Protein AF-A0A9W6WGM4-F1 (afdb_monomer_lite)

Structure (mmCIF, N/CA/C/O backbone):
data_AF-A0A9W6WGM4-F1
#
_entry.id   AF-A0A9W6WGM4-F1
#
loop_
_atom_site.group_PDB
_atom_site.id
_atom_site.type_symbol
_atom_site.label_atom_id
_atom_site.label_alt_id
_atom_site.label_comp_id
_atom_site.label_asym_id
_atom_site.label_entity_id
_atom_site.label_seq_id
_atom_site.pdbx_PDB_ins_code
_atom_site.Cartn_x
_atom_site.Cartn_y
_atom_site.Cartn_z
_atom_site.occupancy
_atom_site.B_iso_or_equiv
_atom_site.auth_seq_id
_atom_site.auth_comp_id
_atom_site.auth_asym_id
_atom_site.auth_atom_id
_atom_site.pdbx_PDB_model_num
ATOM 1 N N . MET A 1 1 ? 7.517 25.445 -75.782 1.00 37.94 1 MET A N 1
ATOM 2 C CA . MET A 1 1 ? 7.797 26.849 -75.406 1.00 37.94 1 MET A CA 1
ATOM 3 C C . MET A 1 1 ? 8.340 26.827 -73.985 1.00 37.94 1 MET A C 1
ATOM 5 O O . MET A 1 1 ? 7.766 26.127 -73.168 1.00 37.94 1 MET A O 1
ATOM 9 N N . GLN A 1 2 ? 9.594 27.258 -73.806 1.00 34.53 2 GLN A N 1
ATOM 10 C CA . GLN A 1 2 ? 9.963 28.416 -72.966 1.00 34.53 2 GLN A CA 1
ATOM 11 C C . GLN A 1 2 ? 9.514 28.254 -71.502 1.00 34.53 2 GLN A C 1
ATOM 13 O O . GLN A 1 2 ? 8.342 28.414 -71.200 1.00 34.53 2 GLN A O 1
ATOM 18 N N . VAL A 1 3 ? 10.370 27.723 -70.620 1.00 36.44 3 VAL A N 1
ATOM 19 C CA . VAL A 1 3 ? 11.540 28.388 -69.987 1.00 36.44 3 VAL A CA 1
ATOM 20 C C . VAL A 1 3 ? 11.105 29.544 -69.084 1.00 36.44 3 VAL A C 1
ATOM 22 O O . VAL A 1 3 ? 10.624 30.564 -69.564 1.00 36.44 3 VAL A O 1
ATOM 25 N N . GLY A 1 4 ? 11.353 29.383 -67.784 1.00 34.09 4 GLY A N 1
ATOM 26 C CA . GLY A 1 4 ? 11.115 30.383 -66.745 1.00 34.09 4 GLY A CA 1
ATOM 27 C C . GLY A 1 4 ? 11.904 30.028 -65.487 1.00 34.09 4 GLY A C 1
ATOM 28 O O . GLY A 1 4 ? 11.350 29.476 -64.543 1.00 34.09 4 GLY A O 1
ATOM 29 N N . ALA A 1 5 ? 13.215 30.278 -65.508 1.00 39.12 5 ALA A N 1
ATOM 30 C CA . ALA A 1 5 ? 14.060 30.138 -64.326 1.00 39.12 5 ALA A CA 1
ATOM 31 C C . ALA A 1 5 ? 13.786 31.285 -63.336 1.00 39.12 5 ALA A C 1
ATOM 33 O O . ALA A 1 5 ? 13.646 32.434 -63.754 1.00 39.12 5 ALA A O 1
ATOM 34 N N . GLY A 1 6 ? 13.747 30.975 -62.039 1.00 36.97 6 GLY A N 1
ATOM 35 C CA . GLY A 1 6 ? 13.643 31.939 -60.941 1.00 36.97 6 GLY A CA 1
ATOM 36 C C . GLY A 1 6 ? 14.731 31.650 -59.911 1.00 36.97 6 GLY A C 1
ATOM 37 O O . GLY A 1 6 ? 14.890 30.507 -59.490 1.00 36.97 6 GLY A O 1
ATOM 38 N N . SER A 1 7 ? 15.533 32.661 -59.587 1.00 37.78 7 SER A N 1
ATOM 39 C CA . SER A 1 7 ? 16.813 32.533 -58.884 1.00 37.78 7 SER A CA 1
ATOM 40 C C . SER A 1 7 ? 16.715 32.511 -57.355 1.00 37.78 7 SER A C 1
ATOM 42 O O . SER A 1 7 ? 15.720 32.916 -56.761 1.00 37.78 7 SER A O 1
ATOM 44 N N . CYS A 1 8 ? 17.813 32.075 -56.736 1.00 36.97 8 CYS A N 1
ATOM 45 C CA . CYS A 1 8 ? 18.046 31.992 -55.297 1.00 36.97 8 CYS A CA 1
ATOM 46 C C . CYS A 1 8 ? 17.839 33.315 -54.535 1.00 36.97 8 CYS A C 1
ATOM 48 O O . CYS A 1 8 ? 18.184 34.381 -55.041 1.00 36.97 8 CYS A O 1
ATOM 50 N N . SER A 1 9 ? 17.498 33.205 -53.248 1.00 34.62 9 SER A N 1
ATOM 51 C CA . SER A 1 9 ? 18.175 33.978 -52.197 1.00 34.62 9 SER A CA 1
ATOM 52 C C . SER A 1 9 ? 18.261 33.138 -50.925 1.00 34.62 9 SER A C 1
ATOM 54 O O . SER A 1 9 ? 17.257 32.569 -50.497 1.00 34.62 9 SER A O 1
ATOM 56 N N . LEU A 1 10 ? 19.454 33.044 -50.334 1.00 41.53 10 LEU A N 1
ATOM 57 C CA . LEU A 1 10 ? 19.576 32.681 -48.923 1.00 41.53 10 LEU A CA 1
ATOM 58 C C . LEU A 1 10 ? 19.237 33.919 -48.094 1.00 41.53 10 LEU A C 1
ATOM 60 O O . LEU A 1 10 ? 19.684 35.007 -48.444 1.00 41.53 10 LEU A O 1
ATOM 64 N N . ASP A 1 11 ? 18.566 33.727 -46.964 1.00 35.88 11 ASP A N 1
ATOM 65 C CA . ASP A 1 11 ? 18.700 34.624 -45.820 1.00 35.88 11 ASP A CA 1
ATOM 66 C C . ASP A 1 11 ? 18.815 33.784 -44.547 1.00 35.88 11 ASP A C 1
ATOM 68 O O . ASP A 1 11 ? 17.909 33.038 -44.174 1.00 35.88 11 ASP A O 1
ATOM 72 N N . CYS A 1 12 ? 19.974 33.884 -43.900 1.00 34.94 12 CYS A N 1
ATOM 73 C CA . CYS A 1 12 ? 20.249 33.253 -42.618 1.00 34.94 12 CYS A CA 1
ATOM 74 C C . CYS A 1 12 ? 20.005 34.268 -41.497 1.00 34.94 12 CYS A C 1
ATOM 76 O O . CYS A 1 12 ? 20.846 35.134 -41.260 1.00 34.94 12 CYS A O 1
ATOM 78 N N . SER A 1 13 ? 18.916 34.115 -40.747 1.00 34.50 13 SER A N 1
ATOM 79 C CA . SER A 1 13 ? 18.720 34.786 -39.456 1.00 34.50 13 SER A CA 1
ATOM 80 C C . SER A 1 13 ? 18.367 33.759 -38.377 1.00 34.50 13 SER A C 1
ATOM 82 O O . SER A 1 13 ? 17.215 33.408 -38.137 1.00 34.50 13 SER A O 1
ATOM 84 N N . PHE A 1 14 ? 19.411 33.238 -37.728 1.00 33.09 14 PHE A N 1
ATOM 85 C CA . PHE A 1 14 ? 19.297 32.313 -36.602 1.00 33.09 14 PHE A CA 1
ATOM 86 C C . PHE A 1 14 ? 19.070 33.112 -35.312 1.00 33.09 14 PHE A C 1
ATOM 88 O O . PHE A 1 14 ? 20.026 33.505 -34.642 1.00 33.09 14 PHE A O 1
ATOM 95 N N . ASP A 1 15 ? 17.807 33.399 -34.990 1.00 36.34 15 ASP A N 1
ATOM 96 C CA . ASP A 1 15 ? 17.463 34.197 -33.810 1.00 36.34 15 ASP A CA 1
ATOM 97 C C . ASP A 1 15 ? 17.271 33.302 -32.574 1.00 36.34 15 ASP A C 1
ATOM 99 O O . ASP A 1 15 ? 16.251 32.636 -32.384 1.00 36.34 15 ASP A O 1
ATOM 103 N N . ALA A 1 16 ? 18.305 33.245 -31.735 1.00 43.31 16 ALA A N 1
ATOM 104 C CA . ALA A 1 16 ? 18.336 32.423 -30.534 1.00 43.31 16 ALA A CA 1
ATOM 105 C C . ALA A 1 16 ? 18.100 33.272 -29.277 1.00 43.31 16 ALA A C 1
ATOM 107 O O . ALA A 1 16 ? 19.033 33.913 -28.789 1.00 43.31 16 ALA A O 1
ATOM 108 N N . ARG A 1 17 ? 16.879 33.217 -28.718 1.00 38.62 17 ARG A N 1
ATOM 109 C CA . ARG A 1 17 ? 16.554 33.473 -27.292 1.00 38.62 17 ARG A CA 1
ATOM 110 C C . ARG A 1 17 ? 15.105 33.098 -26.961 1.00 38.62 17 ARG A C 1
ATOM 112 O O . ARG A 1 17 ? 14.220 33.944 -26.880 1.00 38.62 17 ARG A O 1
ATOM 119 N N . GLY A 1 18 ? 14.884 31.824 -26.654 1.00 34.69 18 GLY A N 1
ATOM 120 C CA . GLY A 1 18 ? 13.835 31.459 -25.705 1.00 34.69 18 GLY A CA 1
ATOM 121 C C . GLY A 1 18 ? 14.418 31.493 -24.295 1.00 34.69 18 GLY A C 1
ATOM 122 O O . GLY A 1 18 ? 15.347 30.741 -24.023 1.00 34.69 18 GLY A O 1
ATOM 123 N N . LEU A 1 19 ? 13.891 32.332 -23.400 1.00 38.50 19 LEU A N 1
ATOM 124 C CA . LEU A 1 19 ? 14.007 32.111 -21.956 1.00 38.50 19 LEU A CA 1
ATOM 125 C C . LEU A 1 19 ? 12.782 32.682 -21.232 1.00 38.50 19 LEU A C 1
ATOM 127 O O . LEU A 1 19 ? 12.531 33.883 -21.191 1.00 38.50 19 LEU A O 1
ATOM 131 N N . THR A 1 20 ? 12.018 31.746 -20.690 1.00 41.00 20 THR A N 1
ATOM 132 C CA . THR A 1 20 ? 10.808 31.876 -19.879 1.00 41.00 20 THR A CA 1
ATOM 133 C C . THR A 1 20 ? 10.851 32.958 -18.801 1.00 41.00 20 THR A C 1
ATOM 135 O O . THR A 1 20 ? 11.734 32.957 -17.944 1.00 41.00 20 THR A O 1
ATOM 138 N N . ALA A 1 21 ? 9.781 33.750 -18.731 1.00 38.34 21 ALA A N 1
ATOM 139 C CA . ALA A 1 21 ? 9.345 34.413 -17.509 1.00 38.34 21 ALA A CA 1
ATOM 140 C C . ALA A 1 21 ? 8.042 33.759 -17.025 1.00 38.34 21 ALA A C 1
ATOM 142 O O . ALA A 1 21 ? 7.057 33.799 -17.754 1.00 38.34 21 ALA A O 1
ATOM 143 N N . PHE A 1 22 ? 8.010 33.199 -15.808 1.00 36.47 22 PHE A N 1
ATOM 144 C CA . PHE A 1 22 ? 6.754 32.989 -15.073 1.00 36.47 22 PHE A CA 1
ATOM 145 C C . PHE A 1 22 ? 6.957 32.997 -13.545 1.00 36.47 22 PHE A C 1
ATOM 147 O O . PHE A 1 22 ? 7.403 32.033 -12.936 1.00 36.47 22 PHE A O 1
ATOM 154 N N . LEU A 1 23 ? 6.628 34.161 -12.980 1.00 35.00 23 LEU A N 1
ATOM 155 C CA . LEU A 1 23 ? 6.054 34.467 -11.663 1.00 35.00 23 LEU A CA 1
ATOM 156 C C . LEU A 1 23 ? 6.440 33.667 -10.399 1.00 35.00 23 LEU A C 1
ATOM 158 O O . LEU A 1 23 ? 6.107 32.503 -10.199 1.00 35.00 23 LEU A O 1
ATOM 162 N N . SER A 1 24 ? 6.964 34.439 -9.446 1.00 33.91 24 SER A N 1
ATOM 163 C CA . SER A 1 24 ? 7.017 34.154 -8.012 1.00 33.91 24 SER A CA 1
ATOM 164 C C . SER A 1 24 ? 5.647 34.316 -7.338 1.00 33.91 24 SER A C 1
ATOM 166 O O . SER A 1 24 ? 5.028 35.365 -7.499 1.00 33.91 24 SER A O 1
ATOM 168 N N . VAL A 1 25 ? 5.244 33.347 -6.501 1.00 35.28 25 VAL A N 1
ATOM 169 C CA . VAL A 1 25 ? 4.444 33.574 -5.277 1.00 35.28 25 VAL A CA 1
ATOM 170 C C . VAL A 1 25 ? 4.810 32.511 -4.231 1.00 35.28 25 VAL A C 1
ATOM 172 O O . VAL A 1 25 ? 4.532 31.329 -4.429 1.00 35.28 25 VAL A O 1
ATOM 175 N N . LYS A 1 26 ? 5.350 32.918 -3.075 1.00 41.78 26 LYS A N 1
ATOM 176 C CA . LYS A 1 26 ? 5.176 32.196 -1.800 1.00 41.78 26 LYS A CA 1
ATOM 177 C C . LYS A 1 26 ? 4.883 33.203 -0.688 1.00 41.78 26 LYS A C 1
ATOM 179 O O . LYS A 1 26 ? 5.405 34.311 -0.699 1.00 41.78 26 LYS A O 1
ATOM 184 N N . PHE A 1 27 ? 3.971 32.813 0.196 1.00 37.50 27 PHE A N 1
ATOM 185 C CA . PHE A 1 27 ? 3.223 33.675 1.112 1.00 37.50 27 PHE A CA 1
ATOM 186 C C . PHE A 1 27 ? 3.645 33.420 2.569 1.00 37.50 27 PHE A C 1
ATOM 188 O O . PHE A 1 27 ? 4.045 32.304 2.902 1.00 37.50 27 PHE A O 1
ATOM 195 N N . ASP A 1 28 ? 3.553 34.443 3.421 1.00 35.06 28 ASP A N 1
ATOM 196 C CA . ASP A 1 28 ? 4.115 34.456 4.780 1.00 35.06 28 ASP A CA 1
ATOM 197 C C . ASP A 1 28 ? 3.104 34.079 5.887 1.00 35.06 28 ASP A C 1
ATOM 199 O O . ASP A 1 28 ? 2.043 34.689 6.000 1.00 35.06 28 ASP A O 1
ATOM 203 N N . GLY A 1 29 ? 3.511 33.153 6.770 1.00 35.09 29 GLY A N 1
ATOM 204 C CA . GLY A 1 29 ? 3.007 32.955 8.147 1.00 35.09 29 GLY A CA 1
ATOM 205 C C . GLY A 1 29 ? 1.535 32.533 8.370 1.00 35.09 29 GLY A C 1
ATOM 206 O O . GLY A 1 29 ? 0.768 32.396 7.420 1.00 35.09 29 GLY A O 1
ATOM 207 N N . PRO A 1 30 ? 1.100 32.337 9.642 1.00 51.28 30 PRO A N 1
ATOM 208 C CA . PRO A 1 30 ? 1.858 32.319 10.907 1.00 51.28 30 PRO A CA 1
ATOM 209 C C . PRO A 1 30 ? 1.756 30.972 11.683 1.00 51.28 30 PRO A C 1
ATOM 211 O O . PRO A 1 30 ? 0.938 30.114 11.368 1.00 51.28 30 PRO A O 1
ATOM 214 N N . GLY A 1 31 ? 2.554 30.786 12.746 1.00 36.81 31 GLY A N 1
ATOM 215 C CA . GLY A 1 31 ? 2.477 29.610 13.647 1.00 36.81 31 GLY A CA 1
ATOM 216 C C . GLY A 1 31 ? 1.894 29.911 15.041 1.00 36.81 31 GLY A C 1
ATOM 217 O O . GLY A 1 31 ? 1.611 31.072 15.343 1.00 36.81 31 GLY A O 1
ATOM 218 N N . PRO A 1 32 ? 1.777 28.900 15.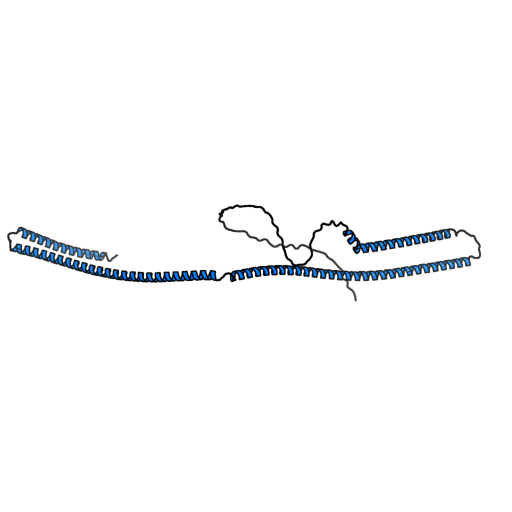934 1.00 50.97 32 PRO A N 1
ATOM 219 C CA . PRO A 1 32 ? 1.916 29.177 17.374 1.00 50.97 32 PRO A CA 1
ATOM 220 C C . PRO A 1 32 ? 2.659 28.117 18.238 1.00 50.97 32 PRO A C 1
ATOM 222 O O . PRO A 1 32 ? 2.330 26.939 18.267 1.00 50.97 32 PRO A O 1
ATOM 225 N N . ARG A 1 33 ? 3.618 28.623 19.029 1.00 41.62 33 ARG A N 1
ATOM 226 C CA . ARG A 1 33 ? 4.023 28.292 20.426 1.00 41.62 33 ARG A CA 1
ATOM 227 C C . ARG A 1 33 ? 3.918 26.856 21.024 1.00 41.62 33 ARG A C 1
ATOM 229 O O . ARG A 1 33 ? 2.893 26.475 21.569 1.00 41.62 33 ARG A O 1
ATOM 236 N N . ALA A 1 34 ? 5.104 26.254 21.200 1.00 39.22 34 ALA A N 1
ATOM 237 C CA . ALA A 1 34 ? 5.797 25.960 22.483 1.00 39.22 34 ALA A CA 1
ATOM 238 C C . ALA A 1 34 ? 5.237 24.993 23.568 1.00 39.22 34 ALA A C 1
ATOM 240 O O . ALA A 1 34 ? 4.218 25.259 24.194 1.00 39.22 34 ALA A O 1
ATOM 241 N N . THR A 1 35 ? 6.061 23.991 23.935 1.00 38.41 35 THR A N 1
ATOM 242 C CA . THR A 1 35 ? 6.507 23.517 25.292 1.00 38.41 35 THR A CA 1
ATOM 243 C C . THR A 1 35 ? 7.120 22.101 25.149 1.00 38.41 35 THR A C 1
ATOM 245 O O . THR A 1 35 ? 6.813 21.427 24.176 1.00 38.41 35 THR A O 1
ATOM 248 N N . ARG A 1 36 ? 7.963 21.529 26.029 1.00 33.53 36 ARG A N 1
ATOM 249 C CA . ARG A 1 36 ? 9.027 22.010 26.948 1.00 33.53 36 ARG A CA 1
ATOM 250 C C . ARG A 1 36 ? 9.904 20.782 27.304 1.00 33.53 36 ARG A C 1
ATOM 252 O O . ARG A 1 36 ? 9.366 19.700 27.496 1.00 33.53 36 ARG A O 1
ATOM 259 N N . ASN A 1 37 ? 11.225 20.944 27.417 1.00 37.91 37 ASN A N 1
ATOM 260 C CA . ASN A 1 37 ? 12.177 19.848 27.692 1.00 37.91 37 ASN A CA 1
ATOM 261 C C . ASN A 1 37 ? 11.974 19.145 29.049 1.00 37.91 37 ASN A C 1
ATOM 263 O O . ASN A 1 37 ? 11.776 19.832 30.052 1.00 37.91 37 ASN A O 1
ATOM 267 N N . THR A 1 38 ? 12.300 17.848 29.110 1.00 34.69 38 THR A N 1
ATOM 268 C CA . THR A 1 38 ? 13.131 17.270 30.187 1.00 34.69 38 THR A CA 1
ATOM 269 C C . THR A 1 38 ? 14.083 16.208 29.633 1.00 34.69 38 THR A C 1
ATOM 271 O O . THR A 1 38 ? 13.766 15.474 28.702 1.00 34.69 38 THR A O 1
ATOM 274 N N . SER A 1 39 ? 15.278 16.148 30.212 1.00 39.56 39 SER A N 1
ATOM 275 C CA . SER A 1 39 ? 16.345 15.194 29.912 1.00 39.56 39 SER A CA 1
ATOM 276 C C . SER A 1 39 ? 16.592 14.288 31.118 1.00 39.56 39 SER A C 1
ATOM 278 O O . SER A 1 39 ? 16.436 14.733 32.257 1.00 39.56 39 SER A O 1
ATOM 280 N N . ARG A 1 40 ? 17.072 13.054 30.901 1.00 31.20 40 ARG A N 1
ATOM 281 C CA . ARG A 1 40 ? 17.929 12.381 31.889 1.00 31.20 40 ARG A CA 1
ATOM 282 C C . ARG A 1 40 ? 18.872 11.358 31.248 1.00 31.20 40 ARG A C 1
ATOM 284 O O . ARG A 1 40 ? 18.498 10.625 30.344 1.00 31.20 40 ARG A O 1
ATOM 291 N N . SER A 1 41 ? 20.105 11.381 31.741 1.00 32.50 41 SER A N 1
ATOM 292 C CA . SER A 1 41 ? 21.218 10.482 31.426 1.00 32.50 41 SER A CA 1
ATOM 293 C C . SER A 1 41 ? 21.115 9.171 32.206 1.00 32.50 41 SER A C 1
ATOM 295 O O . SER A 1 41 ? 20.671 9.208 33.352 1.00 32.50 41 SER A O 1
ATOM 297 N N . GLU A 1 42 ? 21.664 8.079 31.666 1.00 34.34 42 GLU A N 1
ATOM 298 C CA . GLU A 1 42 ? 22.465 7.171 32.495 1.00 34.34 42 GLU A CA 1
ATOM 299 C C . GLU A 1 42 ? 23.579 6.467 31.697 1.00 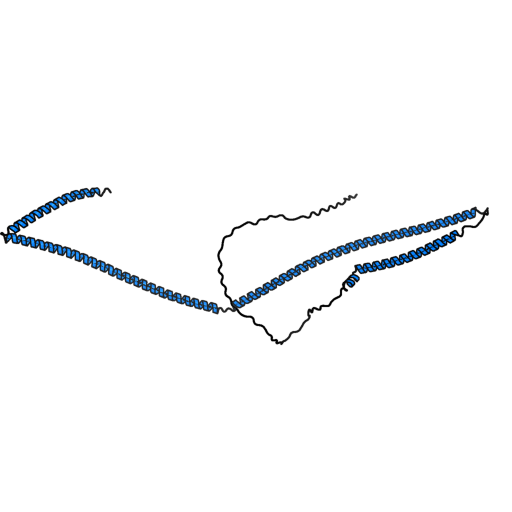34.34 42 GLU A C 1
ATOM 301 O O . GLU A 1 42 ? 23.487 6.278 30.485 1.00 34.34 42 GLU A O 1
ATOM 306 N N . GLN A 1 43 ? 24.687 6.166 32.381 1.00 34.38 43 GLN A N 1
ATOM 307 C CA . GLN A 1 43 ? 25.959 5.697 31.813 1.00 34.38 43 GLN A CA 1
ATOM 308 C C . GLN A 1 43 ? 26.280 4.282 32.295 1.00 34.38 43 GLN A C 1
ATOM 310 O O . GLN A 1 43 ? 26.160 4.052 33.492 1.00 34.38 43 GLN A O 1
ATOM 315 N N . HIS A 1 44 ? 26.881 3.434 31.453 1.00 33.50 44 HIS A N 1
ATOM 316 C CA . HIS A 1 44 ? 27.794 2.324 31.817 1.00 33.50 44 HIS A CA 1
ATOM 317 C C . HIS A 1 44 ? 28.641 2.014 30.547 1.00 33.50 44 HIS A C 1
ATOM 319 O O . HIS A 1 44 ? 28.071 1.904 29.470 1.00 33.50 44 HIS A O 1
ATOM 325 N N . LYS A 1 45 ? 29.992 2.089 30.496 1.00 35.56 45 LYS A N 1
ATOM 326 C CA . LYS A 1 45 ? 31.033 1.235 31.142 1.00 35.56 45 LYS A CA 1
ATOM 327 C C . LYS A 1 45 ? 30.674 -0.260 31.016 1.00 35.56 45 LYS A C 1
ATOM 329 O O . LYS A 1 45 ? 29.615 -0.626 31.481 1.00 35.56 45 LYS A O 1
ATOM 334 N N . GLN A 1 46 ? 31.450 -1.207 30.483 1.00 34.00 46 GLN A N 1
ATOM 335 C CA . GLN A 1 46 ? 32.867 -1.362 30.086 1.00 34.00 46 GLN A CA 1
ATOM 336 C C . GLN A 1 46 ? 32.934 -2.552 29.072 1.00 34.00 46 GLN A C 1
ATOM 338 O O . GLN A 1 46 ? 31.914 -3.198 28.867 1.00 34.00 46 GLN A O 1
ATOM 343 N N . SER A 1 47 ? 34.025 -2.966 28.405 1.00 33.03 47 SER A N 1
ATOM 344 C CA . SER A 1 47 ? 35.450 -2.571 28.350 1.00 33.03 47 SER A CA 1
ATOM 345 C C . SER A 1 47 ? 36.085 -3.097 27.040 1.00 33.03 47 SER A C 1
ATOM 347 O O . SER A 1 47 ? 35.517 -3.974 26.395 1.00 33.03 47 SER A O 1
ATOM 349 N N . ALA A 1 48 ? 37.292 -2.645 26.673 1.00 36.25 48 ALA A N 1
ATOM 350 C CA . ALA A 1 48 ? 38.062 -3.214 25.553 1.00 36.25 48 ALA A CA 1
ATOM 351 C C . ALA A 1 48 ? 38.856 -4.478 25.953 1.00 36.25 48 ALA A C 1
ATOM 353 O O . ALA A 1 48 ? 39.434 -4.520 27.041 1.00 36.25 48 ALA A O 1
ATOM 354 N N . LYS A 1 49 ? 38.994 -5.464 25.048 1.00 39.22 49 LYS A N 1
ATOM 355 C CA . LYS A 1 49 ? 40.060 -6.484 25.125 1.00 39.22 49 LYS A CA 1
ATOM 356 C C . LYS A 1 49 ? 40.456 -7.016 23.740 1.00 39.22 49 LYS A C 1
ATOM 358 O O . LYS A 1 49 ? 39.624 -7.121 22.847 1.00 39.22 49 LYS A O 1
ATOM 363 N N . ARG A 1 50 ? 41.752 -7.299 23.569 1.00 32.59 50 ARG A N 1
ATOM 364 C CA . ARG A 1 50 ? 42.381 -7.758 22.318 1.00 32.59 50 ARG A CA 1
ATOM 365 C C . ARG A 1 50 ? 42.161 -9.260 22.047 1.00 32.59 50 ARG A C 1
ATOM 367 O O . ARG A 1 50 ? 41.984 -10.038 22.979 1.00 32.59 50 ARG A O 1
ATOM 374 N N . GLN A 1 51 ? 42.275 -9.596 20.759 1.00 32.72 51 GLN A N 1
ATOM 375 C CA . GLN A 1 51 ? 42.685 -10.866 20.119 1.00 32.72 51 GLN A CA 1
ATOM 376 C C . GLN A 1 51 ? 43.708 -11.726 20.919 1.00 32.72 51 GLN A C 1
ATOM 378 O O . GLN A 1 51 ? 44.423 -11.140 21.739 1.00 32.72 51 GLN A O 1
ATOM 383 N N . PRO A 1 52 ? 43.852 -13.062 20.667 1.00 41.41 52 PRO A N 1
ATOM 384 C CA . PRO A 1 52 ? 44.184 -13.575 19.317 1.00 41.41 52 PRO A CA 1
ATOM 385 C C . PRO A 1 52 ? 43.700 -14.985 18.867 1.00 41.41 52 PRO A C 1
ATOM 387 O O . PRO A 1 52 ? 43.299 -15.825 19.660 1.00 41.41 52 PRO A O 1
ATOM 390 N N . SER A 1 53 ? 43.812 -15.193 17.544 1.00 30.16 53 SER A N 1
ATOM 391 C CA . SER A 1 53 ? 44.140 -16.423 16.778 1.00 30.16 53 SER A CA 1
ATOM 392 C C . SER A 1 53 ? 43.679 -17.829 17.222 1.00 30.16 53 SER A C 1
ATOM 394 O O . SER A 1 53 ? 44.146 -18.341 18.235 1.00 30.16 53 SER A O 1
ATOM 396 N N . SER A 1 54 ? 43.035 -18.561 16.298 1.00 29.94 54 SER A N 1
ATOM 397 C CA . SER A 1 54 ? 43.503 -19.900 15.873 1.00 29.94 54 SER A CA 1
ATOM 398 C C . SER A 1 54 ? 42.903 -20.309 14.521 1.00 29.94 54 SER A C 1
ATOM 400 O O . SER A 1 54 ? 41.708 -20.145 14.298 1.00 29.94 54 SER A O 1
ATOM 402 N N . ASN A 1 55 ? 43.726 -20.896 13.648 1.00 31.36 55 ASN A N 1
ATOM 403 C CA . ASN A 1 55 ? 43.273 -21.626 12.460 1.00 31.36 55 ASN A CA 1
ATOM 404 C C . ASN A 1 55 ? 42.624 -22.960 12.865 1.00 31.36 55 ASN A C 1
ATOM 406 O O . ASN A 1 55 ? 43.076 -23.571 13.834 1.00 31.36 55 ASN A O 1
ATOM 410 N N . GLN A 1 56 ? 41.718 -23.490 12.037 1.00 34.56 56 GLN A N 1
ATOM 411 C CA . GLN A 1 56 ? 41.885 -24.846 11.496 1.00 34.56 56 GLN A CA 1
ATOM 412 C C . GLN A 1 56 ? 41.071 -25.058 10.213 1.00 34.56 56 GLN A C 1
ATOM 414 O O . GLN A 1 56 ? 40.035 -24.440 9.998 1.00 34.56 56 GLN A O 1
ATOM 419 N N . ASN A 1 57 ? 41.632 -25.891 9.340 1.00 29.72 57 ASN A N 1
ATOM 420 C CA . ASN A 1 57 ? 41.197 -26.155 7.970 1.00 29.72 57 ASN A CA 1
ATOM 421 C C . ASN A 1 57 ? 40.487 -27.526 7.887 1.00 29.72 57 ASN A C 1
ATOM 423 O O . ASN A 1 57 ? 40.499 -28.264 8.870 1.00 29.72 57 ASN A O 1
ATOM 427 N N . VAL A 1 58 ? 40.033 -27.889 6.676 1.00 34.34 58 VAL A N 1
ATOM 428 C CA . VAL A 1 58 ? 39.431 -29.174 6.217 1.00 34.34 58 VAL A CA 1
ATOM 429 C C . VAL A 1 58 ? 37.889 -29.146 6.147 1.00 34.34 58 VAL A C 1
ATOM 431 O O . VAL A 1 58 ? 37.233 -28.951 7.160 1.00 34.34 58 VAL A O 1
ATOM 434 N N . GLY A 1 59 ? 37.222 -29.378 5.007 1.00 30.36 59 GLY A N 1
ATOM 435 C CA . GLY A 1 59 ? 37.694 -29.498 3.617 1.00 30.36 59 GLY A CA 1
ATOM 436 C C . GLY A 1 59 ? 37.096 -30.688 2.856 1.00 30.36 59 GLY A C 1
ATOM 437 O O . GLY A 1 59 ? 37.504 -31.815 3.104 1.00 30.36 59 GLY A O 1
ATOM 438 N N . GLN A 1 60 ? 36.182 -30.416 1.914 1.00 33.25 60 GLN A N 1
ATOM 439 C CA . GLN A 1 60 ? 35.810 -31.208 0.720 1.00 33.25 60 GLN A CA 1
ATOM 440 C C . GLN A 1 60 ? 34.610 -30.522 0.020 1.00 33.25 60 GLN A C 1
ATOM 442 O O . GLN A 1 60 ? 33.803 -29.906 0.706 1.00 33.25 60 GLN A O 1
ATOM 447 N N . ALA A 1 61 ? 34.338 -30.646 -1.284 1.00 31.56 61 ALA A N 1
ATOM 448 C CA . ALA A 1 61 ? 35.189 -30.697 -2.484 1.00 31.56 61 ALA A CA 1
ATOM 449 C C . ALA A 1 61 ? 34.256 -30.736 -3.717 1.00 31.56 61 ALA A C 1
ATOM 451 O O . ALA A 1 61 ? 33.640 -31.771 -3.958 1.00 31.56 61 ALA A O 1
ATOM 452 N N . VAL A 1 62 ? 34.170 -29.662 -4.512 1.00 35.41 62 VAL A N 1
ATOM 453 C CA . VAL A 1 62 ? 33.631 -29.713 -5.887 1.00 35.41 62 VAL A CA 1
ATOM 454 C C . VAL A 1 62 ? 34.467 -28.798 -6.788 1.00 35.41 62 VAL A C 1
ATOM 456 O O . VAL A 1 62 ? 34.766 -27.663 -6.433 1.00 35.41 62 VAL A O 1
ATOM 459 N N . VAL A 1 63 ? 34.860 -29.365 -7.924 1.00 33.56 63 VAL A N 1
ATOM 460 C CA . VAL A 1 63 ? 35.604 -28.803 -9.064 1.00 33.56 63 VAL A CA 1
ATOM 461 C C . VAL A 1 63 ? 34.570 -28.520 -10.176 1.00 33.56 63 VAL A C 1
ATOM 463 O O . VAL A 1 63 ? 33.562 -29.220 -10.213 1.00 33.56 63 VAL A O 1
ATOM 466 N N . THR A 1 64 ? 34.711 -27.586 -11.118 1.00 32.16 64 THR A N 1
ATOM 467 C CA . THR A 1 64 ? 35.804 -26.635 -11.420 1.00 32.16 64 THR A CA 1
ATOM 468 C C . THR A 1 64 ? 35.370 -25.180 -11.060 1.00 32.16 64 THR A C 1
ATOM 470 O O . THR A 1 64 ? 34.642 -25.039 -10.083 1.00 32.16 64 THR A O 1
ATOM 473 N N . GLU A 1 65 ? 35.754 -24.033 -11.656 1.00 31.34 65 GLU A N 1
ATOM 474 C CA . GLU A 1 65 ? 36.507 -23.686 -12.884 1.00 31.34 65 GLU A CA 1
ATOM 475 C C . GLU A 1 65 ? 37.344 -22.387 -12.727 1.00 31.34 65 GLU A C 1
ATOM 477 O O . GLU A 1 65 ? 37.583 -21.894 -11.628 1.00 31.34 65 GLU A O 1
ATOM 482 N N . THR A 1 66 ? 37.842 -21.880 -13.852 1.00 31.30 66 THR A N 1
ATOM 483 C CA . THR A 1 66 ? 38.760 -20.747 -14.082 1.00 31.30 66 THR A CA 1
ATOM 484 C C . THR A 1 66 ? 38.022 -19.419 -14.369 1.00 31.30 66 THR A C 1
ATOM 486 O O . THR A 1 66 ? 36.891 -19.459 -14.836 1.00 31.30 66 THR A O 1
ATOM 489 N N . ALA A 1 67 ? 38.586 -18.211 -14.220 1.00 34.59 67 ALA A N 1
ATOM 490 C CA . ALA A 1 67 ? 39.994 -17.817 -14.081 1.00 34.59 67 ALA A CA 1
ATOM 491 C C . ALA A 1 67 ? 40.179 -16.585 -13.164 1.00 34.59 67 ALA A C 1
ATOM 493 O O . ALA A 1 67 ? 39.253 -15.808 -12.938 1.00 34.59 67 ALA A O 1
ATOM 494 N N . HIS A 1 68 ? 41.403 -16.402 -12.663 1.00 33.12 68 HIS A N 1
ATOM 495 C CA . HIS A 1 68 ? 41.778 -15.333 -11.735 1.00 33.12 68 HIS A CA 1
ATOM 496 C C . HIS A 1 68 ? 41.991 -13.991 -12.456 1.00 33.12 68 HIS A C 1
ATOM 498 O O . HIS A 1 68 ? 42.713 -13.926 -13.449 1.00 33.12 68 HIS A O 1
ATOM 504 N N . VAL A 1 69 ? 41.456 -12.904 -11.893 1.00 39.75 69 VAL A N 1
ATOM 505 C CA . VAL A 1 69 ? 42.036 -11.566 -12.086 1.00 39.75 69 VAL A CA 1
ATOM 506 C C . VAL A 1 69 ? 43.316 -11.514 -11.257 1.00 39.75 69 VAL A C 1
ATOM 508 O O . VAL A 1 69 ? 43.246 -11.672 -10.036 1.00 39.75 69 VAL A O 1
ATOM 511 N N . GLU A 1 70 ? 44.462 -11.297 -11.897 1.00 33.31 70 GLU A N 1
ATOM 512 C CA . GLU A 1 70 ? 45.731 -11.037 -11.217 1.00 33.31 70 GLU A CA 1
ATOM 513 C C . GLU A 1 70 ? 46.368 -9.764 -11.788 1.00 33.31 70 GLU A C 1
ATOM 515 O O . GLU A 1 70 ? 46.682 -9.660 -12.973 1.00 33.31 70 GLU A O 1
ATOM 520 N N . THR A 1 71 ? 46.493 -8.753 -10.931 1.00 44.28 71 THR A N 1
ATOM 521 C CA . THR A 1 71 ? 46.975 -7.419 -11.290 1.00 44.28 71 THR A CA 1
ATOM 522 C C . THR A 1 71 ? 48.496 -7.426 -11.433 1.00 44.28 71 THR A C 1
ATOM 524 O O . THR A 1 71 ? 49.209 -7.203 -10.454 1.00 44.28 71 THR A O 1
ATOM 527 N N . GLN A 1 72 ? 49.009 -7.637 -12.647 1.00 33.72 72 GLN A N 1
ATOM 528 C CA . GLN A 1 72 ? 50.413 -7.352 -12.950 1.00 33.72 72 GLN A CA 1
ATOM 529 C C . GLN A 1 72 ? 50.612 -5.892 -13.360 1.00 33.72 72 GLN A C 1
ATOM 531 O O . GLN A 1 72 ? 50.024 -5.391 -14.316 1.00 33.72 72 GLN A O 1
ATOM 536 N N . VAL A 1 73 ? 51.493 -5.219 -12.621 1.00 47.56 73 VAL A N 1
ATOM 537 C CA . VAL A 1 73 ? 52.078 -3.936 -13.008 1.00 47.56 73 VAL A CA 1
ATOM 538 C C . VAL A 1 73 ? 53.256 -4.232 -13.934 1.00 47.56 73 VAL A C 1
ATOM 540 O O . VAL A 1 73 ? 54.358 -4.495 -13.458 1.00 47.56 73 VAL A O 1
ATOM 543 N N . GLU A 1 74 ? 53.036 -4.171 -15.246 1.00 34.88 74 GLU A N 1
ATOM 544 C CA . GLU A 1 74 ? 54.122 -4.105 -16.229 1.00 34.88 74 GLU A CA 1
ATOM 545 C C . GLU A 1 74 ? 54.155 -2.733 -16.908 1.00 34.88 74 GLU A C 1
ATOM 547 O O . GLU A 1 74 ? 53.141 -2.188 -17.342 1.00 34.88 74 GLU A O 1
ATOM 552 N N . ALA A 1 75 ? 55.353 -2.153 -16.977 1.00 46.44 75 ALA A N 1
ATOM 553 C CA . ALA A 1 75 ? 55.584 -0.847 -17.575 1.00 46.44 75 ALA A CA 1
ATOM 554 C C . ALA A 1 75 ? 55.657 -0.961 -19.107 1.00 46.44 75 ALA A C 1
ATOM 556 O O . ALA A 1 75 ? 56.742 -1.038 -19.687 1.00 46.44 75 ALA A O 1
ATOM 557 N N . SER A 1 76 ? 54.503 -0.951 -19.775 1.00 35.31 76 SER A N 1
ATOM 558 C CA . SER A 1 76 ? 54.432 -0.893 -21.236 1.00 35.31 76 SER A CA 1
ATOM 559 C C . SER A 1 76 ? 54.873 0.483 -21.753 1.00 35.31 76 SER A C 1
ATOM 561 O O . SER A 1 76 ? 54.201 1.497 -21.562 1.00 35.31 76 SER A O 1
ATOM 563 N N . THR A 1 77 ? 56.027 0.495 -22.417 1.00 43.47 77 THR A N 1
ATOM 564 C CA . THR A 1 77 ? 56.654 1.638 -23.099 1.00 43.47 77 THR A CA 1
ATOM 565 C C . THR A 1 77 ? 55.736 2.336 -24.119 1.00 43.47 77 THR A C 1
ATOM 567 O O . THR A 1 77 ? 54.918 1.659 -24.743 1.00 43.47 77 THR A O 1
ATOM 570 N N . PRO A 1 78 ? 55.926 3.643 -24.402 1.00 42.12 78 PRO A N 1
ATOM 571 C CA . PRO A 1 78 ? 55.121 4.399 -25.369 1.00 42.12 78 PRO A CA 1
ATOM 572 C C . PRO A 1 78 ? 55.538 4.105 -26.825 1.00 42.12 78 PRO A C 1
ATOM 574 O O . PRO A 1 78 ? 56.046 4.972 -27.531 1.00 42.12 78 PRO A O 1
ATOM 577 N N . SER A 1 79 ? 55.376 2.855 -27.266 1.00 48.25 79 SER A N 1
ATOM 578 C CA . SER A 1 79 ? 55.780 2.378 -28.599 1.00 48.25 79 SER A CA 1
ATOM 579 C C . SER A 1 79 ? 54.624 1.865 -29.469 1.00 48.25 79 SER A C 1
ATOM 581 O O . SER A 1 79 ? 54.809 1.733 -30.677 1.00 48.25 79 SER A O 1
ATOM 583 N N . SER A 1 80 ? 53.431 1.635 -28.903 1.00 49.44 80 SER A N 1
ATOM 584 C CA . SER A 1 80 ? 52.250 1.168 -29.660 1.00 49.44 80 SER A CA 1
ATOM 585 C C . SER A 1 80 ? 51.690 2.235 -30.613 1.00 49.44 80 SER A C 1
ATOM 587 O O . SER A 1 80 ? 51.360 1.939 -31.760 1.00 49.44 80 SER A O 1
ATOM 589 N N . ASP A 1 81 ? 51.674 3.493 -30.163 1.00 55.44 81 ASP A N 1
ATOM 590 C CA . ASP A 1 81 ? 51.058 4.644 -30.847 1.00 55.44 81 ASP A CA 1
ATOM 591 C C . ASP A 1 81 ? 51.655 4.893 -32.252 1.00 55.44 81 ASP A C 1
ATOM 593 O O . ASP A 1 81 ? 50.973 5.258 -33.208 1.00 55.44 81 ASP A O 1
ATOM 597 N N . VAL A 1 82 ? 52.954 4.615 -32.419 1.00 58.38 82 VAL A N 1
ATOM 598 C CA . VAL A 1 82 ? 53.668 4.793 -33.696 1.00 58.38 82 VAL A CA 1
ATOM 599 C C . VAL A 1 82 ? 53.327 3.686 -34.704 1.00 58.38 82 VAL A C 1
ATOM 601 O O . VAL A 1 82 ? 53.351 3.925 -35.913 1.00 58.38 82 VAL A O 1
ATOM 604 N N . VAL A 1 83 ? 52.994 2.478 -34.237 1.00 59.47 83 VAL A N 1
ATOM 605 C CA . VAL A 1 83 ? 52.693 1.322 -35.101 1.00 59.47 83 VAL A CA 1
ATOM 606 C C . VAL A 1 83 ? 51.259 1.393 -35.634 1.00 59.47 83 VAL A C 1
ATOM 608 O O . VAL A 1 83 ? 51.041 1.167 -36.829 1.00 59.47 83 VAL A O 1
ATOM 611 N N . GLU A 1 84 ? 50.292 1.788 -34.801 1.00 58.16 84 GLU A N 1
ATOM 612 C CA . GLU A 1 84 ? 48.920 2.065 -35.257 1.00 58.16 84 GLU A CA 1
ATOM 613 C C . GLU A 1 84 ? 48.887 3.246 -36.237 1.00 58.16 84 GLU A C 1
ATOM 615 O O . GLU A 1 84 ? 48.310 3.140 -37.321 1.00 58.16 84 GLU A O 1
ATOM 620 N N . LEU A 1 85 ? 49.619 4.331 -35.959 1.00 60.16 85 LEU A N 1
ATOM 621 C CA . LEU A 1 85 ? 49.705 5.458 -36.891 1.00 60.16 85 LEU A CA 1
ATOM 622 C C . LEU A 1 85 ? 50.389 5.076 -38.220 1.00 60.16 85 LEU A C 1
ATOM 624 O O . LEU A 1 85 ? 49.979 5.535 -39.285 1.00 60.16 85 LEU A O 1
ATOM 628 N N . ALA A 1 86 ? 51.397 4.195 -38.198 1.00 60.41 86 ALA A N 1
ATOM 629 C CA . ALA A 1 86 ? 52.073 3.716 -39.408 1.00 60.41 86 ALA A CA 1
ATOM 630 C C . ALA A 1 86 ? 51.225 2.758 -40.268 1.00 60.41 86 ALA A C 1
ATOM 632 O O . ALA A 1 86 ? 51.502 2.632 -41.469 1.00 60.41 86 ALA A O 1
ATOM 633 N N . SER A 1 87 ? 50.228 2.098 -39.666 1.00 63.88 87 SER A N 1
ATOM 634 C CA . SER A 1 87 ? 49.256 1.218 -40.330 1.00 63.88 87 SER A CA 1
ATOM 635 C C . SER A 1 87 ? 47.945 1.923 -40.705 1.00 63.88 87 SER A C 1
ATOM 637 O O . SER A 1 87 ? 47.178 1.379 -41.498 1.00 63.88 87 SER A O 1
ATOM 639 N N . HIS A 1 88 ? 47.723 3.153 -40.229 1.00 76.25 88 HIS A N 1
ATOM 640 C CA . HIS A 1 88 ? 46.553 3.961 -40.561 1.00 76.25 88 HIS A CA 1
ATOM 641 C C . HIS A 1 88 ? 46.395 4.142 -42.090 1.00 76.25 88 HIS A C 1
ATOM 643 O O . HIS A 1 88 ? 47.357 4.534 -42.764 1.00 76.25 88 HIS A O 1
ATOM 649 N N . PRO A 1 89 ? 45.196 3.924 -42.672 1.00 75.19 89 PRO A N 1
ATOM 650 C CA . PRO A 1 89 ? 45.006 3.905 -44.127 1.00 75.19 89 PRO A CA 1
ATOM 651 C C . PRO A 1 89 ? 45.389 5.229 -44.806 1.00 75.19 89 PRO A C 1
ATOM 653 O O . PRO A 1 89 ? 45.940 5.223 -45.905 1.00 75.19 89 PRO A O 1
ATOM 656 N N . LEU A 1 90 ? 45.197 6.364 -44.125 1.00 80.44 90 LEU A N 1
ATOM 657 C CA . LEU A 1 90 ? 45.619 7.679 -44.625 1.00 80.44 90 LEU A CA 1
ATOM 658 C C . LEU A 1 90 ? 47.153 7.802 -44.749 1.00 80.44 90 LEU A C 1
ATOM 660 O O . LEU A 1 90 ? 47.655 8.444 -45.668 1.00 80.44 90 LEU A O 1
ATOM 664 N N . VAL A 1 91 ? 47.908 7.169 -43.843 1.00 81.06 91 VAL A N 1
ATOM 665 C CA . VAL A 1 91 ? 49.382 7.172 -43.853 1.00 81.06 91 VAL A CA 1
ATOM 666 C C . VAL A 1 91 ? 49.918 6.224 -44.926 1.00 81.06 91 VAL A C 1
ATOM 668 O O . VAL A 1 91 ? 50.936 6.521 -45.550 1.00 81.06 91 VAL A O 1
ATOM 671 N N . GLN A 1 92 ? 49.214 5.124 -45.210 1.00 79.38 92 GLN A N 1
ATOM 672 C CA . GLN A 1 92 ? 49.512 4.284 -46.372 1.00 79.38 92 GLN A CA 1
ATOM 673 C C . GLN A 1 92 ? 49.268 5.036 -47.690 1.00 79.38 92 GLN A C 1
ATOM 675 O O . GLN A 1 92 ? 50.155 5.042 -48.540 1.00 79.38 92 GLN A O 1
ATOM 680 N N . GLN A 1 93 ? 48.140 5.744 -47.829 1.00 80.12 93 GLN A N 1
ATOM 681 C CA . GLN A 1 93 ? 47.847 6.573 -49.010 1.00 80.12 93 GLN A CA 1
ATOM 682 C C . GLN A 1 93 ? 48.864 7.711 -49.211 1.00 80.12 93 GLN A C 1
ATOM 684 O O . GLN A 1 93 ? 49.282 7.978 -50.338 1.00 80.12 93 GLN A O 1
ATOM 689 N N . LEU A 1 94 ? 49.318 8.353 -48.129 1.00 84.38 94 LEU A N 1
ATOM 690 C CA . LEU A 1 94 ? 50.394 9.350 -48.181 1.00 84.38 94 LEU A CA 1
ATOM 691 C C . LEU A 1 94 ? 51.729 8.744 -48.637 1.00 84.38 94 LEU A C 1
ATOM 693 O O . LEU A 1 94 ? 52.420 9.356 -49.448 1.00 84.38 94 LEU A O 1
ATOM 697 N N . LYS A 1 95 ? 52.080 7.536 -48.172 1.00 85.31 95 LYS A N 1
ATOM 698 C CA . LYS A 1 95 ? 53.286 6.818 -48.620 1.00 85.31 95 LYS A CA 1
ATOM 699 C C . LYS A 1 95 ? 53.213 6.430 -50.098 1.00 85.31 95 LYS A C 1
ATOM 701 O O . LYS A 1 95 ? 54.191 6.630 -50.810 1.00 85.31 95 LYS A O 1
ATOM 706 N N . THR A 1 96 ? 52.076 5.921 -50.584 1.00 85.31 96 THR A N 1
ATOM 707 C CA . THR A 1 96 ? 51.925 5.600 -52.015 1.00 85.31 96 THR A CA 1
ATOM 708 C C . THR A 1 96 ? 52.003 6.858 -52.874 1.00 85.31 96 THR A C 1
ATOM 710 O O . THR A 1 96 ? 52.759 6.882 -53.837 1.00 85.31 96 THR A O 1
ATOM 713 N N . HIS A 1 97 ? 51.328 7.941 -52.475 1.00 85.56 97 HIS A N 1
ATOM 714 C CA . HIS A 1 97 ? 51.364 9.205 -53.214 1.00 85.56 97 HIS A CA 1
ATOM 715 C C . HIS A 1 97 ? 52.755 9.871 -53.194 1.00 85.56 97 HIS A C 1
ATOM 717 O O . HIS A 1 97 ? 53.127 10.540 -54.156 1.00 85.56 97 HIS A O 1
ATOM 723 N N . LEU A 1 98 ? 53.545 9.703 -52.126 1.00 89.12 98 LEU A N 1
ATOM 724 C CA . LEU A 1 98 ? 54.950 10.129 -52.103 1.00 89.12 98 LEU A CA 1
ATOM 725 C C . LEU A 1 98 ? 55.801 9.316 -53.085 1.00 89.12 98 LEU A C 1
ATOM 727 O O . LEU A 1 98 ? 56.493 9.915 -53.903 1.00 89.12 98 LEU A O 1
ATOM 731 N N . ASN A 1 99 ? 55.688 7.985 -53.077 1.00 86.88 99 ASN A N 1
ATOM 732 C CA . ASN A 1 99 ? 56.409 7.127 -54.022 1.00 86.88 99 ASN A CA 1
ATOM 733 C C . ASN A 1 99 ? 56.045 7.448 -55.486 1.00 86.88 99 ASN A C 1
ATOM 735 O O . ASN A 1 99 ? 56.927 7.526 -56.340 1.00 86.88 99 ASN A O 1
ATOM 739 N N . ASP A 1 100 ? 54.763 7.684 -55.783 1.00 86.31 100 ASP A N 1
ATOM 740 C CA . ASP A 1 100 ? 54.302 8.059 -57.127 1.00 86.31 100 ASP A CA 1
ATOM 741 C C . ASP A 1 100 ? 54.871 9.421 -57.571 1.00 86.31 100 ASP A C 1
ATOM 743 O O . ASP A 1 100 ? 55.241 9.598 -58.736 1.00 86.31 100 ASP A O 1
ATOM 747 N N . LEU A 1 101 ? 55.000 10.380 -56.642 1.00 86.50 101 LEU A N 1
ATOM 748 C CA . LEU A 1 101 ? 55.665 11.662 -56.893 1.00 86.50 101 LEU A CA 1
ATOM 749 C C . LEU A 1 101 ? 57.176 11.503 -57.101 1.00 86.50 101 LEU A C 1
ATOM 751 O O . LEU A 1 101 ? 57.720 12.156 -57.988 1.00 86.50 101 LEU A O 1
ATOM 755 N N . GLU A 1 102 ? 57.856 10.641 -56.344 1.00 88.69 102 GLU A N 1
ATOM 756 C CA . GLU A 1 102 ? 59.285 10.350 -56.526 1.00 88.69 102 GLU A CA 1
ATOM 757 C C . GLU A 1 102 ? 59.559 9.713 -57.898 1.00 88.69 102 GLU A C 1
ATOM 759 O O . GLU A 1 102 ? 60.439 10.172 -58.629 1.00 88.69 102 GLU A O 1
ATOM 764 N N . VAL A 1 103 ? 58.745 8.736 -58.312 1.00 87.50 103 VAL A N 1
ATOM 765 C CA . VAL A 1 103 ? 58.804 8.138 -59.659 1.00 87.50 103 VAL A CA 1
ATOM 766 C C . VAL A 1 103 ? 58.487 9.176 -60.745 1.00 87.50 103 VAL A C 1
ATOM 768 O O . VAL A 1 103 ? 59.139 9.203 -61.792 1.00 87.50 103 VAL A O 1
ATOM 771 N N . GLY A 1 104 ? 57.519 10.066 -60.501 1.00 88.56 104 GLY A N 1
ATOM 772 C CA . GLY A 1 104 ? 57.194 11.178 -61.395 1.00 88.56 104 GLY A CA 1
ATOM 773 C C . GLY A 1 104 ? 58.341 12.182 -61.553 1.00 88.56 104 GLY A C 1
ATOM 774 O O . GLY A 1 104 ? 58.635 12.603 -62.674 1.00 88.56 104 GLY A O 1
ATOM 775 N N . LEU A 1 105 ? 59.022 12.527 -60.457 1.00 87.44 105 LEU A N 1
ATOM 776 C CA . LEU A 1 105 ? 60.194 13.406 -60.447 1.00 87.44 105 LEU A CA 1
ATOM 777 C C . LEU A 1 105 ? 61.390 12.771 -61.157 1.00 87.44 105 LEU A C 1
ATOM 779 O O . LEU A 1 105 ? 62.064 13.459 -61.920 1.00 87.44 105 LEU A O 1
ATOM 783 N N . GLU A 1 106 ? 61.633 11.475 -60.967 1.00 85.69 106 GLU A N 1
ATOM 784 C CA . GLU A 1 106 ? 62.726 10.769 -61.641 1.00 85.69 106 GLU A CA 1
ATOM 785 C C . GLU A 1 106 ? 62.469 10.643 -63.154 1.00 85.69 106 GLU A C 1
ATOM 787 O O . GLU A 1 106 ? 63.360 10.920 -63.958 1.00 85.69 106 GLU A O 1
ATOM 792 N N . ARG A 1 107 ? 61.223 10.371 -63.578 1.00 88.94 107 ARG A N 1
ATOM 793 C CA . ARG A 1 107 ? 60.838 10.446 -65.001 1.00 88.94 107 ARG A CA 1
ATOM 794 C C . ARG A 1 107 ? 61.028 11.858 -65.567 1.00 88.94 107 ARG A C 1
ATOM 796 O O . ARG A 1 107 ? 61.610 12.000 -66.639 1.00 88.94 107 ARG A O 1
ATOM 803 N N . LEU A 1 108 ? 60.574 12.897 -64.861 1.00 84.75 108 LEU A N 1
ATOM 804 C CA . LEU A 1 108 ? 60.762 14.294 -65.278 1.00 84.75 108 LEU A CA 1
ATOM 805 C C . LEU A 1 108 ? 62.242 14.685 -65.340 1.00 84.75 108 LEU A C 1
ATOM 807 O O . LEU A 1 108 ? 62.630 15.480 -66.195 1.00 84.75 108 LEU A O 1
ATOM 811 N N . ARG A 1 109 ? 63.082 14.136 -64.459 1.00 86.81 109 ARG A N 1
ATOM 812 C CA . ARG A 1 109 ? 64.532 14.337 -64.486 1.00 86.81 109 ARG A CA 1
ATOM 813 C C . ARG A 1 109 ? 65.142 13.726 -65.743 1.00 86.81 109 ARG A C 1
ATOM 815 O O . ARG A 1 109 ? 65.883 14.418 -66.433 1.00 86.81 109 ARG A O 1
ATOM 822 N N . GLN A 1 110 ? 64.787 12.484 -66.065 1.00 86.25 110 GLN A N 1
ATOM 823 C CA . GLN A 1 110 ? 65.235 11.798 -67.281 1.00 86.25 110 GLN A CA 1
ATOM 824 C C . GLN A 1 110 ? 64.765 12.524 -68.551 1.00 86.25 110 GLN A C 1
ATOM 826 O O . GLN A 1 110 ? 65.556 12.713 -69.469 1.00 86.25 110 GLN A O 1
ATOM 831 N N . GLU A 1 111 ? 63.521 13.012 -68.581 1.00 84.12 111 GLU A N 1
ATOM 832 C CA . GLU A 1 111 ? 62.986 13.818 -69.687 1.00 84.12 111 GLU A CA 1
ATOM 833 C C . GLU A 1 111 ? 63.731 15.159 -69.838 1.00 84.12 111 GLU A C 1
ATOM 835 O O . GLU A 1 111 ? 64.089 15.540 -70.950 1.00 84.12 111 GLU A O 1
ATOM 840 N N . ASN A 1 112 ? 64.052 15.849 -68.736 1.00 86.88 112 ASN A N 1
ATOM 841 C CA . ASN A 1 112 ? 64.866 17.072 -68.774 1.00 86.88 112 ASN A CA 1
ATOM 842 C C . ASN A 1 112 ? 66.314 16.814 -69.222 1.00 86.88 112 ASN A C 1
ATOM 844 O O . ASN A 1 112 ? 66.892 17.650 -69.915 1.00 86.88 112 ASN A O 1
ATOM 848 N N . GLU A 1 113 ? 66.906 15.682 -68.842 1.00 88.75 113 GLU A N 1
ATOM 849 C CA . GLU A 1 113 ? 68.244 15.286 -69.291 1.00 88.75 113 GLU A CA 1
ATOM 850 C C . GLU A 1 113 ? 68.244 14.996 -70.802 1.00 88.75 113 GLU A C 1
ATOM 852 O O . GLU A 1 113 ? 69.104 15.487 -71.535 1.00 88.75 113 GLU A O 1
ATOM 857 N N . LEU A 1 114 ? 67.213 14.300 -71.292 1.00 85.12 114 LEU A N 1
ATOM 858 C CA . LEU A 1 114 ? 67.013 14.020 -72.714 1.00 85.12 114 LEU A CA 1
ATOM 859 C C . LEU A 1 114 ? 66.827 15.328 -73.507 1.00 85.12 114 LEU A C 1
ATOM 861 O O . LEU A 1 114 ? 67.565 15.573 -74.461 1.00 85.12 114 LEU A O 1
ATOM 865 N N . LEU A 1 115 ? 65.961 16.237 -73.041 1.00 81.75 115 LEU A N 1
ATOM 866 C CA . LEU A 1 115 ? 65.775 17.570 -73.634 1.00 81.75 115 LEU A CA 1
ATOM 867 C C . LEU A 1 115 ? 67.060 18.417 -73.636 1.00 81.75 115 LEU A C 1
ATOM 869 O O . LEU A 1 115 ? 67.272 19.191 -74.568 1.00 81.75 115 LEU A O 1
ATOM 873 N N . ARG A 1 116 ? 67.944 18.278 -72.636 1.00 84.50 116 ARG A N 1
ATOM 874 C CA . ARG A 1 116 ? 69.275 18.913 -72.665 1.00 84.50 116 ARG A CA 1
ATOM 875 C C . ARG A 1 116 ? 70.141 18.343 -73.781 1.00 84.50 116 ARG A C 1
ATOM 877 O O . ARG A 1 116 ? 70.705 19.129 -74.535 1.00 84.50 116 ARG A O 1
ATOM 884 N N . THR A 1 117 ? 70.203 17.019 -73.928 1.00 82.12 117 THR A N 1
ATOM 885 C CA . THR A 1 117 ? 70.983 16.392 -75.010 1.00 82.12 117 THR A CA 1
ATOM 886 C C . THR A 1 117 ? 70.433 16.717 -76.404 1.00 82.12 117 THR A C 1
ATOM 888 O O . THR A 1 117 ? 71.213 16.987 -77.316 1.00 82.12 117 THR A O 1
ATOM 891 N N . GLU A 1 118 ? 69.110 16.810 -76.577 1.00 83.38 118 GLU A N 1
ATOM 892 C CA . GLU A 1 118 ? 68.491 17.285 -77.825 1.00 83.38 118 GLU A CA 1
ATOM 893 C C . GLU A 1 118 ? 68.792 18.767 -78.098 1.00 83.38 118 GLU A C 1
ATOM 895 O O . GLU A 1 118 ? 69.072 19.145 -79.239 1.00 83.38 118 GLU A O 1
ATOM 900 N N . LEU A 1 119 ? 68.779 19.623 -77.068 1.00 81.62 119 LEU A N 1
ATOM 901 C CA . LEU A 1 119 ? 69.159 21.033 -77.194 1.00 81.62 119 LEU A CA 1
ATOM 902 C C . LEU A 1 119 ? 70.645 21.207 -77.529 1.00 81.62 119 LEU A C 1
ATOM 904 O O . LEU A 1 119 ? 70.978 22.100 -78.308 1.00 81.62 119 LEU A O 1
ATOM 908 N N . GLU A 1 120 ? 71.521 20.366 -76.982 1.00 80.88 120 GLU A N 1
ATOM 909 C CA . GLU A 1 120 ? 72.954 20.350 -77.284 1.00 80.88 120 GLU A CA 1
ATOM 910 C C . GLU A 1 120 ? 73.199 19.908 -78.735 1.00 80.88 120 GLU A C 1
ATOM 912 O O . GLU A 1 120 ? 73.807 20.660 -79.498 1.00 80.88 120 GLU A O 1
ATOM 917 N N . GLN A 1 121 ? 72.575 18.811 -79.187 1.00 75.44 121 GLN A N 1
ATOM 918 C CA . GLN A 1 121 ? 72.587 18.403 -80.602 1.00 75.44 121 GLN A CA 1
ATOM 919 C C . GLN A 1 121 ? 72.027 19.489 -81.536 1.00 75.44 121 GLN A C 1
ATOM 921 O O . GLN A 1 121 ? 72.584 19.739 -82.608 1.00 75.44 121 GLN A O 1
ATOM 926 N N . CYS A 1 122 ? 70.959 20.191 -81.140 1.00 70.06 122 CYS A N 1
ATOM 927 C CA . CYS A 1 122 ? 70.414 21.316 -81.906 1.00 70.06 122 CYS A CA 1
ATOM 928 C C . CYS A 1 122 ? 71.342 22.544 -81.919 1.00 70.06 122 CYS A C 1
ATOM 930 O O . CYS A 1 122 ? 71.327 23.313 -82.886 1.00 70.06 122 CYS A O 1
ATOM 932 N N . GLN A 1 123 ? 72.137 22.767 -80.867 1.00 68.00 123 GLN A N 1
ATOM 933 C CA . GLN A 1 123 ? 73.155 23.818 -80.850 1.00 68.00 123 GLN A CA 1
ATOM 934 C C . GLN A 1 123 ? 74.360 23.454 -81.712 1.00 68.00 123 GLN A C 1
ATOM 936 O O . GLN A 1 123 ? 74.844 24.320 -82.437 1.00 68.00 123 GLN A O 1
ATOM 941 N N . ASP A 1 124 ? 74.815 22.205 -81.689 1.00 64.19 124 ASP A N 1
ATOM 942 C CA . ASP A 1 124 ? 75.939 21.755 -82.512 1.00 64.19 124 ASP A CA 1
ATOM 943 C C . ASP A 1 124 ? 75.563 21.717 -83.996 1.00 64.19 124 ASP A C 1
ATOM 945 O O . ASP A 1 124 ? 76.277 22.299 -84.812 1.00 64.19 124 ASP A O 1
ATOM 949 N N . SER A 1 125 ? 74.352 21.257 -84.329 1.00 60.25 125 SER A N 1
ATOM 950 C CA . SER A 1 125 ? 73.766 21.407 -85.674 1.00 60.25 125 SER A CA 1
ATOM 951 C C . SER A 1 125 ? 73.740 22.876 -86.139 1.00 60.25 125 SER A C 1
ATOM 953 O O . SER A 1 125 ? 73.989 23.179 -87.306 1.00 60.25 125 SER A O 1
ATOM 955 N N . LYS A 1 126 ? 73.483 23.826 -85.224 1.00 58.19 126 LYS A N 1
ATOM 956 C CA . LYS A 1 126 ? 73.548 25.273 -85.510 1.00 58.19 126 LYS A CA 1
ATOM 957 C C . LYS A 1 126 ? 74.975 25.819 -85.616 1.00 58.19 126 LYS A C 1
ATOM 959 O O . LYS A 1 126 ? 75.168 26.802 -86.330 1.00 58.19 126 LYS A O 1
ATOM 964 N N . LYS A 1 127 ? 75.966 25.237 -84.933 1.00 54.50 127 LYS A N 1
ATOM 965 C CA . LYS A 1 127 ? 77.390 25.603 -85.079 1.00 54.50 127 LYS A CA 1
ATOM 966 C C . LYS A 1 127 ? 77.930 25.109 -86.422 1.00 54.50 127 LYS A C 1
ATOM 968 O O . LYS A 1 127 ? 78.594 25.876 -87.115 1.00 54.50 127 LYS A O 1
ATOM 973 N N . GLU A 1 128 ? 77.571 23.895 -86.834 1.00 53.72 128 GLU A N 1
ATOM 974 C CA . GLU A 1 128 ? 77.908 23.349 -88.153 1.00 53.72 128 GLU A CA 1
ATOM 975 C C . GLU A 1 128 ? 77.271 24.174 -89.281 1.00 53.72 128 GLU A C 1
ATOM 977 O O . GLU A 1 128 ? 77.980 24.632 -90.178 1.00 53.72 128 GLU A O 1
ATOM 982 N N . GLN A 1 129 ? 75.979 24.513 -89.182 1.00 50.66 129 GLN A N 1
ATOM 983 C CA . GLN A 1 129 ? 75.319 25.405 -90.150 1.00 50.66 129 GLN A CA 1
ATOM 984 C C . GLN A 1 129 ? 75.889 26.836 -90.186 1.00 50.66 129 GLN A C 1
ATOM 986 O O . GLN A 1 129 ? 75.712 27.531 -91.185 1.00 50.66 129 GLN A O 1
ATOM 991 N N . LYS A 1 130 ? 76.605 27.289 -89.147 1.00 47.91 130 LYS A N 1
ATOM 992 C CA . LYS A 1 130 ? 77.259 28.610 -89.130 1.00 47.91 130 LYS A CA 1
ATOM 993 C C . LYS A 1 130 ? 78.660 28.610 -89.763 1.00 47.91 130 LYS A C 1
ATOM 995 O O . LYS A 1 130 ? 79.179 29.684 -90.054 1.00 47.91 130 LYS A O 1
ATOM 1000 N N . ASN A 1 131 ? 79.241 27.435 -90.019 1.00 43.12 131 ASN A N 1
ATOM 1001 C CA . ASN A 1 131 ? 80.580 27.275 -90.600 1.00 43.12 131 ASN A CA 1
ATOM 1002 C C . ASN A 1 131 ? 80.578 26.962 -92.114 1.00 43.12 131 ASN A C 1
ATOM 1004 O O . ASN A 1 131 ? 81.647 26.861 -92.710 1.00 43.12 131 ASN A O 1
ATOM 1008 N N . VAL A 1 132 ? 79.408 26.840 -92.758 1.00 47.62 132 VAL A N 1
ATOM 1009 C CA . VAL A 1 132 ? 79.262 26.470 -94.189 1.00 47.62 132 VAL A CA 1
ATOM 1010 C C . VAL A 1 132 ? 78.667 27.629 -95.015 1.00 47.62 132 VAL A C 1
ATOM 1012 O O . VAL A 1 132 ? 77.836 27.434 -95.894 1.00 47.62 132 VAL A O 1
ATOM 1015 N N . ALA A 1 133 ? 79.070 28.873 -94.724 1.00 40.22 133 ALA A N 1
ATOM 1016 C CA . ALA A 1 133 ? 78.483 30.078 -95.332 1.00 40.22 133 ALA A CA 1
ATOM 1017 C C . ALA A 1 133 ? 79.503 31.129 -95.837 1.00 40.22 133 ALA A C 1
ATOM 1019 O O . ALA A 1 133 ? 79.234 32.325 -95.762 1.00 40.22 133 ALA A O 1
ATOM 1020 N N . THR A 1 134 ? 80.650 30.707 -96.392 1.00 40.78 134 THR A N 1
ATOM 1021 C CA . THR A 1 134 ? 81.598 31.592 -97.118 1.00 40.78 134 THR A CA 1
ATOM 1022 C C . THR A 1 134 ? 82.385 30.865 -98.230 1.00 40.78 134 THR A C 1
ATOM 1024 O O . THR A 1 134 ? 83.514 30.433 -98.019 1.00 40.78 134 THR A O 1
ATOM 1027 N N . SER A 1 135 ? 81.797 30.729 -99.431 1.00 34.53 135 SER A N 1
ATOM 1028 C CA . SER A 1 135 ? 82.429 30.324 -100.721 1.00 34.53 135 SER A CA 1
ATOM 1029 C C . SER A 1 135 ? 81.304 30.039 -101.741 1.00 34.53 135 SER A C 1
ATOM 1031 O O . SER A 1 135 ? 80.407 29.282 -101.392 1.00 34.53 135 SER A O 1
ATOM 1033 N N . LYS A 1 136 ? 81.253 30.522 -102.993 1.00 37.81 136 LYS A N 1
ATOM 1034 C CA . LYS A 1 136 ? 82.182 31.305 -103.834 1.00 37.81 136 LYS A CA 1
ATOM 1035 C C . LYS A 1 136 ? 81.420 32.004 -104.981 1.00 37.81 136 LYS A C 1
ATOM 1037 O O . LYS A 1 136 ? 80.373 31.526 -105.398 1.00 37.81 136 LYS A O 1
ATOM 1042 N N . GLU A 1 137 ? 82.033 33.087 -105.450 1.00 35.50 137 GLU A N 1
ATOM 1043 C CA . GLU A 1 137 ? 82.121 33.674 -106.804 1.00 35.50 137 GLU A CA 1
ATOM 1044 C C . GLU A 1 137 ? 81.141 33.319 -107.945 1.00 35.50 137 GLU A C 1
ATOM 1046 O O . GLU A 1 137 ? 80.800 32.175 -108.240 1.00 35.50 137 GLU A O 1
ATOM 1051 N N . ASP A 1 138 ? 80.844 34.394 -108.676 1.00 40.41 138 ASP A N 1
ATOM 1052 C CA . ASP A 1 138 ? 80.272 34.529 -110.012 1.00 40.41 138 ASP A CA 1
ATOM 1053 C C . ASP A 1 138 ? 80.534 33.398 -111.024 1.00 40.41 138 ASP A C 1
ATOM 1055 O O . ASP A 1 138 ? 81.669 33.066 -111.371 1.00 40.41 138 ASP A O 1
ATOM 1059 N N . THR A 1 139 ? 79.468 32.952 -111.696 1.00 41.91 139 THR A N 1
ATOM 1060 C CA . THR A 1 139 ? 79.528 32.729 -113.153 1.00 41.91 139 THR A CA 1
ATOM 1061 C C . THR A 1 139 ? 78.142 32.883 -113.772 1.00 41.91 139 THR A C 1
ATOM 1063 O O . THR A 1 139 ? 77.187 32.208 -113.382 1.00 41.91 139 THR A O 1
ATOM 1066 N N . ASN A 1 140 ? 78.029 33.796 -114.735 1.00 51.81 140 ASN A N 1
ATOM 1067 C CA . ASN A 1 140 ? 76.773 34.114 -115.408 1.00 51.81 140 ASN A CA 1
ATOM 1068 C C . ASN A 1 140 ? 76.395 33.024 -116.437 1.00 51.81 140 ASN A C 1
ATOM 1070 O O . ASN A 1 140 ? 77.265 32.286 -116.896 1.00 51.81 140 ASN A O 1
ATOM 1074 N N . ASN A 1 141 ? 75.117 32.963 -116.832 1.00 48.06 141 ASN A N 1
ATOM 1075 C CA . ASN A 1 141 ? 74.528 32.004 -117.795 1.00 48.06 141 ASN A CA 1
ATOM 1076 C C . ASN A 1 141 ? 74.179 30.585 -117.286 1.00 48.06 141 ASN A C 1
ATOM 1078 O O . ASN A 1 141 ? 74.178 29.646 -118.076 1.00 48.06 141 ASN A O 1
ATOM 1082 N N . ASN A 1 142 ? 73.795 30.415 -116.012 1.00 53.50 142 ASN A N 1
ATOM 1083 C CA . ASN A 1 142 ? 72.933 29.278 -115.621 1.00 53.50 142 ASN A CA 1
ATOM 1084 C C . ASN A 1 142 ? 72.015 29.569 -114.408 1.00 53.50 142 ASN A C 1
ATOM 1086 O O . ASN A 1 142 ? 71.820 28.736 -113.525 1.00 53.50 142 ASN A O 1
ATOM 1090 N N . VAL A 1 143 ? 71.508 30.806 -114.326 1.00 56.00 143 VAL A N 1
ATOM 1091 C CA . VAL A 1 143 ? 70.782 31.333 -113.152 1.00 56.00 143 VAL A CA 1
ATOM 1092 C C . VAL A 1 143 ? 69.353 30.781 -113.057 1.00 56.00 143 VAL A C 1
ATOM 1094 O O . VAL A 1 143 ? 68.954 30.310 -112.000 1.00 56.00 143 VAL A O 1
ATOM 1097 N N . ALA A 1 144 ? 68.613 30.733 -114.170 1.00 60.97 144 ALA A N 1
ATOM 1098 C CA . ALA A 1 144 ? 67.200 30.338 -114.168 1.00 60.97 144 ALA A CA 1
ATOM 1099 C C . ALA A 1 144 ? 66.946 28.892 -113.688 1.00 60.97 144 ALA A C 1
ATOM 1101 O O . ALA A 1 144 ? 65.976 28.656 -112.971 1.00 60.97 144 ALA A O 1
ATOM 1102 N N . GLU A 1 145 ? 67.815 27.930 -114.028 1.00 61.66 145 GLU A N 1
ATOM 1103 C CA . GLU A 1 145 ? 67.696 26.550 -113.521 1.00 61.66 145 GLU A CA 1
ATOM 1104 C C . GLU A 1 145 ? 68.028 26.454 -112.025 1.00 61.66 145 GLU A C 1
ATOM 1106 O O . GLU A 1 145 ? 67.348 25.738 -111.290 1.00 61.66 145 GLU A O 1
ATOM 1111 N N . LYS A 1 146 ? 69.033 27.206 -111.549 1.00 67.00 146 LYS A N 1
ATOM 1112 C CA . LYS A 1 146 ? 69.391 27.253 -110.122 1.00 67.00 146 LYS A CA 1
ATOM 1113 C C . LYS A 1 146 ? 68.276 27.875 -109.284 1.00 67.00 146 LYS A C 1
ATOM 1115 O O . LYS A 1 146 ? 67.933 27.314 -108.247 1.00 67.00 146 LYS A O 1
ATOM 1120 N N . ASP A 1 147 ? 67.681 28.970 -109.747 1.00 71.75 147 ASP A N 1
ATOM 1121 C CA . ASP A 1 147 ? 66.560 29.627 -109.067 1.00 71.75 147 ASP A CA 1
ATOM 1122 C C . ASP A 1 147 ? 65.310 28.734 -109.067 1.00 71.75 147 ASP A C 1
ATOM 1124 O O . ASP A 1 147 ? 64.616 28.630 -108.054 1.00 71.75 147 ASP A O 1
ATOM 1128 N N . GLN A 1 148 ? 65.041 28.024 -110.170 1.00 77.81 148 GLN A N 1
ATOM 1129 C CA . GLN A 1 148 ? 63.936 27.065 -110.247 1.00 77.81 148 GLN A CA 1
ATOM 1130 C C . GLN A 1 148 ? 64.131 25.878 -109.290 1.00 77.81 148 GLN A C 1
ATOM 1132 O O . GLN A 1 148 ? 63.166 25.437 -108.661 1.00 77.81 148 GLN A O 1
ATOM 1137 N N . GLU A 1 149 ? 65.356 25.370 -109.145 1.00 80.00 149 GLU A N 1
ATOM 1138 C CA . GLU A 1 149 ? 65.654 24.283 -108.208 1.00 80.00 149 GLU A CA 1
ATOM 1139 C C . GLU A 1 149 ? 65.633 24.760 -106.747 1.00 80.00 149 GLU A C 1
ATOM 1141 O O . GLU A 1 149 ? 65.051 24.092 -105.895 1.00 80.00 149 GLU A O 1
ATOM 1146 N N . GLN A 1 150 ? 66.140 25.963 -106.451 1.00 82.38 150 GLN A N 1
ATOM 1147 C CA . GLN A 1 150 ? 65.983 26.588 -105.131 1.00 82.38 150 GLN A CA 1
ATOM 1148 C C . GLN A 1 150 ? 64.504 26.782 -104.768 1.00 82.38 150 GLN A C 1
ATOM 1150 O O . GLN A 1 150 ? 64.099 26.437 -103.659 1.00 82.38 150 GLN A O 1
ATOM 1155 N N . LEU A 1 151 ? 63.668 27.241 -105.707 1.00 85.56 151 LEU A N 1
ATOM 1156 C CA . LEU A 1 151 ? 62.219 27.342 -105.512 1.00 85.56 151 LEU A CA 1
ATOM 1157 C C . LEU A 1 151 ? 61.577 25.977 -105.226 1.00 85.56 151 LEU A C 1
ATOM 1159 O O . LEU A 1 151 ? 60.747 25.884 -104.321 1.00 85.56 151 LEU A O 1
ATOM 1163 N N . ARG A 1 152 ? 61.972 24.905 -105.928 1.00 86.62 152 ARG A N 1
ATOM 1164 C CA . ARG A 1 152 ? 61.496 23.537 -105.638 1.00 86.62 152 ARG A CA 1
ATOM 1165 C C . ARG A 1 152 ? 61.903 23.074 -104.242 1.00 86.62 152 ARG A C 1
ATOM 1167 O O . ARG A 1 152 ? 61.056 22.549 -103.523 1.00 86.62 152 ARG A O 1
ATOM 1174 N N . ILE A 1 153 ? 63.152 23.309 -103.837 1.00 87.69 153 ILE A N 1
ATOM 1175 C CA . ILE A 1 153 ? 63.655 22.981 -102.494 1.00 87.69 153 ILE A CA 1
ATOM 1176 C C . ILE A 1 153 ? 62.878 23.764 -101.424 1.00 87.69 153 ILE A C 1
ATOM 1178 O O . ILE A 1 153 ? 62.430 23.173 -100.442 1.00 87.69 153 ILE A O 1
ATOM 1182 N N . CYS A 1 154 ? 62.634 25.062 -101.626 1.00 90.31 154 CYS A N 1
ATOM 1183 C CA . CYS A 1 154 ? 61.830 25.884 -100.719 1.00 90.31 154 CYS A CA 1
ATOM 1184 C C . CYS A 1 154 ? 60.371 25.409 -100.626 1.00 90.31 154 CYS A C 1
ATOM 1186 O O . CYS A 1 154 ? 59.838 25.302 -99.523 1.00 90.31 154 CYS A O 1
ATOM 1188 N N . VAL A 1 155 ? 59.727 25.075 -101.750 1.00 91.56 155 VAL A N 1
ATOM 1189 C CA . VAL A 1 155 ? 58.356 24.533 -101.764 1.00 91.56 155 VAL A CA 1
ATOM 1190 C C . VAL A 1 155 ? 58.295 23.164 -101.078 1.00 91.56 155 VAL A C 1
ATOM 1192 O O . VAL A 1 155 ? 57.378 22.919 -100.295 1.00 91.56 155 VAL A O 1
ATOM 1195 N N . ALA A 1 156 ? 59.283 22.291 -101.295 1.00 92.12 156 ALA A N 1
ATOM 1196 C CA . ALA A 1 156 ? 59.379 21.001 -100.614 1.00 92.12 156 ALA A CA 1
ATOM 1197 C C . ALA A 1 156 ? 59.586 21.162 -99.095 1.00 92.12 156 ALA A C 1
ATOM 1199 O O . ALA A 1 156 ? 58.929 20.476 -98.311 1.00 92.12 156 ALA A O 1
ATOM 1200 N N . ALA A 1 157 ? 60.436 22.104 -98.672 1.00 91.44 157 ALA A N 1
ATOM 1201 C CA . ALA A 1 157 ? 60.663 22.420 -97.264 1.00 91.44 157 ALA A CA 1
ATOM 1202 C C . ALA A 1 157 ? 59.404 22.989 -96.585 1.00 91.44 157 ALA A C 1
ATOM 1204 O O . ALA A 1 157 ? 59.044 22.539 -95.497 1.00 91.44 157 ALA A O 1
ATOM 1205 N N . LEU A 1 158 ? 58.690 23.910 -97.244 1.00 94.38 158 LEU A N 1
ATOM 1206 C CA . LEU A 1 158 ? 57.414 24.443 -96.754 1.00 94.38 158 LEU A CA 1
ATOM 1207 C C . LEU A 1 158 ? 56.342 23.351 -96.669 1.00 94.38 158 LEU A C 1
ATOM 1209 O O . LEU A 1 158 ? 55.659 23.254 -95.656 1.00 94.38 158 LEU A O 1
ATOM 1213 N N . HIS A 1 159 ? 56.236 22.474 -97.671 1.00 94.06 159 HIS A N 1
ATOM 1214 C CA . HIS A 1 159 ? 55.303 21.345 -97.639 1.00 94.06 159 HIS A CA 1
ATOM 1215 C C . HIS A 1 159 ? 55.613 20.368 -96.491 1.00 94.06 159 HIS A C 1
ATOM 1217 O O . HIS A 1 159 ? 54.701 19.898 -95.807 1.00 94.06 159 HIS A O 1
ATOM 1223 N N . GLN A 1 160 ? 56.895 20.098 -96.228 1.00 95.31 160 GLN A N 1
ATOM 1224 C CA . GLN A 1 160 ? 57.317 19.286 -95.087 1.00 95.31 160 GLN A CA 1
ATOM 1225 C C . GLN A 1 160 ? 57.015 19.980 -93.749 1.00 95.31 160 GLN A C 1
ATOM 1227 O O . GLN A 1 160 ? 56.549 19.329 -92.814 1.00 95.31 160 GLN A O 1
ATOM 1232 N N . GLN A 1 161 ? 57.206 21.300 -93.658 1.00 95.31 161 GLN A N 1
ATOM 1233 C CA . GLN A 1 161 ? 56.827 22.089 -92.485 1.00 95.31 161 GLN A CA 1
ATOM 1234 C C . GLN A 1 161 ? 55.310 22.043 -92.240 1.00 95.31 161 GLN A C 1
ATOM 1236 O O . GLN A 1 161 ? 54.895 21.836 -91.100 1.00 95.31 161 GLN A O 1
ATOM 1241 N N . THR A 1 162 ? 54.488 22.160 -93.290 1.00 95.38 162 THR A N 1
ATOM 1242 C CA . THR A 1 162 ? 53.025 22.023 -93.205 1.00 95.38 162 THR A CA 1
ATOM 1243 C C . THR A 1 162 ? 52.633 20.663 -92.630 1.00 95.38 162 THR A C 1
ATOM 1245 O O . THR A 1 162 ? 51.921 20.631 -91.631 1.00 95.38 162 THR A O 1
ATOM 1248 N N . LYS A 1 163 ? 53.186 19.555 -93.146 1.00 96.69 163 LYS A N 1
ATOM 1249 C CA . LYS A 1 163 ? 52.934 18.202 -92.606 1.00 96.69 163 LYS A CA 1
ATOM 1250 C C . LYS A 1 163 ? 53.299 18.063 -91.127 1.00 96.69 163 LYS A C 1
ATOM 1252 O O . LYS A 1 163 ? 52.569 17.431 -90.368 1.00 96.69 163 LYS A O 1
ATOM 1257 N N . VAL A 1 164 ? 54.420 18.647 -90.696 1.00 96.38 164 VAL A N 1
ATOM 1258 C CA . VAL A 1 164 ? 54.836 18.621 -89.281 1.00 96.38 164 VAL A CA 1
ATOM 1259 C C . VAL A 1 164 ? 53.868 19.421 -88.403 1.00 96.38 164 VAL A C 1
ATOM 1261 O O . VAL A 1 164 ? 53.564 18.996 -87.289 1.00 96.38 164 VAL A O 1
ATOM 1264 N N . VAL A 1 165 ? 53.359 20.558 -88.885 1.00 96.31 165 VAL A N 1
ATOM 1265 C CA . VAL A 1 165 ? 52.352 21.356 -88.166 1.00 96.31 165 VAL A CA 1
ATOM 1266 C C . VAL A 1 165 ? 51.003 20.631 -88.113 1.00 96.31 165 VAL A C 1
ATOM 1268 O O . VAL A 1 165 ? 50.403 20.581 -87.043 1.00 96.31 165 VAL A O 1
ATOM 1271 N N . GLU A 1 166 ? 50.561 20.011 -89.208 1.00 95.50 166 GLU A N 1
ATOM 1272 C CA . GLU A 1 166 ? 49.340 19.192 -89.263 1.00 95.50 166 GLU A CA 1
ATOM 1273 C C . GLU A 1 166 ? 49.408 18.003 -88.293 1.00 95.50 166 GLU A C 1
ATOM 1275 O O . GLU A 1 166 ? 48.494 17.815 -87.491 1.00 95.50 166 GLU A O 1
ATOM 1280 N N . ALA A 1 167 ? 50.518 17.256 -88.281 1.00 96.38 167 ALA A N 1
ATOM 1281 C CA . ALA A 1 167 ? 50.722 16.143 -87.352 1.00 96.38 167 ALA A CA 1
ATOM 1282 C C . ALA A 1 167 ? 50.742 16.602 -85.880 1.00 96.38 167 ALA A C 1
ATOM 1284 O O . ALA A 1 167 ? 50.142 15.963 -85.014 1.00 96.38 167 ALA A O 1
ATOM 1285 N N . ARG A 1 168 ? 51.381 17.744 -85.581 1.00 96.25 168 ARG A N 1
ATOM 1286 C CA . ARG A 1 168 ? 51.350 18.350 -84.236 1.00 96.25 168 ARG A CA 1
ATOM 1287 C C . ARG A 1 168 ? 49.941 18.788 -83.842 1.00 96.25 168 ARG A C 1
ATOM 1289 O O . ARG A 1 168 ? 49.548 18.575 -82.698 1.00 96.25 168 ARG A O 1
ATOM 1296 N N . TYR A 1 169 ? 49.181 19.375 -84.766 1.00 97.38 169 TYR A N 1
ATOM 1297 C CA . TYR A 1 169 ? 47.794 19.771 -84.528 1.00 97.38 169 TYR A CA 1
ATOM 1298 C C . TYR A 1 169 ? 46.916 18.555 -84.210 1.00 97.38 169 TYR A C 1
ATOM 1300 O O . TYR A 1 169 ? 46.252 18.552 -83.176 1.00 97.38 169 TYR A O 1
ATOM 1308 N N . GLN A 1 170 ? 46.987 17.498 -85.026 1.00 97.00 170 GLN A N 1
ATOM 1309 C CA . GLN A 1 170 ? 46.262 16.241 -84.800 1.00 97.00 170 GLN A CA 1
ATOM 1310 C C . GLN A 1 170 ? 46.607 15.627 -83.436 1.00 97.00 170 GLN A C 1
ATOM 1312 O O . GLN A 1 170 ? 45.702 15.317 -82.664 1.00 97.00 170 GLN A O 1
ATOM 1317 N N . HIS A 1 171 ? 47.895 15.556 -83.079 1.00 96.62 171 HIS A N 1
ATOM 1318 C CA . HIS A 1 171 ? 48.327 15.069 -81.766 1.00 96.62 171 HIS A CA 1
ATOM 1319 C C . HIS A 1 171 ? 47.772 15.914 -80.601 1.00 96.62 171 HIS A C 1
ATOM 1321 O O . HIS A 1 171 ? 47.331 15.372 -79.585 1.00 96.62 171 HIS A O 1
ATOM 1327 N N . HIS A 1 172 ? 47.763 17.246 -80.727 1.00 97.19 172 HIS A N 1
ATOM 1328 C CA . HIS A 1 172 ? 47.167 18.121 -79.715 1.00 97.19 172 HIS A CA 1
ATOM 1329 C C . HIS A 1 172 ? 45.645 17.954 -79.616 1.00 97.19 172 HIS A C 1
ATOM 1331 O O . HIS A 1 172 ? 45.108 17.980 -78.506 1.00 97.19 172 HIS A O 1
ATOM 1337 N N . GLU A 1 173 ? 44.955 17.748 -80.738 1.00 97.38 173 GLU A N 1
ATOM 1338 C CA . GLU A 1 173 ? 43.514 17.502 -80.770 1.00 97.38 173 GLU A CA 1
ATOM 1339 C C . GLU A 1 173 ? 43.165 16.153 -80.118 1.00 97.38 173 GLU A C 1
ATOM 1341 O O . GLU A 1 173 ? 42.299 16.090 -79.246 1.00 97.38 173 GLU A O 1
ATOM 1346 N N . GLU A 1 174 ? 43.895 15.085 -80.448 1.00 96.81 174 GLU A N 1
ATOM 1347 C CA . GLU A 1 174 ? 43.777 13.769 -79.808 1.00 96.81 174 GLU A CA 1
ATOM 1348 C C . GLU A 1 174 ? 44.034 13.840 -78.302 1.00 96.81 174 GLU A C 1
ATOM 1350 O O . GLU A 1 174 ? 43.235 13.330 -77.514 1.00 96.81 174 GLU A O 1
ATOM 1355 N N . LYS A 1 175 ? 45.093 14.544 -77.881 1.00 97.62 175 LYS A N 1
ATOM 1356 C CA . LYS A 1 175 ? 45.408 14.772 -76.464 1.00 97.62 175 LYS A CA 1
ATOM 1357 C C . LYS A 1 175 ? 44.293 15.536 -75.745 1.00 97.62 175 LYS A C 1
ATOM 1359 O O . LYS A 1 175 ? 43.967 15.201 -74.606 1.00 97.62 175 LYS A O 1
ATOM 1364 N N . ALA A 1 176 ? 43.680 16.527 -76.394 1.00 96.69 176 ALA A N 1
ATOM 1365 C CA . ALA A 1 176 ? 42.537 17.254 -75.846 1.00 96.69 176 ALA A CA 1
ATOM 1366 C C . ALA A 1 176 ? 41.288 16.362 -75.730 1.00 96.69 176 ALA A C 1
ATOM 1368 O O . ALA A 1 176 ? 40.644 16.359 -74.677 1.00 96.69 176 ALA A O 1
ATOM 1369 N N . ARG A 1 177 ? 40.982 15.553 -76.758 1.00 97.69 177 ARG A N 1
ATOM 1370 C CA . ARG A 1 177 ? 39.873 14.582 -76.743 1.00 97.69 177 ARG A CA 1
ATOM 1371 C C . ARG A 1 177 ? 40.057 13.532 -75.638 1.00 97.69 177 ARG A C 1
ATOM 1373 O O . ARG A 1 177 ? 39.131 13.314 -74.859 1.00 97.69 177 ARG A O 1
ATOM 1380 N N . ALA A 1 178 ? 41.253 12.956 -75.502 1.00 97.62 178 ALA A N 1
ATOM 1381 C CA . ALA A 1 178 ? 41.580 11.997 -74.444 1.00 97.62 178 ALA A CA 1
ATOM 1382 C C . ALA A 1 178 ? 41.465 12.618 -73.040 1.00 97.62 178 ALA A C 1
ATOM 1384 O O . ALA A 1 178 ? 40.847 12.033 -72.152 1.00 97.62 178 ALA A O 1
ATOM 1385 N N . LYS A 1 179 ? 41.977 13.843 -72.842 1.00 97.81 179 LYS A N 1
ATOM 1386 C CA . LYS A 1 179 ? 41.849 14.563 -71.564 1.00 97.81 179 LYS A CA 1
ATOM 1387 C C . LYS A 1 179 ? 40.383 14.843 -71.207 1.00 97.81 179 LYS A C 1
ATOM 1389 O O . LYS A 1 179 ? 39.997 14.699 -70.052 1.00 97.81 179 LYS A O 1
ATOM 1394 N N . ALA A 1 180 ? 39.562 15.223 -72.188 1.00 97.50 180 ALA A N 1
ATOM 1395 C CA . ALA A 1 180 ? 38.134 15.461 -71.986 1.00 97.50 180 ALA A CA 1
ATOM 1396 C C . ALA A 1 180 ? 37.360 14.173 -71.648 1.00 97.50 180 ALA A C 1
ATOM 1398 O O . ALA A 1 180 ? 36.432 14.227 -70.843 1.00 97.50 180 ALA A O 1
ATOM 1399 N N . ALA A 1 181 ? 37.743 13.026 -72.220 1.00 97.75 181 ALA A N 1
ATOM 1400 C CA . ALA A 1 181 ? 37.181 11.725 -71.857 1.00 97.75 181 ALA A CA 1
ATOM 1401 C C . ALA A 1 181 ? 37.530 11.345 -70.406 1.00 97.75 181 ALA A C 1
ATOM 1403 O O . ALA A 1 181 ? 36.625 11.082 -69.618 1.00 97.75 181 ALA A O 1
ATOM 1404 N N . LEU A 1 182 ? 38.812 11.433 -70.027 1.00 97.69 182 LEU A N 1
ATOM 1405 C CA . LEU A 1 182 ? 39.276 11.136 -68.665 1.00 97.69 182 LEU A CA 1
ATOM 1406 C C . LEU A 1 182 ? 38.642 12.046 -67.603 1.00 97.69 182 LEU A C 1
ATOM 1408 O O . LEU A 1 182 ? 38.313 11.576 -66.517 1.00 97.69 182 LEU A O 1
ATOM 1412 N N . TYR A 1 183 ? 38.435 13.337 -67.893 1.00 98.12 183 TYR A N 1
ATOM 1413 C CA . TYR A 1 183 ? 37.717 14.210 -66.960 1.00 98.12 183 TYR A CA 1
ATOM 1414 C C . TYR A 1 183 ? 36.259 13.793 -66.781 1.00 98.12 183 TYR A C 1
ATOM 1416 O O . TYR A 1 183 ? 35.797 13.773 -65.648 1.00 98.12 183 TYR A O 1
ATOM 1424 N N . LYS A 1 184 ? 35.548 13.430 -67.858 1.00 98.00 184 LYS A N 1
ATOM 1425 C CA . LYS A 1 184 ? 34.159 12.956 -67.752 1.00 98.00 184 LYS A CA 1
ATOM 1426 C C . LYS A 1 184 ? 34.062 11.698 -66.894 1.00 98.00 184 LYS A C 1
ATOM 1428 O O . LYS A 1 184 ? 33.252 11.675 -65.980 1.00 98.00 184 LYS A O 1
ATOM 1433 N N . GLU A 1 185 ? 34.917 10.708 -67.150 1.00 97.88 185 GLU A N 1
ATOM 1434 C CA . GLU A 1 185 ? 34.973 9.457 -66.381 1.00 97.88 185 GLU A CA 1
ATOM 1435 C C . GLU A 1 185 ? 35.332 9.698 -64.904 1.00 97.88 185 GLU A C 1
ATOM 1437 O O . GLU A 1 185 ? 34.730 9.117 -64.003 1.00 97.88 185 GLU A O 1
ATOM 1442 N N . SER A 1 186 ? 36.279 10.605 -64.638 1.00 96.94 186 SER A N 1
ATOM 1443 C CA . SER A 1 186 ? 36.642 11.005 -63.275 1.00 96.94 186 SER A CA 1
ATOM 1444 C C . SER A 1 186 ? 35.481 11.700 -62.553 1.00 96.94 186 SER A C 1
ATOM 1446 O O . SER A 1 186 ? 35.193 11.373 -61.404 1.00 96.94 186 SER A O 1
ATOM 1448 N N . THR A 1 187 ? 34.761 12.605 -63.226 1.00 98.06 187 THR A N 1
ATOM 1449 C CA . THR A 1 187 ? 33.577 13.271 -62.666 1.00 98.06 187 THR A CA 1
ATOM 1450 C C . THR A 1 187 ? 32.454 12.278 -62.371 1.00 98.06 187 THR A C 1
ATOM 1452 O O . THR A 1 187 ? 31.971 12.272 -61.243 1.00 98.06 187 THR A O 1
ATOM 1455 N N . THR A 1 188 ? 32.093 11.388 -63.305 1.00 98.00 188 THR A N 1
ATOM 1456 C CA . THR A 1 188 ? 31.041 10.383 -63.053 1.00 98.00 188 THR A CA 1
ATOM 1457 C C . THR A 1 188 ? 31.424 9.449 -61.907 1.00 98.00 188 THR A C 1
ATOM 1459 O O . THR A 1 188 ? 30.606 9.178 -61.034 1.00 98.00 188 THR A O 1
ATOM 1462 N N . ARG A 1 189 ? 32.693 9.027 -61.830 1.00 98.00 189 ARG A N 1
ATOM 1463 C CA . ARG A 1 189 ? 33.182 8.193 -60.724 1.00 98.00 189 ARG A CA 1
ATOM 1464 C C . ARG A 1 189 ? 33.176 8.927 -59.377 1.00 98.00 189 ARG A C 1
ATOM 1466 O O . ARG A 1 189 ? 32.934 8.301 -58.349 1.00 98.00 189 ARG A O 1
ATOM 1473 N N . LEU A 1 190 ? 33.448 10.234 -59.352 1.00 97.81 190 LEU A N 1
ATOM 1474 C CA . LEU A 1 190 ? 33.344 11.048 -58.134 1.00 97.81 190 LEU A CA 1
ATOM 1475 C C . LEU A 1 190 ? 31.887 11.216 -57.684 1.00 97.81 190 LEU A C 1
ATOM 1477 O O . LEU A 1 190 ? 31.620 11.138 -56.487 1.00 97.81 190 LEU A O 1
ATOM 1481 N N . GLU A 1 191 ? 30.953 11.393 -58.618 1.00 97.94 191 GLU A N 1
ATOM 1482 C CA . GLU A 1 191 ? 29.512 11.435 -58.338 1.00 97.94 191 GLU A CA 1
ATOM 1483 C C . GLU A 1 191 ? 29.025 10.091 -57.764 1.00 97.94 191 GLU A C 1
ATOM 1485 O O . GLU A 1 191 ? 28.417 10.065 -56.693 1.00 97.94 191 GLU A O 1
ATOM 1490 N N . GLU A 1 192 ? 29.388 8.966 -58.391 1.00 97.94 192 GLU A N 1
ATOM 1491 C CA . GLU A 1 192 ? 29.107 7.611 -57.892 1.00 97.94 192 GLU A CA 1
ATOM 1492 C C . GLU A 1 192 ? 29.669 7.392 -56.477 1.00 97.94 192 GLU A C 1
ATOM 1494 O O . GLU A 1 192 ? 28.927 7.018 -55.566 1.00 97.94 192 GLU A O 1
ATOM 1499 N N . MET A 1 193 ? 30.953 7.693 -56.253 1.00 98.19 193 MET A N 1
ATOM 1500 C CA . MET A 1 193 ? 31.577 7.602 -54.926 1.00 98.19 193 MET A CA 1
ATOM 1501 C C . MET A 1 193 ? 30.882 8.500 -53.893 1.00 98.19 193 MET A C 1
ATOM 1503 O O . MET A 1 193 ? 30.720 8.093 -52.744 1.00 98.19 193 MET A O 1
ATOM 1507 N N . SER A 1 194 ? 30.437 9.699 -54.283 1.00 97.94 194 SER A N 1
ATOM 1508 C CA . SER A 1 194 ? 29.706 10.605 -53.393 1.00 97.94 194 SER A CA 1
ATOM 1509 C C . SER A 1 194 ? 28.347 10.034 -52.983 1.00 97.94 194 SER A C 1
ATOM 1511 O O . SER A 1 194 ? 27.964 10.186 -51.823 1.00 97.94 194 SER A O 1
ATOM 1513 N N . THR A 1 195 ? 27.627 9.364 -53.892 1.00 98.06 195 THR A N 1
ATOM 1514 C CA . THR A 1 195 ? 26.361 8.690 -53.546 1.00 98.06 195 THR A CA 1
ATOM 1515 C C . THR A 1 195 ? 26.590 7.513 -52.598 1.00 98.06 195 THR A C 1
ATOM 1517 O O . THR A 1 195 ? 25.936 7.430 -51.563 1.00 98.06 195 THR A O 1
ATOM 1520 N N . GLN A 1 196 ? 27.599 6.675 -52.860 1.00 97.94 196 GLN A N 1
ATOM 1521 C CA . GLN A 1 196 ? 27.932 5.533 -51.999 1.00 97.94 196 GLN A CA 1
ATOM 1522 C C . GLN A 1 196 ? 28.357 5.960 -50.586 1.00 97.94 196 GLN A C 1
ATOM 1524 O O . GLN A 1 196 ? 27.983 5.312 -49.608 1.00 97.94 196 GLN A O 1
ATOM 1529 N N . LEU A 1 197 ? 29.113 7.058 -50.456 1.00 97.88 197 LEU A N 1
ATOM 1530 C CA . LEU A 1 197 ? 29.484 7.618 -49.153 1.00 97.88 197 LEU A CA 1
ATOM 1531 C C . LEU A 1 197 ? 28.267 8.142 -48.380 1.00 97.88 197 LEU A C 1
ATOM 1533 O O . LEU A 1 197 ? 28.188 7.932 -47.170 1.00 97.88 197 LEU A O 1
ATOM 1537 N N . PHE A 1 198 ? 27.311 8.779 -49.063 1.00 98.44 198 PHE A N 1
ATOM 1538 C CA . PHE A 1 198 ? 26.066 9.238 -48.445 1.00 98.44 198 PHE A CA 1
ATOM 1539 C C . PHE A 1 198 ? 25.207 8.063 -47.952 1.00 98.44 198 PHE A C 1
ATOM 1541 O O . PHE A 1 198 ? 24.795 8.051 -46.791 1.00 98.44 198 PHE A O 1
ATOM 1548 N N . ASP A 1 199 ? 25.012 7.038 -48.786 1.00 98.19 199 ASP A N 1
ATOM 1549 C CA . ASP A 1 199 ? 24.248 5.837 -48.426 1.00 98.19 199 ASP A CA 1
ATOM 1550 C C . ASP A 1 199 ? 24.892 5.091 -47.245 1.00 98.19 199 ASP A C 1
ATOM 1552 O O . ASP A 1 199 ? 24.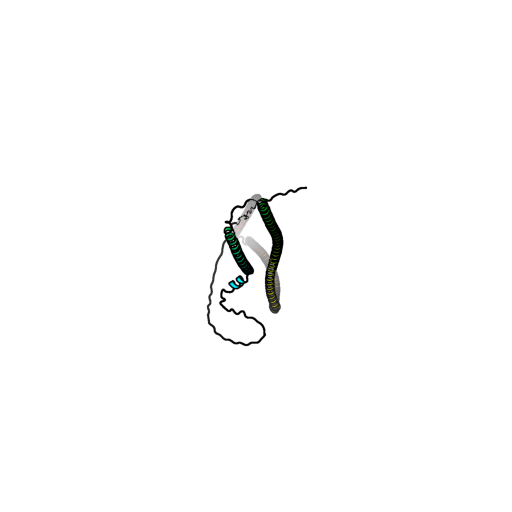204 4.675 -46.308 1.00 98.19 199 ASP A O 1
ATOM 1556 N N . ALA A 1 200 ? 26.224 4.962 -47.240 1.00 97.81 200 ALA A N 1
ATOM 1557 C CA . ALA A 1 200 ? 26.966 4.371 -46.128 1.00 97.81 200 ALA A CA 1
ATOM 1558 C C . ALA A 1 200 ? 26.820 5.193 -44.835 1.00 97.81 200 ALA A C 1
ATOM 1560 O O . ALA A 1 200 ? 26.588 4.627 -43.765 1.00 97.81 200 ALA A O 1
ATOM 1561 N N . GLN A 1 201 ? 26.889 6.526 -44.918 1.00 98.00 201 GLN A N 1
ATOM 1562 C CA . GLN A 1 201 ? 26.679 7.410 -43.770 1.00 98.00 201 GLN A CA 1
ATOM 1563 C C . GLN A 1 201 ? 25.249 7.297 -43.215 1.00 98.00 201 GLN A C 1
ATOM 1565 O O . GLN A 1 201 ? 25.067 7.256 -41.996 1.00 98.00 201 GLN A O 1
ATOM 1570 N N . GLN A 1 202 ? 24.237 7.180 -44.082 1.00 98.19 202 GLN A N 1
ATOM 1571 C CA . GLN A 1 202 ? 22.852 6.958 -43.664 1.00 98.19 202 GLN A CA 1
ATOM 1572 C C . GLN A 1 202 ? 22.683 5.600 -42.963 1.00 98.19 202 GLN A C 1
ATOM 1574 O O . GLN A 1 202 ? 22.028 5.520 -41.923 1.00 98.19 202 GLN A O 1
ATOM 1579 N N . GLN A 1 203 ? 23.314 4.538 -43.474 1.00 98.31 203 GLN A N 1
ATOM 1580 C CA . GLN A 1 203 ? 23.302 3.222 -42.825 1.00 98.31 203 GLN A CA 1
ATOM 1581 C C . GLN A 1 203 ? 23.972 3.246 -41.444 1.00 98.31 203 GLN A C 1
ATOM 1583 O O . GLN A 1 203 ? 23.444 2.644 -40.509 1.00 98.31 203 GLN A O 1
ATOM 1588 N N . ILE A 1 204 ? 25.087 3.970 -41.288 1.00 98.00 204 ILE A N 1
ATOM 1589 C CA . ILE A 1 204 ? 25.755 4.162 -39.991 1.00 98.00 204 ILE A CA 1
ATOM 1590 C C . ILE A 1 204 ? 24.831 4.894 -39.007 1.00 98.00 204 ILE A C 1
ATOM 1592 O O . ILE A 1 204 ? 24.709 4.460 -37.864 1.00 98.00 204 ILE A O 1
ATOM 1596 N N . ALA A 1 205 ? 24.125 5.944 -39.442 1.00 97.88 205 ALA A N 1
ATOM 1597 C CA . ALA A 1 205 ? 23.167 6.657 -38.593 1.00 97.88 205 ALA A CA 1
ATOM 1598 C C . ALA A 1 205 ? 22.029 5.739 -38.100 1.00 97.88 205 ALA A C 1
ATOM 1600 O O . ALA A 1 205 ? 21.738 5.704 -36.906 1.00 97.88 205 ALA A O 1
ATOM 1601 N N . VAL A 1 206 ? 21.455 4.919 -38.990 1.00 98.00 206 VAL A N 1
ATOM 1602 C CA . VAL A 1 206 ? 20.418 3.928 -38.636 1.00 98.00 206 VAL A CA 1
ATOM 1603 C C . VAL A 1 206 ? 20.954 2.839 -37.693 1.00 98.00 206 VAL A C 1
ATOM 1605 O O . VAL A 1 206 ? 20.218 2.335 -36.844 1.00 98.00 206 VAL A O 1
ATOM 1608 N N . GLN A 1 207 ? 22.226 2.446 -37.811 1.00 97.88 207 GLN A N 1
ATOM 1609 C CA . GLN A 1 207 ? 22.845 1.508 -36.867 1.00 97.88 207 GLN A CA 1
ATOM 1610 C C . GLN A 1 207 ? 23.104 2.149 -35.497 1.00 97.88 207 GLN A C 1
ATOM 1612 O O . GLN A 1 207 ? 22.864 1.498 -34.483 1.00 97.88 207 GLN A O 1
ATOM 1617 N N . ALA A 1 208 ? 23.524 3.416 -35.450 1.00 97.81 208 ALA A N 1
ATOM 1618 C CA . ALA A 1 208 ? 23.711 4.155 -34.203 1.00 97.81 208 ALA A CA 1
ATOM 1619 C C . ALA A 1 208 ? 22.388 4.335 -33.436 1.00 97.81 208 ALA A C 1
ATOM 1621 O O . ALA A 1 208 ? 22.349 4.108 -32.229 1.00 97.81 208 ALA A O 1
ATOM 1622 N N . GLU A 1 209 ? 21.291 4.648 -34.133 1.00 97.94 209 GLU A N 1
ATOM 1623 C CA . GLU A 1 209 ? 19.947 4.709 -33.542 1.00 97.94 209 GLU A CA 1
ATOM 1624 C C . GLU A 1 209 ? 19.519 3.348 -32.963 1.00 97.94 209 GLU A C 1
ATOM 1626 O O . GLU A 1 209 ? 19.079 3.270 -31.818 1.00 97.94 209 GLU A O 1
ATOM 1631 N N . LYS A 1 210 ? 19.734 2.247 -33.698 1.00 98.38 210 LYS A N 1
ATOM 1632 C CA . LYS A 1 210 ? 19.460 0.888 -33.190 1.00 98.38 210 LYS A CA 1
ATOM 1633 C C . LYS A 1 210 ? 20.286 0.541 -31.951 1.00 98.38 210 LYS A C 1
ATOM 1635 O O . LYS A 1 210 ? 19.755 -0.077 -31.035 1.00 98.38 210 LYS A O 1
ATOM 1640 N N . LEU A 1 211 ? 21.563 0.927 -31.910 1.00 97.81 211 LEU A N 1
ATOM 1641 C CA . LEU A 1 211 ? 22.416 0.725 -30.736 1.00 97.81 211 LEU A CA 1
ATOM 1642 C C . LEU A 1 211 ? 21.928 1.534 -29.528 1.00 97.81 211 LEU A C 1
ATOM 1644 O O . LEU A 1 211 ? 21.953 1.011 -28.418 1.00 97.81 211 LEU A O 1
ATOM 1648 N N . HIS A 1 212 ? 21.429 2.757 -29.735 1.00 97.44 212 HIS A N 1
ATOM 1649 C CA . HIS A 1 212 ? 20.804 3.539 -28.667 1.00 97.44 212 HIS A CA 1
ATOM 1650 C C . HIS A 1 212 ? 19.544 2.846 -28.130 1.00 97.44 212 HIS A C 1
ATOM 1652 O O . HIS A 1 212 ? 19.440 2.649 -26.924 1.00 97.44 212 HIS A O 1
ATOM 1658 N N . VAL A 1 213 ? 18.652 2.372 -29.009 1.00 98.19 213 VAL A N 1
ATOM 1659 C CA . VAL A 1 213 ? 17.448 1.621 -28.604 1.00 98.19 213 VAL A CA 1
ATOM 1660 C C . VAL A 1 213 ? 17.804 0.339 -27.840 1.00 98.19 213 VAL A C 1
ATOM 1662 O O . VAL A 1 213 ? 17.160 0.031 -26.842 1.00 98.19 213 VAL A O 1
ATOM 1665 N N . TYR A 1 214 ? 18.843 -0.398 -28.250 1.00 98.12 214 TYR A N 1
ATOM 1666 C CA . TYR A 1 214 ? 19.309 -1.567 -27.493 1.00 98.12 214 TYR A CA 1
ATOM 1667 C C . TYR A 1 214 ? 19.926 -1.196 -26.136 1.00 98.12 214 TYR A C 1
ATOM 1669 O O . TYR A 1 214 ? 19.771 -1.954 -25.180 1.00 98.12 214 TYR A O 1
ATOM 1677 N N . SER A 1 215 ? 20.590 -0.042 -26.024 1.00 97.81 215 SER A N 1
ATOM 1678 C CA . SER A 1 215 ? 21.080 0.476 -24.741 1.00 97.81 215 SER A CA 1
ATOM 1679 C C . SER A 1 215 ? 19.921 0.793 -23.791 1.00 97.81 215 SER A C 1
ATOM 1681 O O . SER A 1 215 ? 19.968 0.408 -22.625 1.00 97.81 215 SER A O 1
ATOM 1683 N N . ASP A 1 216 ? 18.867 1.437 -24.294 1.00 97.88 216 ASP A N 1
ATOM 1684 C CA . ASP A 1 216 ? 17.686 1.798 -23.504 1.00 97.88 216 ASP A CA 1
ATOM 1685 C C . ASP A 1 216 ? 16.917 0.540 -23.056 1.00 97.88 216 ASP A C 1
ATOM 1687 O O . ASP A 1 216 ? 16.554 0.413 -21.888 1.00 97.88 216 ASP A O 1
ATOM 1691 N N . GLN A 1 217 ? 16.762 -0.445 -23.950 1.00 98.12 217 GLN A N 1
ATOM 1692 C CA . GLN A 1 217 ? 16.186 -1.758 -23.622 1.00 98.12 217 GLN A CA 1
ATOM 1693 C C . GLN A 1 217 ? 17.022 -2.529 -22.590 1.00 98.12 217 GLN A C 1
ATOM 1695 O O . GLN A 1 217 ? 16.461 -3.233 -21.753 1.00 98.12 217 GLN A O 1
ATOM 1700 N N . SER A 1 218 ? 18.353 -2.406 -22.621 1.00 98.06 218 SER A N 1
ATOM 1701 C CA . SER A 1 218 ? 19.216 -3.019 -21.604 1.00 98.06 218 SER A CA 1
ATOM 1702 C C . SER A 1 218 ? 19.000 -2.387 -20.228 1.00 98.06 218 SER A C 1
ATOM 1704 O O . SER A 1 218 ? 18.949 -3.113 -19.240 1.00 98.06 218 SER A O 1
ATOM 1706 N N . ALA A 1 219 ? 18.824 -1.063 -20.160 1.00 97.75 219 ALA A N 1
ATOM 1707 C CA . ALA A 1 219 ? 18.522 -0.370 -18.909 1.00 97.75 219 ALA A CA 1
ATOM 1708 C C . ALA A 1 219 ? 17.148 -0.781 -18.341 1.00 97.75 219 ALA A C 1
ATOM 1710 O O . ALA A 1 219 ? 17.050 -1.099 -17.159 1.00 97.75 219 ALA A O 1
ATOM 1711 N N . GLU A 1 220 ? 16.114 -0.880 -19.187 1.00 98.25 220 GLU A N 1
ATOM 1712 C CA . GLU A 1 220 ? 14.788 -1.383 -18.785 1.00 98.25 220 GLU A CA 1
ATOM 1713 C C . GLU A 1 220 ? 14.860 -2.823 -18.235 1.00 98.25 220 GLU A C 1
ATOM 1715 O O . GLU A 1 220 ? 14.224 -3.156 -17.234 1.00 98.25 220 GLU A O 1
ATOM 1720 N N . ILE A 1 221 ? 15.678 -3.684 -18.851 1.00 98.38 221 ILE A N 1
ATOM 1721 C CA . ILE A 1 221 ? 15.911 -5.059 -18.386 1.00 98.38 221 ILE A CA 1
ATOM 1722 C C . ILE A 1 221 ? 16.605 -5.093 -17.012 1.00 98.38 221 ILE A C 1
ATOM 1724 O O . ILE A 1 221 ? 16.274 -5.956 -16.193 1.00 98.38 221 ILE A O 1
ATOM 1728 N N . ASP A 1 222 ? 17.543 -4.186 -16.739 1.00 98.25 222 ASP A N 1
ATOM 1729 C CA . ASP A 1 222 ? 18.229 -4.097 -15.444 1.00 98.25 222 ASP A CA 1
ATOM 1730 C C . ASP A 1 222 ? 17.298 -3.568 -14.333 1.00 98.25 222 ASP A C 1
ATOM 1732 O O . ASP A 1 222 ? 17.292 -4.111 -13.220 1.00 98.25 222 ASP A O 1
ATOM 1736 N N . ASP A 1 223 ? 16.442 -2.588 -14.642 1.00 98.38 223 ASP A N 1
ATOM 1737 C CA . ASP A 1 223 ? 15.406 -2.085 -13.728 1.00 98.38 223 ASP A CA 1
ATOM 1738 C C . ASP A 1 223 ? 14.393 -3.193 -13.369 1.00 98.38 223 ASP A C 1
ATOM 1740 O O . ASP A 1 223 ? 14.144 -3.466 -12.189 1.00 98.38 223 ASP A O 1
ATOM 1744 N N . LEU A 1 224 ? 13.880 -3.925 -14.367 1.00 98.50 224 LEU A N 1
ATOM 1745 C CA . LEU A 1 224 ? 12.973 -5.064 -14.154 1.00 98.50 224 LEU A CA 1
ATOM 1746 C C . LEU A 1 224 ? 13.626 -6.197 -13.342 1.00 98.50 224 LEU A C 1
ATOM 1748 O O . LEU A 1 224 ? 12.957 -6.868 -12.547 1.00 98.50 224 LEU A O 1
ATOM 1752 N N . GLN A 1 225 ? 14.935 -6.419 -13.495 1.00 98.44 225 GLN A N 1
ATOM 1753 C CA . GLN A 1 225 ? 15.674 -7.357 -12.648 1.00 98.44 225 GLN A CA 1
ATOM 1754 C C . GLN A 1 225 ? 15.723 -6.888 -11.188 1.00 98.44 225 GLN A C 1
ATOM 1756 O O . GLN A 1 225 ? 15.502 -7.710 -10.290 1.00 98.44 225 GLN A O 1
ATOM 1761 N N . GLN A 1 226 ? 15.950 -5.594 -10.921 1.00 98.25 226 GLN A N 1
ATOM 1762 C CA . GLN A 1 226 ? 15.877 -5.056 -9.557 1.00 98.25 226 GLN A CA 1
ATOM 1763 C C . GLN A 1 226 ? 14.482 -5.229 -8.947 1.00 98.25 226 GLN A C 1
ATOM 1765 O O . GLN A 1 226 ? 14.379 -5.717 -7.817 1.00 98.25 226 GLN A O 1
ATOM 1770 N N . GLU A 1 227 ? 13.411 -4.915 -9.681 1.00 98.38 227 GLU A N 1
ATOM 1771 C CA . GLU A 1 227 ? 12.037 -5.117 -9.203 1.00 98.38 227 GLU A CA 1
ATOM 1772 C C . GLU A 1 227 ? 11.757 -6.589 -8.863 1.00 98.38 227 GLU A C 1
ATOM 1774 O O . GLU A 1 227 ? 11.244 -6.897 -7.783 1.00 98.38 227 GLU A O 1
ATOM 1779 N N . LEU A 1 228 ? 12.173 -7.529 -9.720 1.00 98.56 228 LEU A N 1
ATOM 1780 C CA . LEU A 1 228 ? 12.055 -8.965 -9.445 1.00 98.56 228 LEU A CA 1
ATOM 1781 C C . LEU A 1 228 ? 12.845 -9.396 -8.200 1.00 98.56 228 LEU A C 1
ATOM 1783 O O . LEU A 1 228 ? 12.374 -10.249 -7.441 1.00 98.56 228 LEU A O 1
ATOM 1787 N N . HIS A 1 229 ? 14.026 -8.824 -7.953 1.00 98.38 229 HIS A N 1
ATOM 1788 C CA . HIS A 1 229 ? 14.790 -9.079 -6.730 1.00 98.38 229 HIS A CA 1
ATOM 1789 C C . HIS A 1 229 ? 14.091 -8.526 -5.478 1.00 98.38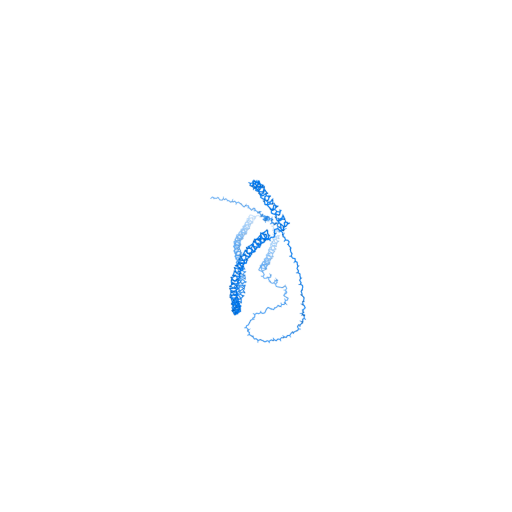 229 HIS A C 1
ATOM 1791 O O . HIS A 1 229 ? 14.025 -9.227 -4.461 1.00 98.38 229 HIS A O 1
ATOM 1797 N N . LEU A 1 230 ? 13.510 -7.324 -5.552 1.00 98.56 230 LEU A N 1
ATOM 1798 C CA . LEU A 1 230 ? 12.723 -6.734 -4.466 1.00 98.56 230 LEU A CA 1
ATOM 1799 C C . LEU A 1 230 ? 11.491 -7.590 -4.145 1.00 98.56 230 LEU A C 1
ATOM 1801 O O . LEU A 1 230 ? 11.335 -8.003 -2.992 1.00 98.56 230 LEU A O 1
ATOM 1805 N N . LEU A 1 231 ? 10.693 -7.948 -5.157 1.00 98.50 231 LEU A N 1
ATOM 1806 C CA . LEU A 1 231 ? 9.500 -8.793 -5.023 1.00 98.50 231 LEU A CA 1
ATOM 1807 C C . LEU A 1 231 ? 9.824 -10.176 -4.442 1.00 98.50 231 LEU A C 1
ATOM 1809 O O . LEU A 1 231 ? 9.112 -10.662 -3.563 1.00 98.50 231 LEU A O 1
ATOM 1813 N N . ARG A 1 232 ? 10.930 -10.805 -4.866 1.00 98.38 232 ARG A N 1
ATOM 1814 C CA . ARG A 1 232 ? 11.416 -12.061 -4.262 1.00 98.38 232 ARG A CA 1
ATOM 1815 C C . ARG A 1 232 ? 11.760 -11.878 -2.782 1.00 98.38 232 ARG A C 1
ATOM 1817 O O . ARG A 1 232 ? 11.387 -12.723 -1.971 1.00 98.38 232 ARG A O 1
ATOM 1824 N N . SER A 1 233 ? 12.423 -10.779 -2.413 1.00 98.25 233 SER A N 1
ATOM 1825 C CA . SER A 1 233 ? 12.775 -10.492 -1.013 1.00 98.25 233 SER A CA 1
ATOM 1826 C C . SER A 1 233 ? 11.545 -10.245 -0.129 1.00 98.25 233 SER A C 1
ATOM 1828 O O . SER A 1 233 ? 11.525 -10.652 1.033 1.00 98.25 233 SER A O 1
ATOM 1830 N N . GLU A 1 234 ? 10.504 -9.608 -0.668 1.00 98.31 234 GLU A N 1
ATOM 1831 C CA . GLU A 1 234 ? 9.237 -9.397 0.031 1.00 98.31 234 GLU A CA 1
ATOM 1832 C C . GLU A 1 234 ? 8.452 -10.703 0.170 1.00 98.31 234 GLU A C 1
ATOM 1834 O O . GLU A 1 234 ? 7.964 -11.009 1.256 1.00 98.31 234 GLU A O 1
ATOM 1839 N N . ASN A 1 235 ? 8.410 -11.528 -0.880 1.00 98.44 235 ASN A N 1
ATOM 1840 C CA . ASN A 1 235 ? 7.760 -12.834 -0.830 1.00 98.44 235 ASN A CA 1
ATOM 1841 C C . ASN A 1 235 ? 8.379 -13.740 0.251 1.00 98.44 235 ASN A C 1
ATOM 1843 O O . ASN A 1 235 ? 7.646 -14.378 1.002 1.00 98.44 235 ASN A O 1
ATOM 1847 N N . VAL A 1 236 ? 9.711 -13.731 0.408 1.00 98.00 236 VAL A N 1
ATOM 1848 C CA . VAL A 1 236 ? 10.395 -14.433 1.511 1.00 98.00 236 VAL A CA 1
ATOM 1849 C C . VAL A 1 236 ? 9.932 -13.913 2.878 1.00 98.00 236 VAL A C 1
ATOM 1851 O O . VAL A 1 236 ? 9.507 -14.720 3.701 1.00 98.00 236 VAL A O 1
ATOM 1854 N N . LYS A 1 237 ? 9.904 -12.591 3.104 1.00 98.25 237 LYS A N 1
ATOM 1855 C CA . LYS A 1 237 ? 9.417 -11.994 4.369 1.00 98.25 237 LYS A CA 1
ATOM 1856 C C . LYS A 1 237 ? 7.954 -12.345 4.663 1.00 98.25 237 LYS A C 1
ATOM 1858 O O . LYS A 1 237 ? 7.599 -12.614 5.810 1.00 98.25 237 LYS A O 1
ATOM 1863 N N . LEU A 1 238 ? 7.096 -12.356 3.641 1.00 97.94 238 LEU A N 1
ATOM 1864 C CA . LEU A 1 238 ? 5.693 -12.753 3.777 1.00 97.94 238 LEU A CA 1
ATOM 1865 C C . LEU A 1 238 ? 5.567 -14.241 4.130 1.00 97.94 238 LEU A C 1
ATOM 1867 O O . LEU A 1 238 ? 4.797 -14.585 5.024 1.00 97.94 238 LEU A O 1
ATOM 1871 N N . ASN A 1 239 ? 6.362 -15.113 3.507 1.00 97.81 239 ASN A N 1
ATOM 1872 C CA . ASN A 1 239 ? 6.403 -16.536 3.848 1.00 97.81 239 ASN A CA 1
ATOM 1873 C C . ASN A 1 239 ? 6.932 -16.767 5.274 1.00 97.81 239 ASN A C 1
ATOM 1875 O O . ASN A 1 239 ? 6.348 -17.557 6.012 1.00 97.81 239 ASN A O 1
ATOM 1879 N N . GLU A 1 240 ? 7.966 -16.042 5.712 1.00 97.25 240 GLU A N 1
ATOM 1880 C CA . GLU A 1 240 ? 8.449 -16.060 7.102 1.00 97.25 240 GLU A CA 1
ATOM 1881 C C . GLU A 1 240 ? 7.359 -15.622 8.093 1.00 97.25 240 GLU A C 1
ATOM 1883 O O . GLU A 1 240 ? 7.166 -16.265 9.129 1.00 97.25 240 GLU A O 1
ATOM 1888 N N . ALA A 1 241 ? 6.595 -14.573 7.769 1.00 95.44 241 ALA A N 1
ATOM 1889 C CA . ALA A 1 241 ? 5.467 -14.123 8.581 1.00 95.44 241 ALA A CA 1
ATOM 1890 C C . ALA A 1 241 ? 4.333 -15.165 8.626 1.00 95.44 241 ALA A C 1
ATOM 1892 O O . ALA A 1 241 ? 3.814 -15.452 9.706 1.00 95.44 241 ALA A O 1
ATOM 1893 N N . ILE A 1 242 ? 3.991 -15.790 7.493 1.00 94.75 242 ILE A N 1
ATOM 1894 C CA . ILE A 1 242 ? 3.008 -16.884 7.414 1.00 94.75 242 ILE A CA 1
ATOM 1895 C C . ILE A 1 242 ? 3.466 -18.079 8.258 1.00 94.75 242 ILE A C 1
ATOM 1897 O O . ILE A 1 242 ? 2.677 -18.595 9.051 1.00 94.75 242 ILE A O 1
ATOM 1901 N N . VAL A 1 243 ? 4.732 -18.495 8.155 1.00 93.94 243 VAL A N 1
ATOM 1902 C CA . VAL A 1 243 ? 5.307 -19.576 8.974 1.00 93.94 243 VAL A CA 1
ATOM 1903 C C . VAL A 1 243 ? 5.282 -19.201 10.456 1.00 93.94 243 VAL A C 1
ATOM 1905 O O . VAL A 1 243 ? 4.878 -20.016 11.283 1.00 93.94 243 VAL A O 1
ATOM 1908 N N . THR A 1 244 ? 5.631 -17.965 10.815 1.00 90.69 244 THR A N 1
ATOM 1909 C CA . THR A 1 244 ? 5.598 -17.473 12.205 1.00 90.69 244 THR A CA 1
ATOM 1910 C C . THR A 1 244 ? 4.178 -17.497 12.778 1.00 90.69 244 THR A C 1
ATOM 1912 O O . THR A 1 244 ? 3.964 -17.950 13.900 1.00 90.69 244 THR A O 1
ATOM 1915 N N . LEU A 1 245 ? 3.184 -17.064 11.999 1.00 87.12 245 LEU A N 1
ATOM 1916 C CA . LEU A 1 245 ? 1.777 -17.082 12.404 1.00 87.12 245 LEU A CA 1
ATOM 1917 C C . LEU A 1 245 ? 1.203 -18.504 12.470 1.00 87.12 245 LEU A C 1
ATOM 1919 O O . LEU A 1 245 ? 0.407 -18.785 13.360 1.00 87.12 245 LEU A O 1
ATOM 1923 N N . SER A 1 246 ? 1.634 -19.399 11.578 1.00 87.75 246 SER A N 1
ATOM 1924 C CA . SER A 1 246 ? 1.183 -20.799 11.528 1.00 87.75 246 SER A CA 1
ATOM 1925 C C . SER A 1 246 ? 1.842 -21.678 12.599 1.00 87.75 246 SER A C 1
ATOM 1927 O O . SER A 1 246 ? 1.217 -22.602 13.111 1.00 87.75 246 SER A O 1
ATOM 1929 N N . SER A 1 247 ? 3.098 -21.393 12.957 1.00 84.00 247 SER A N 1
ATOM 1930 C CA . SER A 1 247 ? 3.836 -22.081 14.029 1.00 84.00 247 SER A CA 1
ATOM 1931 C C . SER A 1 247 ? 3.496 -21.558 15.425 1.00 84.00 247 SER A C 1
ATOM 1933 O O . SER A 1 247 ? 3.725 -22.254 16.417 1.00 84.00 247 SER A O 1
ATOM 1935 N N . ARG A 1 248 ? 2.903 -20.361 15.528 1.00 77.75 248 ARG A N 1
ATOM 1936 C CA . ARG A 1 248 ? 2.330 -19.856 16.776 1.00 77.75 248 ARG A CA 1
ATOM 1937 C C . ARG A 1 248 ? 1.127 -20.716 17.158 1.00 77.75 248 ARG A C 1
ATOM 1939 O O . ARG A 1 248 ? 0.014 -20.475 16.696 1.00 77.75 248 ARG A O 1
ATOM 1946 N N . SER A 1 249 ? 1.347 -21.704 18.025 1.00 69.00 249 SER A N 1
ATOM 1947 C CA . SER A 1 249 ? 0.274 -22.609 18.423 1.00 69.00 249 SER A CA 1
ATOM 1948 C C . SER A 1 249 ? -0.904 -21.838 19.024 1.00 69.00 249 SER A C 1
ATOM 1950 O O . SER A 1 249 ? -0.750 -20.933 19.857 1.00 69.00 249 SER A O 1
ATOM 1952 N N . PHE A 1 250 ? -2.112 -22.223 18.601 1.00 70.19 250 PHE A N 1
ATOM 1953 C CA . PHE A 1 250 ? -3.355 -21.655 19.119 1.00 70.19 250 PHE A CA 1
ATOM 1954 C C . PHE A 1 250 ? -3.477 -21.833 20.640 1.00 70.19 250 PHE A C 1
ATOM 1956 O O . PHE A 1 250 ? -4.244 -21.107 21.259 1.00 70.19 250 PHE A O 1
ATOM 1963 N N . ASP A 1 251 ? -2.681 -22.710 21.263 1.00 73.50 251 ASP A N 1
ATOM 1964 C CA . ASP A 1 251 ? -2.616 -22.941 22.710 1.00 73.50 251 ASP A CA 1
ATOM 1965 C C . ASP A 1 251 ? -2.434 -21.662 23.529 1.00 73.50 251 ASP A C 1
ATOM 1967 O O . ASP A 1 251 ? -3.016 -21.549 24.603 1.00 73.50 251 ASP A O 1
ATOM 1971 N N . ALA A 1 252 ? -1.633 -20.697 23.065 1.00 75.69 252 ALA A N 1
ATOM 1972 C CA . ALA A 1 252 ? -1.409 -19.459 23.815 1.00 75.69 252 ALA A CA 1
ATOM 1973 C C . ALA A 1 252 ? -2.685 -18.600 23.883 1.00 75.69 252 ALA A C 1
ATOM 1975 O O . ALA A 1 252 ? -3.048 -18.103 24.949 1.00 75.69 252 ALA A O 1
ATOM 1976 N N . LEU A 1 253 ? -3.392 -18.478 22.755 1.00 81.25 253 LEU A N 1
ATOM 1977 C CA . LEU A 1 253 ? -4.671 -17.770 22.661 1.00 81.25 253 LEU A CA 1
ATOM 1978 C C . LEU A 1 253 ? -5.805 -18.567 23.327 1.00 81.25 253 LEU A C 1
ATOM 1980 O O . LEU A 1 253 ? -6.646 -17.994 24.011 1.00 81.25 253 LEU A O 1
ATOM 1984 N N . SER A 1 254 ? -5.789 -19.891 23.178 1.00 86.88 254 SER A N 1
ATOM 1985 C CA . SER A 1 254 ? -6.730 -20.835 23.782 1.00 86.88 254 SER A CA 1
ATOM 1986 C C . SER A 1 254 ? -6.644 -20.811 25.308 1.00 86.88 254 SER A C 1
ATOM 1988 O O . SER A 1 254 ? -7.671 -20.698 25.967 1.00 86.88 254 SER A O 1
ATOM 1990 N N . LYS A 1 255 ? -5.437 -20.802 25.891 1.00 89.50 255 LYS A N 1
ATOM 1991 C CA . LYS A 1 255 ? -5.230 -20.669 27.346 1.00 89.50 255 LYS A CA 1
ATOM 1992 C C . LYS A 1 255 ? -5.728 -19.327 27.886 1.00 89.50 255 LYS A C 1
ATOM 1994 O O . LYS A 1 255 ? -6.344 -19.299 28.948 1.00 89.50 255 LYS A O 1
ATOM 1999 N N . ASP A 1 256 ? -5.494 -18.225 27.170 1.00 90.06 256 ASP A N 1
ATOM 2000 C CA . ASP A 1 256 ? -6.016 -16.908 27.562 1.00 90.06 256 ASP A CA 1
ATOM 2001 C C . ASP A 1 256 ? -7.552 -16.850 27.466 1.00 90.06 256 ASP A C 1
ATOM 2003 O O . ASP A 1 256 ? -8.214 -16.368 28.385 1.00 90.06 256 ASP A O 1
ATOM 2007 N N . LEU A 1 257 ? -8.138 -17.430 26.413 1.00 93.31 257 LEU A N 1
ATOM 2008 C CA . LEU A 1 257 ? -9.589 -17.553 26.251 1.00 93.31 257 LEU A CA 1
ATOM 2009 C C . LEU A 1 257 ? -10.220 -18.443 27.336 1.00 93.31 257 LEU A C 1
ATOM 2011 O O . LEU A 1 257 ? -11.208 -18.050 27.948 1.00 93.31 257 LEU A O 1
ATOM 2015 N N . GLN A 1 258 ? -9.627 -19.601 27.636 1.00 92.44 258 GLN A N 1
ATOM 2016 C CA . GLN A 1 258 ? -10.050 -20.489 28.725 1.00 92.44 258 GLN A CA 1
ATOM 2017 C C . GLN A 1 258 ? -10.010 -19.771 30.080 1.00 92.44 258 GLN A C 1
ATOM 2019 O O . GLN A 1 258 ? -10.964 -19.856 30.853 1.00 92.44 258 GLN A O 1
ATOM 2024 N N . LYS A 1 259 ? -8.940 -19.012 30.353 1.00 96.38 259 LYS A N 1
ATOM 2025 C CA . LYS A 1 259 ? -8.808 -18.211 31.576 1.00 96.38 259 LYS A CA 1
ATOM 2026 C C . LYS A 1 259 ? -9.866 -17.106 31.660 1.00 96.38 259 LYS A C 1
ATOM 2028 O O . LYS A 1 259 ? -10.446 -16.911 32.725 1.00 96.38 259 LYS A O 1
ATOM 2033 N N . LYS A 1 260 ? -10.151 -16.411 30.555 1.00 96.62 260 LYS A N 1
ATOM 2034 C CA . LYS A 1 260 ? -11.217 -15.398 30.483 1.00 96.62 260 LYS A CA 1
ATOM 2035 C C . LYS A 1 260 ? -12.599 -16.007 30.699 1.00 96.62 260 LYS A C 1
ATOM 2037 O O . LYS A 1 260 ? -13.366 -15.459 31.479 1.00 96.62 260 LYS A O 1
ATOM 2042 N N . ASN A 1 261 ? -12.888 -17.158 30.097 1.00 97.00 261 ASN A N 1
ATOM 2043 C CA . ASN A 1 261 ? -14.153 -17.868 30.301 1.00 97.00 261 ASN A CA 1
ATOM 2044 C C . ASN A 1 261 ? -14.328 -18.316 31.764 1.00 97.00 261 ASN A C 1
ATOM 2046 O O . ASN A 1 261 ? -15.426 -18.207 32.302 1.00 97.00 261 ASN A O 1
ATOM 2050 N N . LEU A 1 262 ? -13.250 -18.744 32.435 1.00 97.94 262 LEU A N 1
ATOM 2051 C CA . LEU A 1 262 ? -13.274 -19.041 33.871 1.00 97.94 262 LEU A CA 1
ATOM 2052 C C . LEU A 1 262 ? -13.579 -17.791 34.716 1.00 97.94 262 LEU A C 1
ATOM 2054 O O . LEU A 1 262 ? -14.402 -17.859 35.623 1.00 97.94 262 LEU A O 1
ATOM 2058 N N . TRP A 1 263 ? -12.954 -16.650 34.408 1.00 98.25 263 TRP A N 1
ATOM 2059 C CA . TRP A 1 263 ? -13.235 -15.378 35.087 1.00 98.25 263 TRP A CA 1
ATOM 2060 C C . TRP A 1 263 ? -14.666 -14.880 34.847 1.00 98.25 263 TRP A C 1
ATOM 2062 O O . TRP A 1 263 ? -15.289 -14.370 35.772 1.00 98.25 263 TRP A O 1
ATOM 2072 N N . ILE A 1 264 ? -15.213 -15.064 33.641 1.00 98.00 264 ILE A N 1
ATOM 2073 C CA . ILE A 1 264 ? -16.618 -14.752 33.337 1.00 98.00 264 ILE A CA 1
ATOM 2074 C C . ILE A 1 264 ? -17.545 -15.609 34.207 1.00 98.00 264 ILE A C 1
ATOM 2076 O O . ILE A 1 264 ? -18.383 -15.051 34.907 1.00 98.00 264 ILE A O 1
ATOM 2080 N N . ALA A 1 265 ? -17.334 -16.928 34.257 1.00 98.12 265 ALA A N 1
ATOM 2081 C CA . ALA A 1 265 ? -18.145 -17.826 35.083 1.00 98.12 265 ALA A CA 1
ATOM 2082 C C . ALA A 1 265 ? -18.077 -17.488 36.588 1.00 98.12 265 ALA A C 1
ATOM 2084 O O . ALA A 1 265 ? -19.083 -17.581 37.289 1.00 98.12 265 ALA A O 1
ATOM 2085 N N . GLN A 1 266 ? -16.913 -17.055 37.088 1.00 98.19 266 GLN A N 1
ATOM 2086 C CA . GLN A 1 266 ? -16.757 -16.582 38.470 1.00 98.19 266 GLN A CA 1
ATOM 2087 C C . GLN A 1 266 ? -17.566 -15.301 38.735 1.00 98.19 266 GLN A C 1
ATOM 2089 O O . GLN A 1 266 ? -18.298 -15.236 39.719 1.00 98.19 266 GLN A O 1
ATOM 2094 N N . LEU A 1 267 ? -17.495 -14.314 37.837 1.00 98.25 267 LEU A N 1
ATOM 2095 C CA . LEU A 1 267 ? -18.251 -13.062 37.957 1.00 98.25 267 LEU A CA 1
ATOM 2096 C C . LEU A 1 267 ? -19.768 -13.267 37.813 1.00 98.25 267 LEU A C 1
ATOM 2098 O O . LEU A 1 267 ? -20.547 -12.569 38.459 1.00 98.25 267 LEU A O 1
ATOM 2102 N N . GLU A 1 268 ? -20.208 -14.214 36.983 1.00 98.12 268 GLU A N 1
ATOM 2103 C CA . GLU A 1 268 ? -21.624 -14.575 36.844 1.00 98.12 268 GLU A CA 1
ATOM 2104 C C . GLU A 1 268 ? -22.182 -15.221 38.120 1.00 98.12 268 GLU A C 1
ATOM 2106 O O . GLU A 1 268 ? -23.299 -14.897 38.531 1.00 98.12 268 GLU A O 1
ATOM 2111 N N . GLU A 1 269 ? -21.392 -16.069 38.782 1.00 98.19 269 GLU A N 1
ATOM 2112 C CA . GLU A 1 269 ? -21.746 -16.686 40.063 1.00 98.19 269 GLU A CA 1
ATOM 2113 C C . GLU A 1 269 ? -21.767 -15.661 41.212 1.00 98.19 269 GLU A C 1
ATOM 2115 O O . GLU A 1 269 ? -22.731 -15.614 41.979 1.00 98.19 269 GLU A O 1
ATOM 2120 N N . GLU A 1 270 ? -20.773 -14.769 41.297 1.00 98.25 270 GLU A N 1
ATOM 2121 C CA . GLU A 1 270 ? -20.785 -13.649 42.253 1.00 98.25 270 GLU A CA 1
ATOM 2122 C C . GLU A 1 270 ? -22.011 -12.745 42.048 1.00 98.25 270 GLU A C 1
ATOM 2124 O O . GLU A 1 270 ? -22.676 -12.360 43.015 1.00 98.25 270 GLU A O 1
ATOM 2129 N N . ARG A 1 271 ? -22.370 -12.452 40.788 1.00 98.19 271 ARG A N 1
ATOM 2130 C CA . ARG A 1 271 ? -23.573 -11.676 40.454 1.00 98.19 271 ARG A CA 1
ATOM 2131 C C . ARG A 1 271 ? -24.844 -12.369 40.950 1.00 98.19 271 ARG A C 1
ATOM 2133 O O . ARG A 1 271 ? -25.682 -11.706 41.557 1.00 98.19 271 ARG A O 1
ATOM 2140 N N . ARG A 1 272 ? -24.972 -13.687 40.744 1.00 98.56 272 ARG A N 1
ATOM 2141 C CA . ARG A 1 272 ? -26.117 -14.490 41.213 1.00 98.56 272 ARG A CA 1
ATOM 2142 C C . ARG A 1 272 ? -26.266 -14.425 42.737 1.00 98.56 272 ARG A C 1
ATOM 2144 O O . ARG A 1 272 ? -27.364 -14.178 43.230 1.00 98.56 272 ARG A O 1
ATOM 2151 N N . VAL A 1 273 ? -25.172 -14.592 43.483 1.00 98.44 273 VAL A N 1
ATOM 2152 C CA . VAL A 1 273 ? -25.186 -14.513 44.957 1.00 98.44 273 VAL A CA 1
ATOM 2153 C C . VAL A 1 273 ? -25.614 -13.118 45.435 1.00 98.44 273 VAL A C 1
ATOM 2155 O O . VAL A 1 273 ? -26.470 -13.000 46.313 1.00 98.44 273 VAL A O 1
ATOM 2158 N N . LEU A 1 274 ? -25.095 -12.051 44.817 1.00 98.44 274 LEU A N 1
ATOM 2159 C CA . LEU A 1 274 ? -25.476 -10.672 45.148 1.00 98.44 274 LEU A CA 1
ATOM 2160 C C . LEU A 1 274 ? -26.938 -10.345 44.784 1.00 98.44 274 LEU A C 1
ATOM 2162 O O . LEU A 1 274 ? -27.593 -9.583 45.500 1.00 98.44 274 LEU A O 1
ATOM 2166 N N . GLU A 1 275 ? -27.470 -10.915 43.700 1.00 98.44 275 GLU A N 1
ATOM 2167 C CA . GLU A 1 275 ? -28.890 -10.816 43.332 1.00 98.44 275 GLU A CA 1
ATOM 2168 C C . GLU A 1 275 ? -29.791 -11.499 44.381 1.00 98.44 275 GLU A C 1
ATOM 2170 O O . GLU A 1 275 ? -30.791 -10.912 44.808 1.00 98.44 275 GLU A O 1
ATOM 2175 N N . GLU A 1 276 ? -29.407 -12.685 44.865 1.00 98.38 276 GLU A N 1
ATOM 2176 C CA . GLU A 1 276 ? -30.117 -13.411 45.927 1.00 98.38 276 GLU A CA 1
ATOM 2177 C C . GLU A 1 276 ? -30.092 -12.669 47.270 1.00 98.38 276 GLU A C 1
ATOM 2179 O O . GLU A 1 276 ? -31.131 -12.536 47.922 1.00 98.38 276 GLU A O 1
ATOM 2184 N N . ASP A 1 277 ? -28.940 -12.144 47.689 1.00 98.31 277 ASP A N 1
ATOM 2185 C CA . ASP A 1 277 ? -28.820 -11.399 48.948 1.00 98.31 277 ASP A CA 1
ATOM 2186 C C . ASP A 1 277 ? -29.554 -10.054 48.900 1.00 98.31 277 ASP A C 1
ATOM 2188 O O . ASP A 1 277 ? -30.206 -9.662 49.874 1.00 98.31 277 ASP A O 1
ATOM 2192 N N . ARG A 1 278 ? -29.563 -9.382 47.741 1.00 98.31 278 ARG A N 1
ATOM 2193 C CA . ARG A 1 278 ? -30.408 -8.203 47.513 1.00 98.31 278 ARG A CA 1
ATOM 2194 C C . ARG A 1 278 ? -31.894 -8.539 47.660 1.00 98.31 278 ARG A C 1
ATOM 2196 O O . ARG A 1 278 ? -32.623 -7.749 48.263 1.00 98.31 278 ARG A O 1
ATOM 2203 N N . ALA A 1 2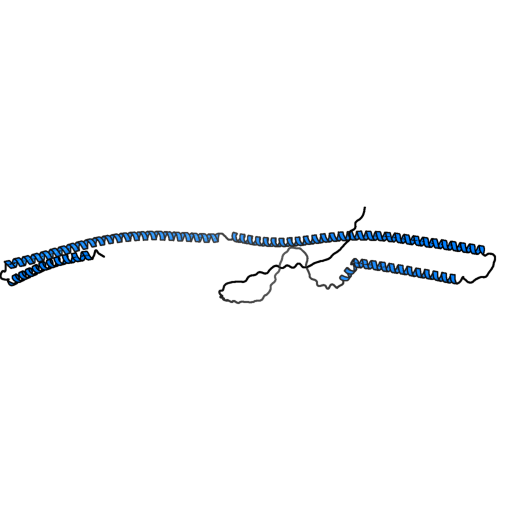79 ? -32.348 -9.676 47.131 1.00 98.38 279 ALA A N 1
ATOM 2204 C CA . ALA A 1 279 ? -33.741 -10.105 47.248 1.00 98.38 279 ALA A CA 1
ATOM 2205 C C . ALA A 1 279 ? -34.128 -10.406 48.710 1.00 98.38 279 ALA A C 1
ATOM 2207 O O . ALA A 1 279 ? -35.155 -9.908 49.179 1.00 98.38 279 ALA A O 1
ATOM 2208 N N . LYS A 1 280 ? -33.273 -11.124 49.458 1.00 98.38 280 LYS A N 1
ATOM 2209 C CA . LYS A 1 280 ? -33.449 -11.371 50.906 1.00 98.38 280 LYS A CA 1
ATOM 2210 C C . LYS A 1 280 ? -33.556 -10.056 51.682 1.00 98.38 280 LYS A C 1
ATOM 2212 O O . LYS A 1 280 ? -34.552 -9.822 52.360 1.00 98.38 280 LYS A O 1
ATOM 2217 N N . PHE A 1 281 ? -32.600 -9.143 51.495 1.00 98.31 281 PHE A N 1
ATOM 2218 C CA . PHE A 1 281 ? -32.588 -7.852 52.187 1.00 98.31 281 PHE A CA 1
ATOM 2219 C C . PHE A 1 281 ? -33.823 -6.991 51.867 1.00 98.31 281 PHE A C 1
ATOM 2221 O O . PHE A 1 281 ? -34.372 -6.326 52.748 1.00 98.31 281 PHE A O 1
ATOM 2228 N N . GLN A 1 282 ? -34.311 -7.015 50.621 1.00 98.50 282 GLN A N 1
ATOM 2229 C CA . GLN A 1 282 ? -35.567 -6.353 50.254 1.00 98.50 282 GLN A CA 1
ATOM 2230 C C . GLN A 1 282 ? -36.776 -6.971 50.973 1.00 98.50 282 GLN A C 1
ATOM 2232 O O . GLN A 1 282 ? -37.642 -6.233 51.453 1.00 98.50 282 GLN A O 1
ATOM 2237 N N . GLN A 1 283 ? -36.827 -8.298 51.094 1.00 98.38 283 GLN A N 1
ATOM 2238 C CA . GLN A 1 283 ? -37.882 -9.003 51.821 1.00 98.38 283 GLN A CA 1
ATOM 2239 C C . GLN A 1 283 ? -37.850 -8.688 53.328 1.00 98.38 283 GLN A C 1
ATOM 2241 O O . GLN A 1 283 ? -38.900 -8.379 53.899 1.00 98.38 283 GLN A O 1
ATOM 2246 N N . ASP A 1 284 ? -36.667 -8.645 53.944 1.00 98.25 284 ASP A N 1
ATOM 2247 C CA . ASP A 1 284 ? -36.476 -8.256 55.349 1.00 98.25 284 ASP A CA 1
ATOM 2248 C C . ASP A 1 284 ? -36.861 -6.791 55.605 1.00 98.25 284 ASP A C 1
ATOM 2250 O O . ASP A 1 284 ? -37.529 -6.477 56.596 1.00 98.25 284 ASP A O 1
ATOM 2254 N N . CYS A 1 285 ? -36.532 -5.883 54.680 1.00 98.12 285 CYS A N 1
ATOM 2255 C CA . CYS A 1 285 ? -36.981 -4.489 54.727 1.00 98.12 285 CYS A CA 1
ATOM 2256 C C . CYS A 1 285 ? -38.514 -4.375 54.683 1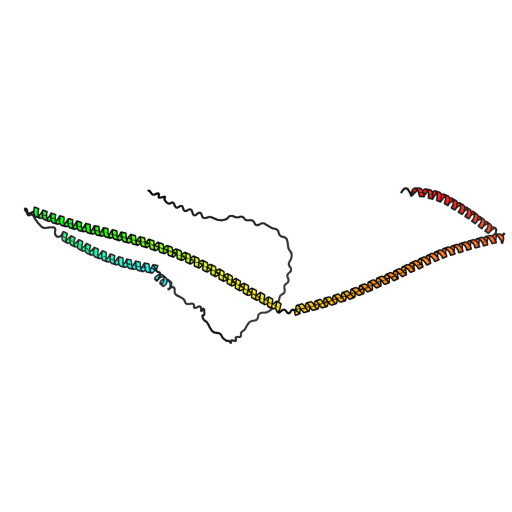.00 98.12 285 CYS A C 1
ATOM 2258 O O . CYS A 1 285 ? -39.102 -3.576 55.417 1.00 98.12 285 CYS A O 1
ATOM 2260 N N . ILE A 1 286 ? -39.179 -5.176 53.843 1.00 98.31 286 ILE A N 1
ATOM 2261 C CA . ILE A 1 286 ? -40.645 -5.213 53.750 1.00 98.31 286 ILE A CA 1
ATOM 2262 C C . ILE A 1 286 ? -41.255 -5.796 55.033 1.00 98.31 286 ILE A C 1
ATOM 2264 O O . ILE A 1 286 ? -42.230 -5.242 55.545 1.00 98.31 286 ILE A O 1
ATOM 2268 N N . ALA A 1 287 ? -40.686 -6.875 55.578 1.00 98.25 287 ALA A N 1
ATOM 2269 C CA . ALA A 1 287 ? -41.127 -7.469 56.838 1.00 98.25 287 ALA A CA 1
ATOM 2270 C C . ALA A 1 287 ? -40.997 -6.473 58.004 1.00 98.25 287 ALA A C 1
ATOM 2272 O O . ALA A 1 287 ? -41.968 -6.231 58.720 1.00 98.25 287 ALA A O 1
ATOM 2273 N N . THR A 1 288 ? -39.842 -5.815 58.122 1.00 98.00 288 THR A N 1
ATOM 2274 C CA . THR A 1 288 ? -39.555 -4.804 59.154 1.00 98.00 288 THR A CA 1
ATOM 2275 C C . THR A 1 288 ? -40.457 -3.574 59.029 1.00 98.00 288 THR A C 1
ATOM 2277 O O . THR A 1 288 ? -40.913 -3.030 60.033 1.00 98.00 288 THR A O 1
ATOM 2280 N N . ARG A 1 289 ? -40.787 -3.142 57.802 1.00 98.25 289 ARG A N 1
ATOM 2281 C CA . ARG A 1 289 ? -41.765 -2.064 57.590 1.00 98.25 289 ARG A CA 1
ATOM 2282 C C . ARG A 1 289 ? -43.156 -2.476 58.080 1.00 98.25 289 ARG A C 1
ATOM 2284 O O . ARG A 1 289 ? -43.766 -1.736 58.844 1.00 98.25 289 ARG A O 1
ATOM 2291 N N . ARG A 1 290 ? -43.621 -3.681 57.723 1.00 98.00 290 ARG A N 1
ATOM 2292 C CA . ARG A 1 290 ? -44.930 -4.210 58.151 1.00 98.00 290 ARG A CA 1
ATOM 2293 C C . ARG A 1 290 ? -45.051 -4.328 59.674 1.00 98.00 290 ARG A C 1
ATOM 2295 O O . ARG A 1 290 ? -46.107 -3.994 60.209 1.00 98.00 290 ARG A O 1
ATOM 2302 N N . THR A 1 291 ? -44.005 -4.773 60.374 1.00 98.00 291 THR A N 1
ATOM 2303 C CA . THR A 1 291 ? -44.015 -4.840 61.847 1.00 98.00 291 THR A CA 1
ATOM 2304 C C . THR A 1 291 ? -43.972 -3.448 62.480 1.00 98.00 291 THR A C 1
ATOM 2306 O O . THR A 1 291 ? -44.703 -3.201 63.438 1.00 98.00 291 THR A O 1
ATOM 2309 N N . ASN A 1 292 ? -43.213 -2.499 61.917 1.00 98.19 292 ASN A N 1
ATOM 2310 C CA . ASN A 1 292 ? -43.231 -1.104 62.370 1.00 98.19 292 ASN A CA 1
ATOM 2311 C C . ASN A 1 292 ? -44.625 -0.470 62.203 1.00 98.19 292 ASN A C 1
ATOM 2313 O O . ASN A 1 292 ? -45.126 0.147 63.139 1.00 98.19 292 ASN A O 1
ATOM 2317 N N . ASP A 1 293 ? -45.290 -0.688 61.065 1.00 98.25 293 ASP A N 1
ATOM 2318 C CA . ASP A 1 293 ? -46.647 -0.188 60.810 1.00 98.25 293 ASP A CA 1
ATOM 2319 C C . ASP A 1 293 ? -47.684 -0.788 61.780 1.00 98.25 293 ASP A C 1
ATOM 2321 O O . ASP A 1 293 ? -48.595 -0.090 62.226 1.00 98.25 293 ASP A O 1
ATOM 2325 N N . GLN A 1 294 ? -47.548 -2.068 62.150 1.00 97.88 294 GLN A N 1
ATOM 2326 C CA . GLN A 1 294 ? -48.381 -2.691 63.189 1.00 97.88 294 GLN A CA 1
ATOM 2327 C C . GLN A 1 294 ? -48.151 -2.053 64.567 1.00 97.88 294 GLN A C 1
ATOM 2329 O O . GLN A 1 294 ? -49.117 -1.777 65.281 1.00 97.88 294 GLN A O 1
ATOM 2334 N N . LEU A 1 295 ? -46.893 -1.780 64.934 1.00 98.19 295 LEU A N 1
ATOM 2335 C CA . LEU A 1 295 ? -46.561 -1.096 66.186 1.00 98.19 295 LEU A CA 1
ATOM 2336 C C . LEU A 1 295 ? -47.107 0.338 66.213 1.00 98.19 295 LEU A C 1
ATOM 2338 O O . LEU A 1 295 ? -47.668 0.735 67.231 1.00 98.19 295 LEU A O 1
ATOM 2342 N N . ARG A 1 296 ? -47.020 1.086 65.102 1.00 98.31 296 ARG A N 1
ATOM 2343 C CA . ARG A 1 296 ? -47.609 2.434 64.977 1.00 98.31 296 ARG A CA 1
ATOM 2344 C C . ARG A 1 296 ? -49.111 2.420 65.234 1.00 98.31 296 ARG A C 1
ATOM 2346 O O . ARG A 1 296 ? -49.561 3.130 66.125 1.00 98.31 296 ARG A O 1
ATOM 2353 N N . ARG A 1 297 ? -49.860 1.539 64.557 1.00 98.19 297 ARG A N 1
ATOM 2354 C CA . ARG A 1 297 ? -51.312 1.391 64.776 1.00 98.19 297 ARG A CA 1
ATOM 2355 C C . ARG A 1 297 ? -51.641 1.048 66.227 1.00 98.19 297 ARG A C 1
ATOM 2357 O O . ARG A 1 297 ? -52.549 1.633 66.796 1.00 98.19 297 ARG A O 1
ATOM 2364 N N . ARG A 1 298 ? -50.878 0.149 66.861 1.00 98.06 298 ARG A N 1
ATOM 2365 C CA . ARG A 1 298 ? -51.072 -0.185 68.282 1.00 98.06 298 ARG A CA 1
ATOM 2366 C C . ARG A 1 298 ? -50.792 1.008 69.204 1.00 98.06 298 ARG A C 1
ATOM 2368 O O . ARG A 1 298 ? -51.511 1.189 70.180 1.00 98.06 298 ARG A O 1
ATOM 2375 N N . VAL A 1 299 ? -49.776 1.822 68.912 1.00 98.00 299 VAL A N 1
ATOM 2376 C CA . VAL A 1 299 ? -49.503 3.073 69.644 1.00 98.00 299 VAL A CA 1
ATOM 2377 C C . VAL A 1 299 ? -50.627 4.091 69.436 1.00 98.00 299 VAL A C 1
ATOM 2379 O O . VAL A 1 299 ? -51.027 4.738 70.398 1.00 98.00 299 VAL A O 1
ATOM 2382 N N . GLU A 1 300 ? -51.183 4.200 68.229 1.00 98.00 300 GLU A N 1
ATOM 2383 C CA . GLU A 1 300 ? -52.355 5.037 67.937 1.00 98.00 300 GLU A CA 1
ATOM 2384 C C . GLU A 1 300 ? -53.595 4.573 68.721 1.00 98.00 300 GLU A C 1
ATOM 2386 O O . GLU A 1 300 ? -54.248 5.405 69.349 1.00 98.00 300 GLU A O 1
ATOM 2391 N N . THR A 1 301 ? -53.871 3.263 68.779 1.00 98.06 301 THR A N 1
ATOM 2392 C CA . THR A 1 301 ? -54.961 2.691 69.593 1.00 98.06 301 THR A CA 1
ATOM 2393 C C . THR A 1 301 ? -54.771 2.983 71.081 1.00 98.06 301 THR A C 1
ATOM 2395 O O . THR A 1 301 ? -55.651 3.581 71.692 1.00 98.06 301 THR A O 1
ATOM 2398 N N . MET A 1 302 ? -53.604 2.666 71.656 1.00 97.44 302 MET A N 1
ATOM 2399 C CA . MET A 1 302 ? -53.326 2.945 73.075 1.00 97.44 302 MET A CA 1
ATOM 2400 C C . MET A 1 302 ? -53.380 4.450 73.385 1.00 97.44 302 MET A C 1
ATOM 2402 O O . MET A 1 302 ? -53.789 4.845 74.472 1.00 97.44 302 MET A O 1
ATOM 2406 N N . ARG A 1 303 ? -53.003 5.319 72.437 1.00 98.12 303 ARG A N 1
ATOM 2407 C CA . ARG A 1 303 ? -53.120 6.777 72.591 1.00 98.12 303 ARG A CA 1
ATOM 2408 C C . ARG A 1 303 ? -54.579 7.241 72.599 1.00 98.12 303 ARG A C 1
ATOM 2410 O O . ARG A 1 303 ? -54.902 8.149 73.360 1.00 98.12 303 ARG A O 1
ATOM 2417 N N . ALA A 1 304 ? -55.445 6.638 71.785 1.00 97.75 304 ALA A N 1
ATOM 2418 C CA . ALA A 1 304 ? -56.882 6.899 71.824 1.00 97.75 304 ALA A CA 1
ATOM 2419 C C . ALA A 1 304 ? -57.488 6.444 73.164 1.00 97.75 304 ALA A C 1
ATOM 2421 O O . ALA A 1 304 ? -58.125 7.247 73.838 1.00 97.75 304 ALA A O 1
ATOM 2422 N N . GLU A 1 305 ? -57.180 5.221 73.610 1.00 97.88 305 GLU A N 1
ATOM 2423 C CA . GLU A 1 305 ? -57.616 4.682 74.908 1.00 97.88 305 GLU A CA 1
ATOM 2424 C C . GLU A 1 305 ? -57.174 5.566 76.089 1.00 97.88 305 GLU A C 1
ATOM 2426 O O . GLU A 1 305 ? -57.974 5.869 76.972 1.00 97.88 305 GLU A O 1
ATOM 2431 N N . VAL A 1 306 ? -55.921 6.040 76.094 1.00 97.81 306 VAL A N 1
ATOM 2432 C CA . VAL A 1 306 ? -55.409 6.963 77.124 1.00 97.81 306 VAL A CA 1
ATOM 2433 C C . VAL A 1 306 ? -56.145 8.306 77.104 1.00 97.81 306 VAL A C 1
ATOM 2435 O O . VAL A 1 306 ? -56.466 8.828 78.170 1.00 97.81 306 VAL A O 1
ATOM 2438 N N . ASN A 1 307 ? -56.454 8.856 75.925 1.00 97.31 307 ASN A N 1
ATOM 2439 C CA . ASN A 1 307 ? -57.245 10.084 75.817 1.00 97.31 307 ASN A CA 1
ATOM 2440 C C . ASN A 1 307 ? -58.684 9.877 76.326 1.00 97.31 307 ASN A C 1
ATOM 2442 O O . ASN A 1 307 ? -59.210 10.732 77.037 1.00 97.31 307 ASN A O 1
ATOM 2446 N N . ASP A 1 308 ? -59.316 8.747 76.006 1.00 97.56 308 ASP A N 1
ATOM 2447 C CA . ASP A 1 308 ? -60.669 8.425 76.469 1.00 97.56 308 ASP A CA 1
ATOM 2448 C C . ASP A 1 308 ? -60.723 8.214 77.985 1.00 97.56 308 ASP A C 1
ATOM 2450 O O . ASP A 1 308 ? -61.642 8.714 78.638 1.00 97.56 308 ASP A O 1
ATOM 2454 N N . LEU A 1 309 ? -59.723 7.546 78.565 1.00 97.44 309 LEU A N 1
ATOM 2455 C CA . LEU A 1 309 ? -59.577 7.406 80.016 1.00 97.44 309 LEU A CA 1
ATOM 2456 C C . LEU A 1 309 ? -59.309 8.753 80.699 1.00 97.44 309 LEU A C 1
ATOM 2458 O O . LEU A 1 309 ? -59.907 9.028 81.737 1.00 97.44 309 LEU A O 1
ATOM 2462 N N . ALA A 1 310 ? -58.478 9.620 80.112 1.00 97.62 310 ALA A N 1
ATOM 2463 C CA . ALA A 1 310 ? -58.262 10.975 80.621 1.00 97.62 310 ALA A CA 1
ATOM 2464 C C . ALA A 1 310 ? -59.568 11.790 80.610 1.00 97.62 310 ALA A C 1
ATOM 2466 O O . ALA A 1 310 ? -59.927 12.386 81.622 1.00 97.62 310 ALA A O 1
ATOM 2467 N N . ASN A 1 311 ? -60.333 11.733 79.515 1.00 96.94 311 ASN A N 1
ATOM 2468 C CA . ASN A 1 311 ? -61.645 12.376 79.406 1.00 96.94 311 ASN A CA 1
ATOM 2469 C C . ASN A 1 311 ? -62.655 11.833 80.434 1.00 96.94 311 ASN A C 1
ATOM 2471 O O . ASN A 1 311 ? -63.429 12.604 81.002 1.00 96.94 311 ASN A O 1
ATOM 2475 N N . GLN A 1 312 ? -62.667 10.519 80.683 1.00 97.19 312 GLN A N 1
ATOM 2476 C CA . GLN A 1 312 ? -63.509 9.902 81.715 1.00 97.19 312 GLN A CA 1
ATOM 2477 C C . GLN A 1 312 ? -63.101 10.350 83.123 1.00 97.19 312 GLN A C 1
ATOM 2479 O O . GLN A 1 312 ? -63.972 10.690 83.921 1.00 97.19 312 GLN A O 1
ATOM 2484 N N . LEU A 1 313 ? -61.798 10.414 83.411 1.00 96.88 313 LEU A N 1
ATOM 2485 C CA . LEU A 1 313 ? -61.267 10.878 84.692 1.00 96.88 313 LEU A CA 1
ATOM 2486 C C . LEU A 1 313 ? -61.584 12.361 84.933 1.00 96.88 313 LEU A C 1
ATOM 2488 O O . LEU A 1 313 ? -62.010 12.712 86.028 1.00 96.88 313 LEU A O 1
ATOM 2492 N N . SER A 1 314 ? -61.475 13.221 83.915 1.00 96.44 314 SER A N 1
ATOM 2493 C CA . SER A 1 314 ? -61.890 14.628 84.016 1.00 96.44 314 SER A CA 1
ATOM 2494 C C . SER A 1 314 ? -63.381 14.779 84.337 1.00 96.44 314 SER A C 1
ATOM 2496 O O . SER A 1 314 ? -63.729 15.591 85.190 1.00 96.44 314 SER A O 1
ATOM 2498 N N . ARG A 1 315 ? -64.262 13.978 83.715 1.00 96.88 315 ARG A N 1
ATOM 2499 C CA . ARG A 1 315 ? -65.702 13.973 84.047 1.00 96.88 315 ARG A CA 1
ATOM 2500 C C . ARG A 1 315 ? -65.954 13.464 85.465 1.00 96.88 315 ARG A C 1
ATOM 2502 O O . ARG A 1 315 ? -66.673 14.105 86.214 1.00 96.88 315 ARG A O 1
ATOM 2509 N N . ALA A 1 316 ? -65.330 12.351 85.850 1.00 96.31 316 ALA A N 1
ATOM 2510 C CA . ALA A 1 316 ? -65.496 11.776 87.182 1.00 96.31 316 ALA A CA 1
ATOM 2511 C C . ALA A 1 316 ? -64.992 12.717 88.291 1.00 96.31 316 ALA A C 1
ATOM 2513 O O . ALA A 1 316 ? -65.622 12.798 89.344 1.00 96.31 316 ALA A O 1
ATOM 2514 N N . ASN A 1 317 ? -63.905 13.460 88.052 1.00 96.38 317 ASN A N 1
ATOM 2515 C CA . ASN A 1 317 ? -63.440 14.507 88.962 1.00 96.38 317 ASN A CA 1
ATOM 2516 C C . ASN A 1 317 ? -64.467 15.641 89.078 1.00 96.38 317 ASN A C 1
ATOM 2518 O O . ASN A 1 317 ? -64.834 15.983 90.197 1.00 96.38 317 ASN A O 1
ATOM 2522 N N . ALA A 1 318 ? -64.992 16.154 87.959 1.00 95.62 318 ALA A N 1
ATOM 2523 C CA . ALA A 1 318 ? -66.033 17.185 87.972 1.00 95.62 318 ALA A CA 1
ATOM 2524 C C . ALA A 1 318 ? -67.310 16.721 88.708 1.00 95.62 318 ALA A C 1
ATOM 2526 O O . ALA A 1 318 ? -67.835 17.452 89.544 1.00 95.62 318 ALA A O 1
ATOM 2527 N N . ASP A 1 319 ? -67.758 15.478 88.490 1.00 95.44 319 ASP A N 1
ATOM 2528 C CA . ASP A 1 319 ? -68.884 14.872 89.218 1.00 95.44 319 ASP A CA 1
ATOM 2529 C C . ASP A 1 319 ? -68.605 14.742 90.730 1.00 95.44 319 ASP A C 1
ATOM 2531 O O . ASP A 1 319 ? -69.517 14.864 91.554 1.00 95.44 319 ASP A O 1
ATOM 2535 N N . CYS A 1 320 ? -67.356 14.452 91.118 1.00 94.31 320 CYS A N 1
ATOM 2536 C CA . CYS A 1 320 ? -66.946 14.373 92.523 1.00 94.31 320 CYS A CA 1
ATOM 2537 C C . CYS A 1 320 ? -66.892 15.756 93.178 1.00 94.31 320 CYS A C 1
ATOM 2539 O O . CYS A 1 320 ? -67.389 15.912 94.292 1.00 94.31 320 CYS A O 1
ATOM 2541 N N . GLU A 1 321 ? -66.334 16.752 92.489 1.00 95.12 321 GLU A N 1
ATOM 2542 C CA . GLU A 1 321 ? -66.306 18.152 92.923 1.00 95.12 321 GLU A CA 1
ATOM 2543 C C . GLU A 1 321 ? -67.730 18.706 93.067 1.00 95.12 321 GLU A C 1
ATOM 2545 O O . GLU A 1 321 ? -68.058 19.285 94.103 1.00 95.12 321 GLU A O 1
ATOM 2550 N N . GLN A 1 322 ? -68.620 18.432 92.105 1.00 95.00 322 GLN A N 1
ATOM 2551 C CA . GLN A 1 322 ? -70.038 18.785 92.196 1.00 95.00 322 GLN A CA 1
ATOM 2552 C C . GLN A 1 322 ? -70.696 18.169 93.439 1.00 95.00 322 GLN A C 1
ATOM 2554 O O . GLN A 1 322 ? -71.292 18.891 94.237 1.00 95.00 322 GLN A O 1
ATOM 2559 N N . LYS A 1 323 ? -70.554 16.855 93.658 1.00 95.12 323 LYS A N 1
ATOM 2560 C CA . LYS A 1 323 ? -71.134 16.176 94.835 1.00 95.12 323 LYS A CA 1
ATOM 2561 C C . LYS A 1 323 ? -70.528 16.648 96.157 1.00 95.12 323 LYS A C 1
ATOM 2563 O O . LYS A 1 323 ? -71.216 16.642 97.179 1.00 95.12 323 LYS A O 1
ATOM 2568 N N . ALA A 1 324 ? -69.256 17.050 96.164 1.00 95.31 324 ALA A N 1
ATOM 2569 C CA . ALA A 1 324 ? -68.625 17.662 97.328 1.00 95.31 324 ALA A CA 1
ATOM 2570 C C . ALA A 1 324 ? -69.274 19.019 97.646 1.00 95.31 324 ALA A C 1
ATOM 2572 O O . ALA A 1 324 ? -69.714 19.217 98.779 1.00 95.31 324 ALA A O 1
ATOM 2573 N N . MET A 1 325 ? -69.445 19.889 96.643 1.00 93.25 325 MET A N 1
ATOM 2574 C CA . MET A 1 325 ? -70.151 21.168 96.794 1.00 93.25 325 MET A CA 1
ATOM 2575 C C . MET A 1 325 ? -71.611 20.977 97.236 1.00 93.25 325 MET A C 1
ATOM 2577 O O . MET A 1 325 ? -72.052 21.623 98.184 1.00 93.25 325 MET A O 1
ATOM 2581 N N . GLU A 1 326 ? -72.359 20.053 96.624 1.00 93.88 326 GLU A N 1
ATOM 2582 C CA . GLU A 1 326 ? -73.739 19.722 97.020 1.00 93.88 326 GLU A CA 1
ATOM 2583 C C . GLU A 1 326 ? -73.826 19.272 98.487 1.00 93.88 326 GLU A C 1
ATOM 2585 O O . GLU A 1 326 ? -74.722 19.691 99.224 1.00 93.88 326 GLU A O 1
ATOM 2590 N N . LYS A 1 327 ? -72.868 18.454 98.942 1.00 94.31 327 LYS A N 1
ATOM 2591 C CA . LYS A 1 327 ? -72.779 18.007 100.335 1.00 94.31 327 LYS A CA 1
ATOM 2592 C C . LYS A 1 327 ? -72.460 19.159 101.288 1.00 94.31 327 LYS A C 1
ATOM 2594 O O . LYS A 1 327 ? -73.071 19.226 102.353 1.00 94.31 327 LYS A O 1
ATOM 2599 N N . GLU A 1 328 ? -71.535 20.051 100.941 1.00 91.38 328 GLU A N 1
ATOM 2600 C CA . GLU A 1 328 ? -71.222 21.235 101.754 1.00 91.38 328 GLU A CA 1
ATOM 2601 C C . GLU A 1 328 ? -72.427 22.182 101.851 1.00 91.38 328 GLU A C 1
ATOM 2603 O O . GLU A 1 328 ? -72.773 22.628 102.946 1.00 91.38 328 GLU A O 1
ATOM 2608 N N . VAL A 1 329 ? -73.147 22.400 100.745 1.00 90.12 329 VAL A N 1
ATOM 2609 C CA . VAL A 1 329 ? -74.414 23.150 100.726 1.00 90.12 329 VAL A CA 1
ATOM 2610 C C . VAL A 1 329 ? -75.459 22.490 101.631 1.00 90.12 329 VAL A C 1
ATOM 2612 O O . VAL A 1 329 ? -76.069 23.179 102.449 1.00 90.12 329 VAL A O 1
ATOM 2615 N N . ALA A 1 330 ? -75.641 21.169 101.555 1.00 90.00 330 ALA A N 1
ATOM 2616 C CA . ALA A 1 330 ? -76.577 20.441 102.413 1.00 90.00 330 ALA A CA 1
ATOM 2617 C C . ALA A 1 330 ? -76.176 20.478 103.904 1.00 90.00 330 ALA A C 1
ATOM 2619 O O . ALA A 1 330 ? -77.038 20.581 104.778 1.00 90.00 330 ALA A O 1
ATOM 2620 N N . GLN A 1 331 ? -74.876 20.442 104.217 1.00 89.00 331 GLN A N 1
ATOM 2621 C CA . GLN A 1 331 ? -74.370 20.596 105.586 1.00 89.00 331 GLN A CA 1
ATOM 2622 C C . GLN A 1 331 ? -74.605 22.008 106.134 1.00 89.00 331 GLN A C 1
ATOM 2624 O O . GLN A 1 331 ? -75.027 22.149 107.284 1.00 89.00 331 GLN A O 1
ATOM 2629 N N . LEU A 1 332 ? -74.387 23.044 105.317 1.00 86.38 332 LEU A N 1
ATOM 2630 C CA . LEU A 1 332 ? -74.734 24.421 105.669 1.00 86.38 332 LEU A CA 1
ATOM 2631 C C . LEU A 1 332 ? -76.242 24.543 105.919 1.00 86.38 332 LEU A C 1
ATOM 2633 O O . LEU A 1 332 ? -76.631 25.001 106.992 1.00 86.38 332 LEU A O 1
ATOM 2637 N N . GLN A 1 333 ? -77.081 24.061 104.992 1.00 85.44 333 GLN A N 1
ATOM 2638 C CA . GLN A 1 333 ? -78.545 24.017 105.132 1.00 85.44 333 GLN A CA 1
ATOM 2639 C C . GLN A 1 333 ? -78.988 23.339 106.433 1.00 85.44 333 GLN A C 1
ATOM 2641 O O . GLN A 1 333 ? -79.798 23.904 107.162 1.00 85.44 333 GLN A O 1
ATOM 2646 N N . LEU A 1 334 ? -78.432 22.173 106.774 1.00 86.12 334 LEU A N 1
ATOM 2647 C CA . LEU A 1 334 ? -78.755 21.490 108.028 1.00 86.12 334 LEU A CA 1
ATOM 2648 C C . LEU A 1 334 ? -78.366 22.335 109.252 1.00 86.12 334 LEU A C 1
ATOM 2650 O O . LEU A 1 334 ? -79.174 22.485 110.167 1.00 86.12 334 LEU A O 1
ATOM 2654 N N . ARG A 1 335 ? -77.170 22.941 109.247 1.00 83.25 335 ARG A N 1
ATOM 2655 C CA . ARG A 1 335 ? -76.676 23.790 110.346 1.00 83.25 335 ARG A CA 1
ATOM 2656 C C . ARG A 1 335 ? -77.554 25.025 110.579 1.00 83.25 335 ARG A C 1
ATOM 2658 O O . ARG A 1 335 ? -77.775 25.372 111.737 1.00 83.25 335 ARG A O 1
ATOM 2665 N N . PHE A 1 336 ? -78.111 25.627 109.520 1.00 78.81 336 PHE A N 1
ATOM 2666 C CA . PHE A 1 336 ? -79.113 26.702 109.636 1.00 78.81 336 PHE A CA 1
ATOM 2667 C C . PHE A 1 336 ? -80.349 26.270 110.450 1.00 78.81 336 PHE A C 1
ATOM 2669 O O . PHE A 1 336 ? -80.903 27.086 111.182 1.00 78.81 336 PHE A O 1
ATOM 2676 N N . TYR A 1 337 ? -80.779 25.004 110.354 1.00 79.19 337 TYR A N 1
ATOM 2677 C CA . TYR A 1 337 ? -81.935 24.489 111.100 1.00 79.19 337 TYR A CA 1
ATOM 2678 C C . TYR A 1 337 ? -81.589 23.960 112.500 1.00 79.19 337 TYR A C 1
ATOM 2680 O O . TYR A 1 337 ? -82.416 24.063 113.404 1.00 79.19 337 TYR A O 1
ATOM 2688 N N . THR A 1 338 ? -80.399 23.384 112.705 1.00 80.69 338 THR A N 1
ATOM 2689 C CA . THR A 1 338 ? -80.035 22.727 113.977 1.00 80.69 338 THR A CA 1
ATOM 2690 C C . THR A 1 338 ? -79.318 23.628 114.984 1.00 80.69 338 THR A C 1
ATOM 2692 O O . THR A 1 338 ? -79.106 23.209 116.121 1.00 80.69 338 THR A O 1
ATOM 2695 N N . SER A 1 339 ? -78.876 24.829 114.596 1.00 77.06 339 SER A N 1
ATOM 2696 C CA . SER A 1 339 ? -78.057 25.705 115.454 1.00 77.06 339 SER A CA 1
ATOM 2697 C C . SER A 1 339 ? -78.399 27.196 115.262 1.00 77.06 339 SER A C 1
ATOM 2699 O O . SER A 1 339 ? -77.594 27.948 114.712 1.00 77.06 339 SER A O 1
ATOM 2701 N N . PRO A 1 340 ? -79.591 27.643 115.710 1.00 65.50 340 PRO A N 1
ATOM 2702 C CA . PRO A 1 340 ? -80.120 28.982 115.417 1.00 65.50 340 PRO A CA 1
ATOM 2703 C C . PRO A 1 340 ? -79.337 30.152 116.044 1.00 65.50 340 PRO A C 1
ATOM 2705 O O . PRO A 1 340 ? -79.481 31.284 115.586 1.00 65.50 340 PRO A O 1
ATOM 2708 N N . ASP A 1 341 ? -78.483 29.902 117.041 1.00 67.69 341 ASP A N 1
ATOM 2709 C CA . ASP A 1 341 ? -77.679 30.942 117.703 1.00 67.69 341 ASP A CA 1
ATOM 2710 C C . ASP A 1 341 ? -76.446 31.387 116.879 1.00 67.69 341 ASP A C 1
ATOM 2712 O O . ASP A 1 341 ? -75.812 32.395 117.193 1.00 67.69 341 ASP A O 1
ATOM 2716 N N . ASP A 1 342 ? -76.105 30.683 115.788 1.00 72.50 342 ASP A N 1
ATOM 2717 C CA . ASP A 1 342 ? -74.896 30.901 114.966 1.00 72.50 342 ASP A CA 1
ATOM 2718 C C . ASP A 1 342 ? -75.041 32.082 113.966 1.00 72.50 342 ASP A C 1
ATOM 2720 O O . ASP A 1 342 ? -74.690 32.023 112.782 1.00 72.50 342 ASP A O 1
ATOM 2724 N N . TYR A 1 343 ? -75.611 33.194 114.446 1.00 69.25 343 TYR A N 1
ATOM 2725 C CA . TYR A 1 343 ? -76.076 34.341 113.649 1.00 69.25 343 TYR A CA 1
ATOM 2726 C C . TYR A 1 343 ? -74.965 35.030 112.834 1.00 69.25 343 TYR A C 1
ATOM 2728 O O . TYR A 1 343 ? -75.219 35.617 111.776 1.00 69.25 343 TYR A O 1
ATOM 2736 N N . GLY A 1 344 ? -73.714 34.940 113.300 1.00 73.06 344 GLY A N 1
ATOM 2737 C CA . GLY A 1 344 ? -72.540 35.470 112.604 1.00 73.06 344 GLY A CA 1
ATOM 2738 C C . GLY A 1 344 ? -72.259 34.744 111.286 1.00 73.06 344 GLY A C 1
ATOM 2739 O O . GLY A 1 344 ? -72.075 35.398 110.256 1.00 73.06 344 GLY A O 1
ATOM 2740 N N . LEU A 1 345 ? -72.301 33.407 111.297 1.00 73.56 345 LEU A N 1
ATOM 2741 C CA . LEU A 1 345 ? -72.108 32.585 110.101 1.00 73.56 345 LEU A CA 1
ATOM 2742 C C . LEU A 1 345 ? -73.263 32.785 109.110 1.00 73.56 345 LEU A C 1
ATOM 2744 O O . LEU A 1 345 ? -73.025 32.983 107.919 1.00 73.56 345 LEU A O 1
ATOM 2748 N N . MET A 1 346 ? -74.504 32.839 109.609 1.00 71.06 346 MET A N 1
ATOM 2749 C CA . MET A 1 346 ? -75.692 33.096 108.784 1.00 71.06 346 MET A CA 1
ATOM 2750 C C . MET A 1 346 ? -75.609 34.447 108.051 1.00 71.06 346 MET A C 1
ATOM 2752 O O . MET A 1 346 ? -75.881 34.532 106.852 1.00 71.06 346 MET A O 1
ATOM 2756 N N . SER A 1 347 ? -75.166 35.501 108.746 1.00 76.06 347 SER A N 1
ATOM 2757 C CA . SER A 1 347 ? -74.951 36.832 108.161 1.00 76.06 347 SER A CA 1
ATOM 2758 C C . SER A 1 347 ? -73.802 36.849 107.145 1.00 76.06 347 SER A C 1
ATOM 2760 O O . SER A 1 347 ? -73.910 37.503 106.105 1.00 76.06 347 SER A O 1
ATOM 2762 N N . ALA A 1 348 ? -72.716 36.110 107.399 1.00 80.19 348 ALA A N 1
ATOM 2763 C CA . ALA A 1 348 ? -71.589 35.994 106.474 1.00 80.19 348 ALA A CA 1
ATOM 2764 C C . ALA A 1 348 ? -71.978 35.271 105.174 1.00 80.19 348 ALA A C 1
ATOM 2766 O O . ALA A 1 348 ? -71.714 35.797 104.094 1.00 80.19 348 ALA A O 1
ATOM 2767 N N . VAL A 1 349 ? -72.680 34.134 105.260 1.00 80.44 349 VAL A N 1
ATOM 2768 C CA . VAL A 1 349 ? -73.202 33.406 104.087 1.00 80.44 349 VAL A CA 1
ATOM 2769 C C . VAL A 1 349 ? -74.227 34.256 103.330 1.00 80.44 349 VAL A C 1
ATOM 2771 O O . VAL A 1 349 ? -74.156 34.355 102.108 1.00 80.44 349 VAL A O 1
ATOM 2774 N N . GLY A 1 350 ? -75.125 34.957 104.031 1.00 77.50 350 GLY A N 1
ATOM 2775 C CA . GLY A 1 350 ? -76.076 35.884 103.408 1.00 77.50 350 GLY A CA 1
ATOM 2776 C C . GLY A 1 350 ? -75.405 37.057 102.679 1.00 77.50 350 GLY A C 1
ATOM 2777 O O . GLY A 1 350 ? -75.845 37.444 101.596 1.00 77.50 350 GLY A O 1
ATOM 2778 N N . LYS A 1 351 ? -74.308 37.605 103.224 1.00 80.94 351 LYS A N 1
ATOM 2779 C CA . LYS A 1 351 ? -73.481 38.620 102.545 1.00 80.94 351 LYS A CA 1
ATOM 2780 C C . LYS A 1 351 ? -72.738 38.040 101.342 1.00 80.94 351 LYS A C 1
ATOM 2782 O O . LYS A 1 351 ? -72.743 38.677 100.294 1.00 80.94 351 LYS A O 1
ATOM 2787 N N . ALA A 1 352 ? -72.150 36.851 101.473 1.00 79.94 352 ALA A N 1
ATOM 2788 C CA . ALA A 1 352 ? -71.444 36.173 100.389 1.00 79.94 352 ALA A CA 1
ATOM 2789 C C . ALA A 1 352 ? -72.386 35.861 99.217 1.00 79.94 352 ALA A C 1
ATOM 2791 O O . ALA A 1 352 ? -72.083 36.242 98.095 1.00 79.94 352 ALA A O 1
ATOM 2792 N N . LEU A 1 353 ? -73.575 35.304 99.475 1.00 78.00 353 LEU A N 1
ATOM 2793 C CA . LEU A 1 353 ? -74.616 35.097 98.460 1.00 78.00 353 LEU A CA 1
ATOM 2794 C C . LEU A 1 353 ? -75.085 36.412 97.825 1.00 78.00 353 LEU A C 1
ATOM 2796 O O . LEU A 1 353 ? -75.340 36.462 96.624 1.00 78.00 353 LEU A O 1
ATOM 2800 N N . LYS A 1 354 ? -75.190 37.494 98.607 1.00 82.50 354 LYS A N 1
ATOM 2801 C CA . LYS A 1 354 ? -75.585 38.808 98.085 1.00 82.50 354 LYS A CA 1
ATOM 2802 C C . LYS A 1 354 ? -74.509 39.430 97.192 1.00 82.50 354 LYS A C 1
ATOM 2804 O O . LYS A 1 354 ? -74.871 40.037 96.190 1.00 82.50 354 LYS A O 1
ATOM 2809 N N . GLU A 1 355 ? -73.225 39.280 97.518 1.00 79.06 355 GLU A N 1
ATOM 2810 C CA . GLU A 1 355 ? -72.132 39.725 96.644 1.00 79.06 355 GLU A CA 1
ATOM 2811 C C . GLU A 1 355 ? -71.925 38.775 95.452 1.00 79.06 355 GLU A C 1
ATOM 2813 O O . GLU A 1 355 ? -71.766 39.278 94.351 1.00 79.06 355 GLU A O 1
ATOM 2818 N N . MET A 1 356 ? -72.051 37.449 95.599 1.00 76.81 356 MET A N 1
ATOM 2819 C CA . MET A 1 356 ? -72.045 36.503 94.468 1.00 76.81 356 MET A CA 1
ATOM 2820 C C . MET A 1 356 ? -73.166 36.811 93.477 1.00 76.81 356 MET A C 1
ATOM 2822 O O . MET A 1 356 ? -72.894 36.982 92.301 1.00 76.81 356 MET A O 1
ATOM 2826 N N . LYS A 1 357 ? -74.406 37.006 93.937 1.00 77.19 357 LYS A N 1
ATOM 2827 C CA . LYS A 1 357 ? -75.528 37.368 93.054 1.00 77.19 357 LYS A CA 1
ATOM 2828 C C . LYS A 1 357 ? -75.351 38.740 92.393 1.00 77.19 357 LYS A C 1
ATOM 2830 O O . LYS A 1 357 ? -75.864 38.993 91.311 1.00 77.19 357 LYS A O 1
ATOM 2835 N N . LYS A 1 358 ? -74.626 39.650 93.043 1.00 77.56 358 LYS A N 1
ATOM 2836 C CA . LYS A 1 358 ? -74.247 40.962 92.499 1.00 77.56 358 LYS A CA 1
ATOM 2837 C C . LYS A 1 358 ? -73.050 40.858 91.545 1.00 77.56 358 LYS A C 1
ATOM 2839 O O . LYS A 1 358 ? -72.900 41.732 90.700 1.00 77.56 358 LYS A O 1
ATOM 2844 N N . GLN A 1 359 ? -72.240 39.808 91.668 1.00 69.81 359 GLN A N 1
ATOM 2845 C CA . GLN A 1 359 ? -71.176 39.443 90.743 1.00 69.81 359 GLN A CA 1
ATOM 2846 C C . GLN A 1 359 ? -71.764 38.743 89.512 1.00 69.81 359 GLN A C 1
ATOM 2848 O O . GLN A 1 359 ? -71.551 39.246 88.429 1.00 69.81 359 GLN A O 1
ATOM 2853 N N . GLU A 1 360 ? -72.648 37.751 89.651 1.00 67.88 360 GLU A N 1
ATOM 2854 C CA . GLU A 1 360 ? -73.407 37.150 88.536 1.00 67.88 360 GLU A CA 1
ATOM 2855 C C . GLU A 1 360 ? -74.201 38.199 87.739 1.00 67.88 360 GLU A C 1
ATOM 2857 O O . GLU A 1 360 ? -74.201 38.183 86.514 1.00 67.88 360 GLU A O 1
ATOM 2862 N N . VAL A 1 361 ? -74.851 39.157 88.417 1.00 63.09 361 VAL A N 1
ATOM 2863 C CA . VAL A 1 361 ? -75.551 40.269 87.745 1.00 63.09 361 VAL A CA 1
ATOM 2864 C C . VAL A 1 361 ? -74.579 41.254 87.087 1.00 63.09 361 VAL A C 1
ATOM 2866 O O . VAL A 1 361 ? -74.946 41.862 86.088 1.00 63.09 361 VAL A O 1
ATOM 2869 N N . LYS A 1 362 ? -73.353 41.422 87.601 1.00 63.72 362 LYS A N 1
ATOM 2870 C CA . LYS A 1 362 ? -72.309 42.213 86.928 1.00 63.72 362 LYS A CA 1
ATOM 2871 C C . LYS A 1 362 ? -71.748 41.482 85.721 1.00 63.72 362 LYS A C 1
ATOM 2873 O O . LYS A 1 362 ? -71.680 42.092 84.667 1.00 63.72 362 LYS A O 1
ATOM 2878 N N . ASP A 1 363 ? -71.402 40.212 85.879 1.00 58.91 363 ASP A N 1
ATOM 2879 C CA . ASP A 1 363 ? -70.805 39.364 84.856 1.00 58.91 363 ASP A CA 1
ATOM 2880 C C . ASP A 1 363 ? -71.795 39.217 83.683 1.00 58.91 363 ASP A C 1
ATOM 2882 O O . ASP A 1 363 ? -71.427 39.466 82.540 1.00 58.91 363 ASP A O 1
ATOM 2886 N N . ALA A 1 364 ? -73.093 39.035 83.965 1.00 58.44 364 ALA A N 1
ATOM 2887 C CA . ALA A 1 364 ? -74.160 39.091 82.961 1.00 58.44 364 ALA A CA 1
ATOM 2888 C C . ALA A 1 364 ? -74.379 40.489 82.338 1.00 58.44 364 ALA A C 1
ATOM 2890 O O . ALA A 1 364 ? -74.861 40.585 81.211 1.00 58.44 364 ALA A O 1
ATOM 2891 N N . HIS A 1 365 ? -74.048 41.586 83.030 1.00 54.00 365 HIS A N 1
ATOM 2892 C CA . HIS A 1 365 ? -74.108 42.932 82.441 1.00 54.00 365 HIS A CA 1
ATOM 2893 C C . HIS A 1 365 ? -72.884 43.209 81.555 1.00 54.00 365 HIS A C 1
ATOM 2895 O O . HIS A 1 365 ? -73.030 43.794 80.483 1.00 54.00 365 HIS A O 1
ATOM 2901 N N . THR A 1 366 ? -71.703 42.716 81.944 1.00 55.84 366 THR A N 1
ATOM 2902 C CA . THR A 1 366 ? -70.491 42.765 81.119 1.00 55.84 366 THR A CA 1
ATOM 2903 C C . THR A 1 366 ? -70.549 41.811 79.935 1.00 55.84 366 THR A C 1
ATOM 2905 O O . THR A 1 366 ? -70.013 42.161 78.894 1.00 55.84 366 THR A O 1
ATOM 2908 N N . ASP A 1 367 ? -71.239 40.672 80.021 1.00 51.53 367 ASP A N 1
ATOM 2909 C CA . ASP A 1 367 ? -71.459 39.792 78.866 1.00 51.53 367 ASP A CA 1
ATOM 2910 C C . ASP A 1 367 ? -72.392 40.445 77.832 1.00 51.53 367 ASP A C 1
ATOM 2912 O O . ASP A 1 367 ? -72.149 40.332 76.632 1.00 51.53 367 ASP A O 1
ATOM 2916 N N . VAL A 1 368 ? -73.381 41.239 78.265 1.00 53.41 368 VAL A N 1
ATOM 2917 C CA . VAL A 1 368 ? -74.186 42.074 77.351 1.00 53.41 368 VAL A CA 1
ATOM 2918 C C . VAL A 1 368 ? -73.347 43.206 76.730 1.00 53.41 368 VAL A C 1
ATOM 2920 O O . VAL A 1 368 ? -73.452 43.448 75.526 1.00 53.41 368 VAL A O 1
ATOM 2923 N N . GLU A 1 369 ? -72.456 43.861 77.486 1.00 51.94 369 GLU A N 1
ATOM 2924 C CA . GLU A 1 369 ? -71.511 44.843 76.914 1.00 51.94 369 GLU A CA 1
ATOM 2925 C C . GLU A 1 369 ? -70.440 44.195 76.008 1.00 51.94 369 GLU A C 1
ATOM 2927 O O . GLU A 1 369 ? -69.974 44.824 75.051 1.00 51.94 369 GLU A O 1
ATOM 2932 N N . LEU A 1 370 ? -70.060 42.937 76.249 1.00 54.41 370 LEU A N 1
ATOM 2933 C CA . LEU A 1 370 ? -69.107 42.188 75.428 1.00 54.41 370 LEU A CA 1
ATOM 2934 C C . LEU A 1 370 ? -69.751 41.634 74.152 1.00 54.41 370 LEU A C 1
ATOM 2936 O O . LEU A 1 370 ? -69.112 41.707 73.103 1.00 54.41 370 LEU A O 1
ATOM 2940 N N . GLU A 1 371 ? -71.011 41.188 74.161 1.00 51.12 371 GLU A N 1
ATOM 2941 C CA . GLU A 1 371 ? -71.731 40.868 72.918 1.00 51.12 371 GLU A CA 1
ATOM 2942 C C . GLU A 1 371 ? -71.957 42.119 72.051 1.00 51.12 371 GLU A C 1
ATOM 2944 O O . GLU A 1 371 ? -71.812 42.055 70.822 1.00 51.12 371 GLU A O 1
ATOM 2949 N N . GLN A 1 372 ? -72.219 43.282 72.659 1.00 51.25 372 GLN A N 1
ATOM 2950 C CA . GLN A 1 372 ? -72.405 44.539 71.924 1.00 51.25 372 GLN A CA 1
ATOM 2951 C C . GLN A 1 372 ? -71.082 45.083 71.335 1.00 51.25 372 GLN A C 1
ATOM 2953 O O . GLN A 1 372 ? -71.059 45.586 70.204 1.00 51.25 372 GLN A O 1
ATOM 2958 N N . ASN A 1 373 ? -69.950 44.891 72.025 1.00 51.12 373 ASN A N 1
ATOM 2959 C CA . ASN A 1 373 ? -68.618 45.222 71.499 1.00 51.12 373 ASN A CA 1
ATOM 2960 C C . ASN A 1 373 ? -68.079 44.190 70.487 1.00 51.12 373 ASN A C 1
ATOM 2962 O O . ASN A 1 373 ? -67.475 44.573 69.482 1.00 51.12 373 ASN A O 1
ATOM 2966 N N . CYS A 1 374 ? -68.337 42.892 70.675 1.00 51.44 374 CYS A N 1
ATOM 2967 C CA . CYS A 1 374 ? -67.897 41.848 69.742 1.00 51.44 374 CYS A CA 1
ATOM 2968 C C . CYS A 1 374 ? -68.689 41.894 68.419 1.00 51.44 374 CYS A C 1
ATOM 2970 O O . CYS A 1 374 ? -68.123 41.699 67.340 1.00 51.44 374 CYS A O 1
ATOM 2972 N N . SER A 1 375 ? -69.971 42.279 68.471 1.00 52.06 375 SER A N 1
ATOM 2973 C CA . SER A 1 375 ? -70.769 42.594 67.274 1.00 52.06 375 SER A CA 1
ATOM 2974 C C . SER A 1 375 ? -70.208 43.791 66.494 1.00 52.06 375 SER A C 1
ATOM 2976 O O . SER A 1 375 ? -70.219 43.784 65.264 1.00 52.06 375 SER A O 1
ATOM 2978 N N . SER A 1 376 ? -69.642 44.781 67.193 1.00 53.25 376 SER A N 1
ATOM 2979 C CA . SER A 1 376 ? -69.013 45.956 66.572 1.00 53.25 376 SER A CA 1
ATOM 2980 C C . SER A 1 376 ? -67.643 45.646 65.947 1.00 53.25 376 SER A C 1
ATOM 2982 O O . SER A 1 376 ? -67.294 46.232 64.924 1.00 53.25 376 SER A O 1
ATOM 2984 N N . GLN A 1 377 ? -66.877 44.687 66.484 1.00 51.94 377 GLN A N 1
ATOM 2985 C CA . GLN A 1 377 ? -65.617 44.241 65.864 1.00 51.94 377 GLN A CA 1
ATOM 2986 C C . GLN A 1 377 ? -65.816 43.292 64.671 1.00 51.94 377 GLN A C 1
ATOM 2988 O O . GLN A 1 377 ? -65.008 43.312 63.741 1.00 51.94 377 GLN A O 1
ATOM 2993 N N . LYS A 1 378 ? -66.903 42.507 64.631 1.00 50.22 378 LYS A N 1
ATOM 2994 C CA . LYS A 1 378 ? -67.190 41.595 63.506 1.00 50.22 378 LYS A CA 1
ATOM 2995 C C . LYS A 1 378 ? -67.451 42.305 62.170 1.00 50.22 378 LYS A C 1
ATOM 2997 O O . LYS A 1 378 ? -67.211 41.705 61.126 1.00 50.22 378 LYS A O 1
ATOM 3002 N N . LEU A 1 379 ? -67.877 43.571 62.190 1.00 51.34 379 LEU A N 1
ATOM 3003 C CA . LEU A 1 379 ? -68.053 44.395 60.985 1.00 51.34 379 LEU A CA 1
ATOM 3004 C C . LEU A 1 379 ? -66.741 44.993 60.443 1.00 51.34 379 LEU A C 1
ATOM 3006 O O . LEU A 1 379 ? -66.661 45.280 59.252 1.00 51.34 379 LEU A O 1
ATOM 3010 N N . SER A 1 380 ? -65.695 45.125 61.266 1.00 53.00 380 SER A N 1
ATOM 3011 C CA . SER A 1 380 ? -64.407 45.711 60.846 1.00 53.00 380 SER A CA 1
ATOM 3012 C C . SER A 1 380 ? -63.427 44.708 60.224 1.00 53.00 380 SER A C 1
ATOM 3014 O O . SER A 1 380 ? -62.413 45.121 59.673 1.00 53.00 380 SER A O 1
ATOM 3016 N N . ILE A 1 381 ? -63.708 43.400 60.297 1.00 55.53 381 ILE A N 1
ATOM 3017 C CA . ILE A 1 381 ? -62.825 42.327 59.787 1.00 55.53 381 ILE A CA 1
ATOM 3018 C C . ILE A 1 381 ? -63.345 41.738 58.452 1.00 55.53 381 ILE A C 1
ATOM 3020 O O . ILE A 1 381 ? -62.710 40.874 57.861 1.00 55.53 381 ILE A O 1
ATOM 3024 N N . GLN A 1 382 ? -64.472 42.232 57.917 1.00 52.25 382 GLN A N 1
ATOM 3025 C CA . GLN A 1 382 ? -64.981 41.866 56.579 1.00 52.25 382 GLN A CA 1
ATOM 3026 C C . GLN A 1 382 ? -64.689 42.913 55.480 1.00 52.25 382 GLN A C 1
ATOM 3028 O O . GLN A 1 382 ? -65.284 42.856 54.406 1.00 52.25 382 GLN A O 1
ATOM 3033 N N . LEU A 1 383 ? -63.789 43.871 55.733 1.00 53.31 383 LEU A N 1
ATOM 3034 C CA . LEU A 1 383 ? -63.431 44.955 54.799 1.00 53.31 383 LEU A CA 1
ATOM 3035 C C . LEU A 1 383 ? -61.909 45.119 54.599 1.00 53.31 383 LEU A C 1
ATOM 3037 O O . LEU A 1 383 ? -61.403 46.220 54.373 1.00 53.31 383 LEU A O 1
ATOM 3041 N N . SER A 1 384 ? -61.167 44.012 54.679 1.00 43.47 384 SER A N 1
ATOM 3042 C CA . SER A 1 384 ? -59.749 43.856 54.306 1.00 43.47 384 SER A CA 1
ATOM 3043 C C . SER A 1 384 ? -59.472 42.401 53.931 1.00 43.47 384 SER A C 1
ATOM 3045 O O . SER A 1 384 ? -58.566 42.196 53.099 1.00 43.47 384 SER A O 1
#

Secondary structure (DSSP, 8-state):
-----------------------------------------------------------------------------TTHHHHHHHHSHHHHHHHHHHHHHHHHHHHHHHHHHHHHHHHHHHHHHHHHHHSS--------S-HHHHHHHHHHHHHHHHHHHHHHHHHHHHHHHHHHHHHHHHHHHHHHHHHHHHHHHHHHHHHHHHHHHHHHHHHHHHHHHHHHHHHHHHHHHHHHHHHHHHHHHHHS-THHHHHHHHHHHHHHHHHHHHHHHHHHHHHHHHHHHHHHHHHHHHHHHHHHHHHHHHHHHHHHHHHHHHHHHHHHHHHHHHHHHHHHHH-TT-HHHHHHHHHHHHHHHHHHHHHHHHHHHHHHHHHHHHTTSS--

Foldseek 3Di:
DDDDDDDDDDDDDPDDDDDDDDDDDDDDDDDDDDDDDDDDDDDDDDDDDDDDDDDDDDDDDDDDDDDDDDDDDDDDDPPVVVVCVCVPVVNVVVVVVVVVVVVVVVVVVVVVVVVVVVVVVVVVVVVVVVVPPDDDDDDDDPVPVVVVVVVVVVVVVVVVVVVVVVVVVVVVVVVVVVVVVVVVVVVVVVVVVVVVVVVVVVVVVVVVVVVVVVVVVVVVVVVVVVVVVVVVVVVVVVVVVVCVVVVPDCVVVVVVVVVVVVVVVVVVVVVVVVVVVVVVVVVVVVVVVVVVVVVVVVVVVVVVVVVVVVVVVVVVVVVVVVVVVVVVVVVVVVCVVPPVVPVVVVVVVVVVVVVVVVVVVVVVVVVVVVVVVVVVVVVVVVPD

pLDDT: mean 74.69, std 24.78, range [29.72, 98.56]

Organism: NCBI:txid2077276

Sequence (384 aa):
MQVGAGSCSLDCSFDARGLTAFLSVKFDGPGPRATRNTSRSEQHKQSAKRQPSSNQNVGQAVVTETAHVETQVEASTPSSDVVELASHPLVQQLKTHLNDLEVGLERLRQENELLRTELEQCQDSKKEQKNVATSKEDTNNNVAEKDQEQLRICVAALHQQTKVVEARYQHHEEKARAKAALYKESTTRLEEMSTQLFDAQQQIAVQAEKLHVYSDQSAEIDDLQQELHLLRSENVKLNEAIVTLSSRSFDALSKDLQKKNLWIAQLEEERRVLEEDRAKFQQDCIATRRTNDQLRRRVETMRAEVNDLANQLSRANADCEQKAMEKEVAQLQLRFYTSPDDYGLMSAVGKALKEMKKQEVKDAHTDVELEQNCSSQKLSIQLS

Radius of gyration: 84.18 Å; chains: 1; bounding box: 164×77×236 Å